Protein AF-0000000085046452 (afdb_homodimer)

Structure (mmCIF, N/CA/C/O backbone):
data_AF-0000000085046452-model_v1
#
loop_
_entity.id
_entity.type
_entity.pdbx_description
1 polymer 'Transcriptional activator tipA'
#
loop_
_atom_site.group_PDB
_atom_site.id
_atom_site.type_symbol
_atom_site.label_atom_id
_atom_site.label_alt_id
_atom_site.label_comp_id
_atom_site.label_asym_id
_atom_site.label_entity_id
_atom_site.label_seq_id
_atom_site.pdbx_PDB_ins_code
_atom_site.Cartn_x
_atom_site.Cartn_y
_atom_site.Cartn_z
_atom_site.occupancy
_atom_site.B_iso_or_equiv
_atom_site.auth_seq_id
_atom_site.auth_comp_id
_atom_site.auth_asym_id
_atom_site.auth_atom_id
_atom_site.pdbx_PDB_model_num
ATOM 1 N N . MET A 1 1 ? -28.859 -6.461 0.541 1 91.12 1 MET A N 1
ATOM 2 C CA . MET A 1 1 ? -28.422 -5.203 1.137 1 91.12 1 MET A CA 1
ATOM 3 C C . MET A 1 1 ? -28.297 -4.109 0.078 1 91.12 1 MET A C 1
ATOM 5 O O . MET A 1 1 ? -27.781 -4.352 -1.015 1 91.12 1 MET A O 1
ATOM 9 N N . LYS A 1 2 ? -28.703 -2.936 0.449 1 91.12 2 LYS A N 1
ATOM 10 C CA . LYS A 1 2 ? -28.656 -1.833 -0.507 1 91.12 2 LYS A CA 1
ATOM 11 C C . LYS A 1 2 ? -27.234 -1.29 -0.646 1 91.12 2 LYS A C 1
ATOM 13 O O . LYS A 1 2 ? -26.438 -1.392 0.282 1 91.12 2 LYS A O 1
ATOM 18 N N . VAL A 1 3 ? -27.016 -0.682 -1.815 1 89.62 3 VAL A N 1
ATOM 19 C CA . VAL A 1 3 ? -25.688 -0.21 -2.156 1 89.62 3 VAL A CA 1
ATOM 20 C C . VAL A 1 3 ? -25.203 0.78 -1.1 1 89.62 3 VAL A C 1
ATOM 22 O O . VAL A 1 3 ? -24.031 0.749 -0.7 1 89.62 3 VAL A O 1
ATOM 25 N N . LYS A 1 4 ? -26.031 1.617 -0.689 1 81.25 4 LYS A N 1
ATOM 26 C CA . LYS A 1 4 ? -25.656 2.625 0.297 1 81.25 4 LYS A CA 1
ATOM 27 C C . LYS A 1 4 ? -25.281 1.98 1.63 1 81.25 4 LYS A C 1
ATOM 29 O O . LYS A 1 4 ? -24.297 2.359 2.254 1 81.25 4 LYS A O 1
ATOM 34 N N . ASP A 1 5 ? -26.062 1.084 2.057 1 85.5 5 ASP A N 1
ATOM 35 C CA . ASP A 1 5 ? -25.812 0.371 3.307 1 85.5 5 ASP A CA 1
ATOM 36 C C . ASP A 1 5 ? -24.516 -0.417 3.236 1 85.5 5 ASP A C 1
ATOM 38 O O . ASP A 1 5 ? -23.734 -0.439 4.199 1 85.5 5 ASP A O 1
ATOM 42 N N . LEU A 1 6 ? -24.344 -1.04 2.109 1 87.88 6 LEU A N 1
ATOM 43 C CA . LEU A 1 6 ? -23.125 -1.813 1.912 1 87.88 6 LEU A CA 1
ATOM 44 C C . LEU A 1 6 ? -21.891 -0.907 1.932 1 87.88 6 LEU A C 1
ATOM 46 O O . LEU A 1 6 ? -20.891 -1.23 2.566 1 87.88 6 LEU A O 1
ATOM 50 N N . ALA A 1 7 ? -22 0.179 1.276 1 81.5 7 ALA A N 1
ATOM 51 C CA . ALA A 1 7 ? -20.906 1.154 1.236 1 81.5 7 ALA A CA 1
ATOM 52 C C . ALA A 1 7 ? -20.531 1.618 2.643 1 81.5 7 ALA A C 1
ATOM 54 O O . ALA A 1 7 ? -19.359 1.666 2.994 1 81.5 7 ALA A O 1
ATOM 55 N N . GLU A 1 8 ? -21.5 1.92 3.402 1 74.88 8 GLU A N 1
ATOM 56 C CA . GLU A 1 8 ? -21.297 2.375 4.773 1 74.88 8 GLU A CA 1
ATOM 57 C C . GLU A 1 8 ? -20.688 1.27 5.641 1 74.88 8 GLU A C 1
ATOM 59 O O . GLU A 1 8 ? -19.797 1.521 6.445 1 74.88 8 GLU A O 1
ATOM 64 N N . LEU A 1 9 ? -21.203 0.144 5.461 1 77.31 9 LEU A N 1
ATOM 65 C CA . LEU A 1 9 ? -20.75 -1.01 6.234 1 77.31 9 LEU A CA 1
ATOM 66 C C . LEU A 1 9 ? -19.266 -1.273 6 1 77.31 9 LEU A C 1
ATOM 68 O O . LEU A 1 9 ? -18.531 -1.549 6.945 1 77.31 9 LEU A O 1
ATOM 72 N N . VAL A 1 10 ? -18.844 -1.181 4.801 1 79.31 10 VAL A N 1
ATOM 73 C CA . VAL A 1 10 ? -17.5 -1.585 4.395 1 79.31 10 VAL A CA 1
ATOM 74 C C . VAL A 1 10 ? -16.547 -0.391 4.48 1 79.31 10 VAL A C 1
ATOM 76 O O . VAL A 1 10 ? -15.336 -0.561 4.668 1 79.31 10 VAL A O 1
ATOM 79 N N . GLY A 1 11 ? -17.125 0.786 4.395 1 73.25 11 GLY A N 1
ATOM 80 C CA . GLY A 1 11 ? -16.312 1.989 4.398 1 73.25 11 GLY A CA 1
ATOM 81 C C . GLY A 1 11 ? -15.75 2.332 3.031 1 73.25 11 GLY A C 1
ATOM 82 O O . GLY A 1 11 ? -14.602 2.768 2.918 1 73.25 11 GLY A O 1
ATOM 83 N N . ILE A 1 12 ? -16.453 1.965 1.978 1 74.94 12 ILE A N 1
ATOM 84 C CA . ILE A 1 12 ? -16.094 2.381 0.627 1 74.94 12 ILE A CA 1
ATOM 85 C C . ILE A 1 12 ? -17.219 3.229 0.03 1 74.94 12 ILE A C 1
ATOM 87 O O . ILE A 1 12 ? -18.328 3.268 0.567 1 74.94 12 ILE A O 1
ATOM 91 N N . SER A 1 13 ? -16.891 3.855 -0.991 1 70.31 13 SER A N 1
ATOM 92 C CA . SER A 1 13 ? -17.891 4.762 -1.559 1 70.31 13 SER A CA 1
ATOM 93 C C . SER A 1 13 ? -18.891 4.008 -2.424 1 70.31 13 SER A C 1
ATOM 95 O O . SER A 1 13 ? -18.578 2.938 -2.953 1 70.31 13 SER A O 1
ATOM 97 N N . VAL A 1 14 ? -20.031 4.629 -2.512 1 77.94 14 VAL A N 1
ATOM 98 C CA . VAL A 1 14 ? -21.047 4.113 -3.42 1 77.94 14 VAL A CA 1
ATOM 99 C C . VAL A 1 14 ? -20.516 4.105 -4.852 1 77.94 14 VAL A C 1
ATOM 101 O O . VAL A 1 14 ? -20.75 3.16 -5.605 1 77.94 14 VAL A O 1
ATOM 104 N N . ARG A 1 15 ? -19.766 5.102 -5.223 1 75.94 15 ARG A N 1
ATOM 105 C CA . ARG A 1 15 ? -19.172 5.211 -6.551 1 75.94 15 ARG A CA 1
ATOM 106 C C . ARG A 1 15 ? -18.25 4.035 -6.832 1 75.94 15 ARG A C 1
ATOM 108 O O . ARG A 1 15 ? -18.219 3.518 -7.953 1 75.94 15 ARG A O 1
ATOM 115 N N . THR A 1 16 ? -17.516 3.615 -5.844 1 81.75 16 THR A N 1
ATOM 116 C CA . THR A 1 16 ? -16.625 2.479 -5.984 1 81.75 16 THR A CA 1
ATOM 117 C C . THR A 1 16 ? -17.391 1.203 -6.289 1 81.75 16 THR A C 1
ATOM 119 O O . THR A 1 16 ? -17.016 0.437 -7.18 1 81.75 16 THR A O 1
ATOM 122 N N . LEU A 1 17 ? -18.469 1.039 -5.559 1 89.25 17 LEU A N 1
ATOM 123 C CA . LEU A 1 17 ? -19.312 -0.134 -5.801 1 89.25 17 LEU A CA 1
ATOM 124 C C . LEU A 1 17 ? -19.906 -0.095 -7.203 1 89.25 17 LEU A C 1
ATOM 126 O O . LEU A 1 17 ? -20 -1.126 -7.871 1 89.25 17 LEU A O 1
ATOM 130 N N . HIS A 1 18 ? -20.25 1.142 -7.617 1 87.31 18 HIS A N 1
ATOM 131 C CA . HIS A 1 18 ? -20.75 1.302 -8.977 1 87.31 18 HIS A CA 1
ATOM 132 C C . HIS A 1 18 ? -19.688 0.956 -10.008 1 87.31 18 HIS A C 1
ATOM 134 O O . HIS A 1 18 ? -19.969 0.284 -11 1 87.31 18 HIS A O 1
ATOM 140 N N . HIS A 1 19 ? -18.609 1.395 -9.75 1 88.62 19 HIS A N 1
ATOM 141 C CA . HIS A 1 19 ? -17.484 1.1 -10.641 1 88.62 19 HIS A CA 1
ATOM 142 C C . HIS A 1 19 ? -17.234 -0.402 -10.727 1 88.62 19 HIS A C 1
ATOM 144 O O . HIS A 1 19 ? -17.047 -0.942 -11.82 1 88.62 19 HIS A O 1
ATOM 150 N N . TYR A 1 20 ? -17.219 -1.08 -9.57 1 94.06 20 TYR A N 1
ATOM 151 C CA . TYR A 1 20 ? -17.031 -2.525 -9.555 1 94.06 20 TYR A CA 1
ATOM 152 C C . TYR A 1 20 ? -18.062 -3.223 -10.422 1 94.06 20 TYR A C 1
ATOM 154 O O . TYR A 1 20 ? -17.75 -4.191 -11.125 1 94.06 20 TYR A O 1
ATOM 162 N N . ASP A 1 21 ? -19.266 -2.754 -10.312 1 94.06 21 ASP A N 1
ATOM 163 C CA . ASP A 1 21 ? -20.359 -3.293 -11.125 1 94.06 21 ASP A CA 1
ATOM 164 C C . ASP A 1 21 ? -20.094 -3.047 -12.609 1 94.06 21 ASP A C 1
ATOM 166 O O . ASP A 1 21 ? -20.219 -3.961 -13.43 1 94.06 21 ASP A O 1
ATOM 170 N N . GLU A 1 22 ? -19.703 -1.85 -13.008 1 92.69 22 GLU A N 1
ATOM 171 C CA . GLU A 1 22 ? -19.484 -1.432 -14.391 1 92.69 22 GLU A CA 1
ATOM 172 C C . GLU A 1 22 ? -18.406 -2.27 -15.055 1 92.69 22 GLU A C 1
ATOM 174 O O . GLU A 1 22 ? -18.531 -2.641 -16.234 1 92.69 22 GLU A O 1
ATOM 179 N N . ILE A 1 23 ? -17.422 -2.625 -14.328 1 93.81 23 ILE A N 1
ATOM 180 C CA . ILE A 1 23 ? -16.297 -3.35 -14.938 1 93.81 23 ILE A CA 1
ATOM 181 C C . ILE A 1 23 ? -16.516 -4.852 -14.781 1 93.81 23 ILE A C 1
ATOM 183 O O . ILE A 1 23 ? -15.664 -5.652 -15.156 1 93.81 23 ILE A O 1
ATOM 187 N N . GLY A 1 24 ? -17.547 -5.215 -14.117 1 94.5 24 GLY A N 1
ATOM 188 C CA . GLY A 1 24 ? -17.922 -6.617 -14 1 94.5 24 GLY A CA 1
ATOM 189 C C . GLY A 1 24 ? -17.203 -7.332 -12.867 1 94.5 24 GLY A C 1
ATOM 190 O O . GLY A 1 24 ? -17.172 -8.562 -12.828 1 94.5 24 GLY A O 1
ATOM 191 N N . LEU A 1 25 ? -16.609 -6.688 -12.008 1 95 25 LEU A N 1
ATOM 192 C CA . LEU A 1 25 ? -15.875 -7.25 -10.883 1 95 25 LEU A CA 1
ATOM 193 C C . LEU A 1 25 ? -16.828 -7.734 -9.797 1 95 25 LEU A C 1
ATOM 195 O O . LEU A 1 25 ? -16.625 -8.805 -9.219 1 95 25 LEU A O 1
ATOM 199 N N . LEU A 1 26 ? -17.828 -6.934 -9.469 1 96.19 26 LEU A N 1
ATOM 200 C CA . LEU A 1 26 ? -18.875 -7.246 -8.508 1 96.19 26 LEU A CA 1
ATOM 201 C C . LEU A 1 26 ? -20.234 -6.758 -9.008 1 96.19 26 LEU A C 1
ATOM 203 O O . LEU A 1 26 ? -20.562 -5.582 -8.852 1 96.19 26 LEU A O 1
ATOM 207 N N . LYS A 1 27 ? -20.953 -7.656 -9.523 1 94.81 27 LYS A N 1
ATOM 208 C CA . LYS A 1 27 ? -22.297 -7.328 -10.016 1 94.81 27 LYS A CA 1
ATOM 209 C C . LYS A 1 27 ? -23.344 -7.496 -8.914 1 94.81 27 LYS A C 1
ATOM 211 O O . LYS A 1 27 ? -23.328 -8.484 -8.18 1 94.81 27 LYS A O 1
ATOM 216 N N . PRO A 1 28 ? -24.172 -6.461 -8.781 1 95 28 PRO A N 1
ATOM 217 C CA . PRO A 1 28 ? -25.25 -6.641 -7.809 1 95 28 PRO A CA 1
ATOM 218 C C . PRO A 1 28 ? -26.141 -7.844 -8.133 1 95 28 PRO A C 1
ATOM 220 O O . PRO A 1 28 ? -26.234 -8.25 -9.289 1 95 28 PRO A O 1
ATOM 223 N N . ASP A 1 29 ? -26.688 -8.414 -7.113 1 94.19 29 ASP A N 1
ATOM 224 C CA . ASP A 1 29 ? -27.562 -9.57 -7.297 1 94.19 29 ASP A CA 1
ATOM 225 C C . ASP A 1 29 ? -28.859 -9.18 -8.016 1 94.19 29 ASP A C 1
ATOM 227 O O . ASP A 1 29 ? -29.344 -9.906 -8.875 1 94.19 29 ASP A O 1
ATOM 231 N N . THR A 1 30 ? -29.484 -8.039 -7.59 1 92.31 30 THR A N 1
ATOM 232 C CA . THR A 1 30 ? -30.688 -7.547 -8.234 1 92.31 30 THR A CA 1
ATOM 233 C C . THR A 1 30 ? -30.672 -6.023 -8.352 1 92.31 30 THR A C 1
ATOM 235 O O . THR A 1 30 ? -29.969 -5.352 -7.586 1 92.31 30 THR A O 1
ATOM 238 N N . ILE A 1 31 ? -31.281 -5.492 -9.32 1 91.62 31 ILE A N 1
ATOM 239 C CA . ILE A 1 31 ? -31.5 -4.062 -9.5 1 91.62 31 ILE A CA 1
ATOM 240 C C . ILE A 1 31 ? -33 -3.771 -9.547 1 91.62 31 ILE A C 1
ATOM 242 O O . ILE A 1 31 ? -33.719 -4.355 -10.359 1 91.62 31 ILE A O 1
ATOM 246 N N . SER A 1 32 ? -33.344 -2.975 -8.688 1 90.75 32 SER A N 1
ATOM 247 C CA . SER A 1 32 ? -34.781 -2.67 -8.641 1 90.75 32 SER A CA 1
ATOM 248 C C . SER A 1 32 ? -35.219 -1.875 -9.859 1 90.75 32 SER A C 1
ATOM 250 O O . SER A 1 32 ? -34.375 -1.38 -10.625 1 90.75 32 SER A O 1
ATOM 252 N N . GLU A 1 33 ? -36.562 -1.824 -9.992 1 90.38 33 GLU A N 1
ATOM 253 C CA . GLU A 1 33 ? -37.125 -1.038 -11.086 1 90.38 33 GLU A CA 1
ATOM 254 C C . GLU A 1 33 ? -36.688 0.421 -11 1 90.38 33 GLU A C 1
ATOM 256 O O . GLU A 1 33 ? -36.5 1.086 -12.023 1 90.38 33 GLU A O 1
ATOM 261 N N . ALA A 1 34 ? -36.438 0.876 -9.789 1 90.12 34 ALA A N 1
ATOM 262 C CA . ALA A 1 34 ? -36.031 2.262 -9.555 1 90.12 34 ALA A CA 1
ATOM 263 C C . ALA A 1 34 ? -34.531 2.443 -9.742 1 90.12 34 ALA A C 1
ATOM 265 O O . ALA A 1 34 ? -34.031 3.559 -9.641 1 90.12 34 ALA A O 1
ATOM 266 N N . GLY A 1 35 ? -33.844 1.375 -9.953 1 88.38 35 GLY A N 1
ATOM 267 C CA . GLY A 1 35 ? -32.406 1.466 -10.258 1 88.38 35 GLY A CA 1
ATOM 268 C C . GLY A 1 35 ? -31.531 1.201 -9.055 1 88.38 35 GLY A C 1
ATOM 269 O O . GLY A 1 35 ? -30.312 1.416 -9.109 1 88.38 35 GLY A O 1
ATOM 270 N N . TYR A 1 36 ? -32.188 0.741 -7.945 1 89.19 36 TYR A N 1
ATOM 271 C CA . TYR A 1 36 ? -31.391 0.482 -6.742 1 89.19 36 TYR A CA 1
ATOM 272 C C . TYR A 1 36 ? -30.719 -0.88 -6.816 1 89.19 36 TYR A C 1
ATOM 274 O O . TYR A 1 36 ? -31.359 -1.881 -7.156 1 89.19 36 TYR A O 1
ATOM 282 N N . ARG A 1 37 ? -29.453 -0.874 -6.547 1 91.5 37 ARG A N 1
ATOM 283 C CA . ARG A 1 37 ? -28.688 -2.111 -6.547 1 91.5 37 ARG A CA 1
ATOM 284 C C . ARG A 1 37 ? -28.781 -2.82 -5.199 1 91.5 37 ARG A C 1
ATOM 286 O O . ARG A 1 37 ? -28.656 -2.189 -4.148 1 91.5 37 ARG A O 1
ATOM 293 N N . TYR A 1 38 ? -29.016 -4.129 -5.293 1 94.06 38 TYR A N 1
ATOM 294 C CA . TYR A 1 38 ? -29.078 -4.957 -4.094 1 94.06 38 TYR A CA 1
ATOM 295 C C . TYR A 1 38 ? -28.016 -6.047 -4.121 1 94.06 38 TYR A C 1
ATOM 297 O O . TYR A 1 38 ? -27.859 -6.738 -5.129 1 94.06 38 TYR A O 1
ATOM 305 N N . TYR A 1 39 ? -27.312 -6.16 -2.99 1 94.81 39 TYR A N 1
ATOM 306 C CA . TYR A 1 39 ? -26.219 -7.117 -2.896 1 94.81 39 TYR A CA 1
ATOM 307 C C . TYR A 1 39 ? -26.562 -8.242 -1.931 1 94.81 39 TYR A C 1
ATOM 309 O O . TYR A 1 39 ? -27.078 -8 -0.837 1 94.81 39 TYR A O 1
ATOM 317 N N . SER A 1 40 ? -26.328 -9.422 -2.355 1 93.5 40 SER A N 1
ATOM 318 C CA . SER A 1 40 ? -26.594 -10.617 -1.569 1 93.5 40 SER A CA 1
ATOM 319 C C . SER A 1 40 ? -25.422 -10.969 -0.667 1 93.5 40 SER A C 1
ATOM 321 O O . SER A 1 40 ? -24.375 -10.32 -0.721 1 93.5 40 SER A O 1
ATOM 323 N N . GLU A 1 41 ? -25.594 -12.008 0.162 1 89.94 41 GLU A N 1
ATOM 324 C CA . GLU A 1 41 ? -24.516 -12.516 1.014 1 89.94 41 GLU A CA 1
ATOM 325 C C . GLU A 1 41 ? -23.344 -13.023 0.18 1 89.94 41 GLU A C 1
ATOM 327 O O . GLU A 1 41 ? -22.188 -12.875 0.577 1 89.94 41 GLU A O 1
ATOM 332 N N . ARG A 1 42 ? -23.672 -13.578 -0.864 1 90.88 42 ARG A N 1
ATOM 333 C CA . ARG A 1 42 ? -22.625 -14.039 -1.773 1 90.88 42 ARG A CA 1
ATOM 334 C C . ARG A 1 42 ? -21.812 -12.867 -2.309 1 90.88 42 ARG A C 1
ATOM 336 O O . ARG A 1 42 ? -20.594 -12.961 -2.436 1 90.88 42 ARG A O 1
ATOM 343 N N . ASN A 1 43 ? -22.484 -11.766 -2.602 1 94 43 ASN A N 1
ATOM 344 C CA . ASN A 1 43 ? -21.797 -10.555 -3.031 1 94 43 ASN A CA 1
ATOM 345 C C . ASN A 1 43 ? -20.859 -10.023 -1.948 1 94 43 ASN A C 1
ATOM 347 O O . ASN A 1 43 ? -19.766 -9.555 -2.246 1 94 43 ASN A O 1
ATOM 351 N N . LEU A 1 44 ? -21.328 -10.141 -0.752 1 91.19 44 LEU A N 1
ATOM 352 C CA . LEU A 1 44 ? -20.516 -9.664 0.363 1 91.19 44 LEU A CA 1
ATOM 353 C C . LEU A 1 44 ? -19.234 -10.484 0.492 1 91.19 44 LEU A C 1
ATOM 355 O O . LEU A 1 44 ? -18.156 -9.93 0.734 1 91.19 44 LEU A O 1
ATOM 359 N N . ASP A 1 45 ? -19.344 -11.75 0.294 1 90.62 45 ASP A N 1
ATOM 360 C CA . ASP A 1 45 ? -18.188 -12.617 0.339 1 90.62 45 ASP A CA 1
ATOM 361 C C . ASP A 1 45 ? -17.188 -12.258 -0.762 1 90.62 45 ASP A C 1
ATOM 363 O O . ASP A 1 45 ? -15.977 -12.203 -0.52 1 90.62 45 ASP A O 1
ATOM 367 N N . THR A 1 46 ? -17.734 -12.055 -1.88 1 93.31 46 THR A N 1
ATOM 368 C CA . THR A 1 46 ? -16.891 -11.695 -3.018 1 93.31 46 THR A CA 1
ATOM 369 C C . THR A 1 46 ? -16.203 -10.352 -2.775 1 93.31 46 THR A C 1
ATOM 371 O O . THR A 1 46 ? -15.008 -10.203 -3.059 1 93.31 46 THR A O 1
ATOM 374 N N . LEU A 1 47 ? -16.984 -9.422 -2.289 1 93.69 47 LEU A N 1
ATOM 375 C CA . LEU A 1 47 ? -16.438 -8.102 -1.991 1 93.69 47 LEU A CA 1
ATOM 376 C C . LEU A 1 47 ? -15.297 -8.203 -0.98 1 93.69 47 LEU A C 1
ATOM 378 O O . LEU A 1 47 ? -14.266 -7.551 -1.131 1 93.69 47 LEU A O 1
ATOM 382 N N . GLN A 1 48 ? -15.461 -8.984 0.041 1 91.44 48 GLN A N 1
ATOM 383 C CA . GLN A 1 48 ? -14.414 -9.211 1.033 1 91.44 48 GLN A CA 1
ATOM 384 C C . GLN A 1 48 ? -13.133 -9.711 0.378 1 91.44 48 GLN A C 1
ATOM 386 O O . GLN A 1 48 ? -12.039 -9.211 0.668 1 91.44 48 GLN A O 1
ATOM 391 N N . GLN A 1 49 ? -13.25 -10.656 -0.516 1 91.5 49 GLN A N 1
ATOM 392 C CA . GLN A 1 49 ? -12.109 -11.188 -1.251 1 91.5 49 GLN A CA 1
ATOM 393 C C . GLN A 1 49 ? -11.414 -10.094 -2.059 1 91.5 49 GLN A C 1
ATOM 395 O O . GLN A 1 49 ? -10.188 -10 -2.061 1 91.5 49 GLN A O 1
ATOM 400 N N . ILE A 1 50 ? -12.234 -9.383 -2.729 1 93 50 ILE A N 1
ATOM 401 C CA . ILE A 1 50 ? -11.727 -8.281 -3.549 1 93 50 ILE A CA 1
ATOM 402 C C . ILE A 1 50 ? -10.898 -7.34 -2.686 1 93 50 ILE A C 1
ATOM 404 O O . ILE A 1 50 ? -9.789 -6.953 -3.064 1 93 50 ILE A O 1
ATOM 408 N N . LEU A 1 51 ? -11.375 -7.035 -1.56 1 90.44 51 LEU A N 1
ATOM 409 C CA . LEU A 1 51 ? -10.719 -6.066 -0.688 1 90.44 51 LEU A CA 1
ATOM 410 C C . LEU A 1 51 ? -9.414 -6.629 -0.134 1 90.44 51 LEU A C 1
ATOM 412 O O . LEU A 1 51 ? -8.438 -5.895 0.033 1 90.44 51 LEU A O 1
ATOM 416 N N . PHE A 1 52 ? -9.367 -7.914 0.175 1 90.38 52 PHE A N 1
ATOM 417 C CA . PHE A 1 52 ? -8.117 -8.539 0.593 1 90.38 52 PHE A CA 1
ATOM 418 C C . PHE A 1 52 ? -7.062 -8.43 -0.505 1 90.38 52 PHE A C 1
ATOM 420 O O . PHE A 1 52 ? -5.91 -8.086 -0.238 1 90.38 52 PHE A O 1
ATOM 427 N N . TYR A 1 53 ? -7.484 -8.789 -1.713 1 88 53 TYR A N 1
ATOM 428 C CA . TYR A 1 53 ? -6.555 -8.688 -2.834 1 88 53 TYR A CA 1
ATOM 429 C C . TYR A 1 53 ? -6.082 -7.25 -3.021 1 88 53 TYR A C 1
ATOM 431 O O . TYR A 1 53 ? -4.902 -7.012 -3.291 1 88 53 TYR A O 1
ATOM 439 N N . LYS A 1 54 ? -6.973 -6.312 -2.881 1 85.69 54 LYS A N 1
ATOM 440 C CA . LYS A 1 54 ? -6.625 -4.902 -3.023 1 85.69 54 LYS A CA 1
ATOM 441 C C . LYS A 1 54 ? -5.566 -4.492 -2.004 1 85.69 54 LYS A C 1
ATOM 443 O O . LYS A 1 54 ? -4.617 -3.783 -2.342 1 85.69 54 LYS A O 1
ATOM 448 N N . GLU A 1 55 ? -5.77 -4.93 -0.789 1 83.94 55 GLU A N 1
ATOM 449 C CA . GLU A 1 55 ? -4.801 -4.633 0.263 1 83.94 55 GLU A CA 1
ATOM 450 C C . GLU A 1 55 ? -3.424 -5.188 -0.08 1 83.94 55 GLU A C 1
ATOM 452 O O . GLU A 1 55 ? -2.402 -4.605 0.286 1 83.94 55 GLU A O 1
ATOM 457 N N . LEU A 1 56 ? -3.461 -6.234 -0.777 1 83.62 56 LEU A N 1
ATOM 458 C CA . LEU A 1 56 ? -2.213 -6.91 -1.121 1 83.62 56 LEU A CA 1
ATOM 459 C C . LEU A 1 56 ? -1.588 -6.293 -2.367 1 83.62 56 LEU A C 1
ATOM 461 O O . LEU A 1 56 ? -0.543 -6.754 -2.834 1 83.62 56 LEU A O 1
ATOM 465 N N . GLY A 1 57 ? -2.297 -5.324 -2.965 1 75.75 57 GLY A N 1
ATOM 466 C CA . GLY A 1 57 ? -1.682 -4.551 -4.031 1 75.75 57 GLY A CA 1
ATOM 467 C C . GLY A 1 57 ? -2.113 -4.992 -5.414 1 75.75 57 GLY A C 1
ATOM 468 O O . GLY A 1 57 ? -1.579 -4.516 -6.418 1 75.75 57 GLY A O 1
ATOM 469 N N . PHE A 1 58 ? -3.111 -5.824 -5.496 1 80.06 58 PHE A N 1
ATOM 470 C CA . PHE A 1 58 ? -3.602 -6.254 -6.801 1 80.06 58 PHE A CA 1
ATOM 471 C C . PHE A 1 58 ? -4.426 -5.156 -7.461 1 80.06 58 PHE A C 1
ATOM 473 O O . PHE A 1 58 ? -5.195 -4.465 -6.789 1 80.06 58 PHE A O 1
ATOM 480 N N . SER A 1 59 ? -4.211 -5.098 -8.742 1 76.19 59 SER A N 1
ATOM 481 C CA . SER A 1 59 ? -5.086 -4.203 -9.492 1 76.19 59 SER A CA 1
ATOM 482 C C . SER A 1 59 ? -6.477 -4.809 -9.664 1 76.19 59 SER A C 1
ATOM 484 O O . SER A 1 59 ? -6.66 -6.016 -9.5 1 76.19 59 SER A O 1
ATOM 486 N N . LEU A 1 60 ? -7.422 -3.984 -9.984 1 84.56 60 LEU A N 1
ATOM 487 C CA . LEU A 1 60 ? -8.781 -4.465 -10.195 1 84.56 60 LEU A CA 1
ATOM 488 C C . LEU A 1 60 ? -8.836 -5.457 -11.352 1 84.56 60 LEU A C 1
ATOM 490 O O . LEU A 1 60 ? -9.578 -6.441 -11.305 1 84.56 60 LEU A O 1
ATOM 494 N N . LYS A 1 61 ? -8.023 -5.125 -12.344 1 80.38 61 LYS A N 1
ATOM 495 C CA . LYS A 1 61 ? -7.953 -6.023 -13.492 1 80.38 61 LYS A CA 1
ATOM 496 C C . LYS A 1 61 ? -7.438 -7.398 -13.078 1 80.38 61 LYS A C 1
ATOM 498 O O . LYS A 1 61 ? -8.023 -8.422 -13.438 1 80.38 61 LYS A O 1
ATOM 503 N N . GLN A 1 62 ? -6.422 -7.492 -12.289 1 77.38 62 GLN A N 1
ATOM 504 C CA . GLN A 1 62 ? -5.852 -8.742 -11.797 1 77.38 62 GLN A CA 1
ATOM 505 C C . GLN A 1 62 ? -6.852 -9.5 -10.93 1 77.38 62 GLN A C 1
ATOM 507 O O . GLN A 1 62 ? -6.969 -10.719 -11.023 1 77.38 62 GLN A O 1
ATOM 512 N N . ILE A 1 63 ? -7.52 -8.773 -10.094 1 87.62 63 ILE A N 1
ATOM 513 C CA . ILE A 1 63 ? -8.492 -9.391 -9.195 1 87.62 63 ILE A CA 1
ATOM 514 C C . ILE A 1 63 ? -9.602 -10.055 -10.016 1 87.62 63 ILE A C 1
ATOM 516 O O . ILE A 1 63 ? -9.984 -11.195 -9.75 1 87.62 63 ILE A O 1
ATOM 520 N N . LYS A 1 64 ? -10.031 -9.352 -11 1 87.88 64 LYS A N 1
ATOM 521 C CA . LYS A 1 64 ? -11.07 -9.891 -11.867 1 87.88 64 LYS A CA 1
ATOM 522 C C . LYS A 1 64 ? -10.617 -11.18 -12.547 1 87.88 64 LYS A C 1
ATOM 524 O O . LYS A 1 64 ? -11.359 -12.164 -12.586 1 87.88 64 LYS A O 1
ATOM 529 N N . GLU A 1 65 ? -9.438 -11.156 -13.047 1 80.12 65 GLU A N 1
ATOM 530 C CA . GLU A 1 65 ? -8.875 -12.328 -13.719 1 80.12 65 GLU A CA 1
ATOM 531 C C . GLU A 1 65 ? -8.789 -13.516 -12.766 1 80.12 65 GLU A C 1
ATOM 533 O O . GLU A 1 65 ? -9.117 -14.641 -13.148 1 80.12 65 GLU A O 1
ATOM 538 N N . VAL A 1 66 ? -8.367 -13.305 -11.539 1 80.88 66 VAL A N 1
ATOM 539 C CA . VAL A 1 66 ? -8.242 -14.367 -10.555 1 80.88 66 VAL A CA 1
ATOM 540 C C . VAL A 1 66 ? -9.617 -14.938 -10.227 1 80.88 66 VAL A C 1
ATOM 542 O O . VAL A 1 66 ? -9.797 -16.156 -10.195 1 80.88 66 VAL A O 1
ATOM 545 N N . LEU A 1 67 ? -10.547 -14.07 -10 1 87.19 67 LEU A N 1
ATOM 546 C CA . LEU A 1 67 ? -11.883 -14.492 -9.586 1 87.19 67 LEU A CA 1
ATOM 547 C C . LEU A 1 67 ? -12.586 -15.25 -10.711 1 87.19 67 LEU A C 1
ATOM 549 O O . LEU A 1 67 ? -13.438 -16.109 -10.453 1 87.19 67 LEU A O 1
ATOM 553 N N . GLU A 1 68 ? -12.195 -14.93 -11.93 1 84.88 68 GLU A N 1
ATOM 554 C CA . GLU A 1 68 ? -12.852 -15.547 -13.078 1 84.88 68 GLU A CA 1
ATOM 555 C C . GLU A 1 68 ? -12.109 -16.797 -13.539 1 84.88 68 GLU A C 1
ATOM 557 O O . GLU A 1 68 ? -12.57 -17.516 -14.43 1 84.88 68 GLU A O 1
ATOM 562 N N . GLU A 1 69 ? -11.016 -16.969 -12.969 1 75.44 69 GLU A N 1
ATOM 563 C CA . GLU A 1 69 ? -10.242 -18.156 -13.344 1 75.44 69 GLU A CA 1
ATOM 564 C C . GLU A 1 69 ? -11.047 -19.422 -13.125 1 75.44 69 GLU A C 1
ATOM 566 O O . GLU A 1 69 ? -11.664 -19.594 -12.07 1 75.44 69 GLU A O 1
ATOM 571 N N . PRO A 1 70 ? -10.961 -20.297 -14.203 1 75.31 70 PRO A N 1
ATOM 572 C CA . PRO A 1 70 ? -11.594 -21.594 -14 1 75.31 70 PRO A CA 1
ATOM 573 C C . PRO A 1 70 ? -10.984 -22.375 -12.836 1 75.31 70 PRO A C 1
ATOM 575 O O . PRO A 1 70 ? -9.758 -22.453 -12.711 1 75.31 70 PRO A O 1
ATOM 578 N N . GLY A 1 71 ? -11.742 -22.859 -11.891 1 72.06 71 GLY A N 1
ATOM 579 C CA . GLY A 1 71 ? -11.25 -23.625 -10.758 1 72.06 71 GLY A CA 1
ATOM 580 C C . GLY A 1 71 ? -10.906 -22.766 -9.555 1 72.06 71 GLY A C 1
ATOM 581 O O . GLY A 1 71 ? -10.281 -23.25 -8.609 1 72.06 71 GLY A O 1
ATOM 582 N N . PHE A 1 72 ? -11.211 -21.562 -9.727 1 79.5 72 PHE A N 1
ATOM 583 C CA . PHE A 1 72 ? -10.992 -20.672 -8.594 1 79.5 72 PHE A CA 1
ATOM 584 C C . PHE A 1 72 ? -11.602 -21.25 -7.324 1 79.5 72 PHE A C 1
ATOM 586 O O . PHE A 1 72 ? -12.758 -21.672 -7.32 1 79.5 72 PHE A O 1
ATOM 593 N N . ASN A 1 73 ? -10.672 -21.391 -6.363 1 80.38 73 ASN A N 1
ATOM 594 C CA . ASN A 1 73 ? -11.07 -21.875 -5.047 1 80.38 73 ASN A CA 1
ATOM 595 C C . ASN A 1 73 ? -10.953 -20.797 -3.988 1 80.38 73 ASN A C 1
ATOM 597 O O . ASN A 1 73 ? -9.844 -20.391 -3.619 1 80.38 73 ASN A O 1
ATOM 601 N N . GLN A 1 74 ? -12.016 -20.391 -3.443 1 86.31 74 GLN A N 1
ATOM 602 C CA . GLN A 1 74 ? -12.062 -19.25 -2.521 1 86.31 74 GLN A CA 1
ATOM 603 C C . GLN A 1 74 ? -11.312 -19.562 -1.229 1 86.31 74 GLN A C 1
ATOM 605 O O . GLN A 1 74 ? -10.633 -18.703 -0.675 1 86.31 74 GLN A O 1
ATOM 610 N N . GLN A 1 75 ? -11.508 -20.781 -0.807 1 84.56 75 GLN A N 1
ATOM 611 C CA . GLN A 1 75 ? -10.852 -21.156 0.44 1 84.56 75 GLN A CA 1
ATOM 612 C C . GLN A 1 75 ? -9.336 -21.156 0.292 1 84.56 75 GLN A C 1
ATOM 614 O O . GLN A 1 75 ? -8.625 -20.641 1.159 1 84.56 75 GLN A O 1
ATOM 619 N N . LYS A 1 76 ? -8.867 -21.703 -0.759 1 81.25 76 LYS A N 1
ATOM 620 C CA . LYS A 1 76 ? -7.434 -21.688 -1.027 1 81.25 76 LYS A CA 1
ATOM 621 C C . LYS A 1 76 ? -6.914 -20.266 -1.185 1 81.25 76 LYS A C 1
ATOM 623 O O . LYS A 1 76 ? -5.812 -19.953 -0.729 1 81.25 76 LYS A O 1
ATOM 628 N N . ALA A 1 77 ? -7.719 -19.469 -1.816 1 83.31 77 ALA A N 1
ATOM 629 C CA . ALA A 1 77 ? -7.352 -18.062 -2.01 1 83.31 77 ALA A CA 1
ATOM 630 C C . ALA A 1 77 ? -7.223 -17.344 -0.672 1 83.31 77 ALA A C 1
ATOM 632 O O . ALA A 1 77 ? -6.277 -16.578 -0.458 1 83.31 77 ALA A O 1
ATOM 633 N N . LEU A 1 78 ? -8.125 -17.641 0.218 1 89.94 78 LEU A N 1
ATOM 634 C CA . LEU A 1 78 ? -8.109 -17 1.527 1 89.94 78 LEU A CA 1
ATOM 635 C C . LEU A 1 78 ? -6.867 -17.406 2.314 1 89.94 78 LEU A C 1
ATOM 637 O O . LEU A 1 78 ? -6.254 -16.562 2.98 1 89.94 78 LEU A O 1
ATOM 641 N N . VAL A 1 79 ? -6.512 -18.625 2.23 1 84.06 79 VAL A N 1
ATOM 642 C CA . VAL A 1 79 ? -5.332 -19.125 2.934 1 84.06 79 VAL A CA 1
ATOM 643 C C . VAL A 1 79 ? -4.078 -18.453 2.383 1 84.06 79 VAL A C 1
ATOM 645 O O . VAL A 1 79 ? -3.203 -18.031 3.146 1 84.06 79 VAL A O 1
ATOM 648 N N . TRP A 1 80 ? -4.113 -18.328 1.162 1 81.38 80 TRP A N 1
ATOM 649 C CA . TRP A 1 80 ? -2.982 -17.672 0.523 1 81.38 80 TRP A CA 1
ATOM 650 C C . TRP A 1 80 ? -2.939 -16.188 0.896 1 81.38 80 TRP A C 1
ATOM 652 O O . TRP A 1 80 ? -1.877 -15.656 1.226 1 81.38 80 TRP A O 1
ATOM 662 N N . GLN A 1 81 ? -4 -15.539 0.8 1 86.06 81 GLN A N 1
ATOM 663 C CA . GLN A 1 81 ? -4.086 -14.125 1.169 1 86.06 81 GLN A CA 1
ATOM 664 C C . GLN A 1 81 ? -3.643 -13.906 2.613 1 86.06 81 GLN A C 1
ATOM 666 O O . GLN A 1 81 ? -2.949 -12.938 2.914 1 86.06 81 GLN A O 1
ATOM 671 N N . ARG A 1 82 ? -4.047 -14.828 3.461 1 89.56 82 ARG A N 1
ATOM 672 C CA . ARG A 1 82 ? -3.631 -14.758 4.855 1 89.56 82 ARG A CA 1
ATOM 673 C C . ARG A 1 82 ? -2.111 -14.789 4.98 1 89.56 82 ARG A C 1
ATOM 675 O O . ARG A 1 82 ? -1.523 -13.984 5.703 1 89.56 82 ARG A O 1
ATOM 682 N N . LYS A 1 83 ? -1.576 -15.719 4.324 1 83.81 83 LYS A N 1
ATOM 683 C CA . LYS A 1 83 ? -0.122 -15.852 4.348 1 83.81 83 LYS A CA 1
ATOM 684 C C . LYS A 1 83 ? 0.55 -14.562 3.869 1 83.81 83 LYS A C 1
ATOM 686 O O . LYS A 1 83 ? 1.513 -14.094 4.48 1 83.81 83 LYS A O 1
ATOM 691 N N . MET A 1 84 ? 0.025 -14 2.826 1 83.88 84 MET A N 1
ATOM 692 C CA . MET A 1 84 ? 0.592 -12.773 2.271 1 83.88 84 MET A CA 1
ATOM 693 C C . MET A 1 84 ? 0.406 -11.602 3.232 1 83.88 84 MET A C 1
ATOM 695 O O . MET A 1 84 ? 1.289 -10.758 3.361 1 83.88 84 MET A O 1
ATOM 699 N N . LEU A 1 85 ? -0.694 -11.547 3.855 1 88.75 85 LEU A N 1
ATOM 700 C CA . LEU A 1 85 ? -0.943 -10.492 4.836 1 88.75 85 LEU A CA 1
ATOM 701 C C . LEU A 1 85 ? 0.026 -10.602 6.008 1 88.75 85 LEU A C 1
ATOM 703 O O . LEU A 1 85 ? 0.516 -9.586 6.508 1 88.75 85 LEU A O 1
ATOM 707 N N . LEU A 1 86 ? 0.322 -11.82 6.422 1 87.75 86 LEU A N 1
ATOM 708 C CA . LEU A 1 86 ? 1.27 -12.047 7.508 1 87.75 86 LEU A CA 1
ATOM 709 C C . LEU A 1 86 ? 2.668 -11.578 7.117 1 87.75 86 LEU A C 1
ATOM 711 O O . LEU A 1 86 ? 3.365 -10.953 7.918 1 87.75 86 LEU A O 1
ATOM 715 N N . GLU A 1 87 ? 3.025 -11.883 5.93 1 82.12 87 GLU A N 1
ATOM 716 C CA . GLU A 1 87 ? 4.324 -11.43 5.441 1 82.12 87 GLU A CA 1
ATOM 717 C C . GLU A 1 87 ? 4.398 -9.906 5.391 1 82.12 87 GLU A C 1
ATOM 719 O O . GLU A 1 87 ? 5.418 -9.32 5.754 1 82.12 87 GLU A O 1
ATOM 724 N N . LYS A 1 88 ? 3.355 -9.344 4.918 1 85.06 88 LYS A N 1
ATOM 725 C CA . LYS A 1 88 ? 3.285 -7.887 4.883 1 85.06 88 LYS A CA 1
ATOM 726 C C . LYS A 1 88 ? 3.404 -7.297 6.285 1 85.06 88 LYS A C 1
ATOM 728 O O . LYS A 1 88 ? 4.117 -6.312 6.492 1 85.06 88 LYS A O 1
ATOM 733 N N . ARG A 1 89 ? 2.691 -7.848 7.223 1 89.69 89 ARG A N 1
ATOM 734 C CA . ARG A 1 89 ? 2.766 -7.406 8.609 1 89.69 89 ARG A CA 1
ATOM 735 C C . ARG A 1 89 ? 4.191 -7.52 9.141 1 89.69 89 ARG A C 1
ATOM 737 O O . ARG A 1 89 ? 4.68 -6.609 9.812 1 89.69 89 ARG A O 1
ATOM 744 N N . ASP A 1 90 ? 4.828 -8.625 8.852 1 85.62 90 ASP A N 1
ATOM 745 C CA . ASP A 1 90 ? 6.188 -8.852 9.336 1 85.62 90 ASP A CA 1
ATOM 746 C C . ASP A 1 90 ? 7.152 -7.816 8.75 1 85.62 90 ASP A C 1
ATOM 748 O O . ASP A 1 90 ? 8.047 -7.336 9.445 1 85.62 90 ASP A O 1
ATOM 752 N N . LYS A 1 91 ? 6.953 -7.566 7.504 1 83.06 91 LYS A N 1
ATOM 753 C CA . LYS A 1 91 ? 7.754 -6.516 6.879 1 83.06 91 LYS A CA 1
ATOM 754 C C . LYS A 1 91 ? 7.531 -5.172 7.566 1 83.06 91 LYS A C 1
ATOM 756 O O . LYS A 1 91 ? 8.484 -4.438 7.832 1 83.06 91 LYS A O 1
ATOM 761 N N . LEU A 1 92 ? 6.328 -4.852 7.863 1 88.19 92 LEU A N 1
ATOM 762 C CA . LEU A 1 92 ? 6.004 -3.607 8.555 1 88.19 92 LEU A CA 1
ATOM 763 C C . LEU A 1 92 ? 6.641 -3.574 9.938 1 88.19 92 LEU A C 1
ATOM 765 O O . LEU A 1 92 ? 7.145 -2.535 10.367 1 88.19 92 LEU A O 1
ATOM 769 N N . ASN A 1 93 ? 6.617 -4.719 10.617 1 90.69 93 ASN A N 1
ATOM 770 C CA . ASN A 1 93 ? 7.262 -4.809 11.922 1 90.69 93 ASN A CA 1
ATOM 771 C C . ASN A 1 93 ? 8.75 -4.496 11.836 1 90.69 93 ASN A C 1
ATOM 773 O O . ASN A 1 93 ? 9.297 -3.781 12.68 1 90.69 93 ASN A O 1
ATOM 777 N N . GLN A 1 94 ? 9.32 -5.074 10.828 1 88.06 94 GLN A N 1
ATOM 778 C CA . GLN A 1 94 ? 10.742 -4.805 10.633 1 88.06 94 GLN A CA 1
ATOM 779 C C . GLN A 1 94 ? 10.984 -3.324 10.352 1 88.06 94 GLN A C 1
ATOM 781 O O . GLN A 1 94 ? 11.945 -2.744 10.867 1 88.06 94 GLN A O 1
ATOM 786 N N . MET A 1 95 ? 10.18 -2.686 9.594 1 90.88 95 MET A N 1
ATOM 787 C CA . MET A 1 95 ? 10.312 -1.263 9.297 1 90.88 95 MET A CA 1
ATOM 788 C C . MET A 1 95 ? 10.141 -0.42 10.555 1 90.88 95 MET A C 1
ATOM 790 O O . MET A 1 95 ? 10.828 0.587 10.727 1 90.88 95 MET A O 1
ATOM 794 N N . ILE A 1 96 ? 9.18 -0.807 11.359 1 92.62 96 ILE A N 1
ATOM 795 C CA . ILE A 1 96 ? 8.922 -0.084 12.594 1 92.62 96 ILE A CA 1
ATOM 796 C C . ILE A 1 96 ? 10.141 -0.18 13.516 1 92.62 96 ILE A C 1
ATOM 798 O O . ILE A 1 96 ? 10.547 0.813 14.117 1 92.62 96 ILE A O 1
ATOM 802 N N . LEU A 1 97 ? 10.758 -1.348 13.594 1 92.56 97 LEU A N 1
ATOM 803 C CA . LEU A 1 97 ? 11.992 -1.492 14.359 1 92.56 97 LEU A CA 1
ATOM 804 C C . LEU A 1 97 ? 13.086 -0.583 13.797 1 92.56 97 LEU A C 1
ATOM 806 O O . LEU A 1 97 ? 13.805 0.065 14.562 1 92.56 97 LEU A O 1
ATOM 810 N N . THR A 1 98 ? 13.172 -0.576 12.547 1 92.06 98 THR A N 1
ATOM 811 C CA . THR A 1 98 ? 14.195 0.219 11.875 1 92.06 98 THR A CA 1
ATOM 812 C C . THR A 1 98 ? 13.977 1.707 12.133 1 92.06 98 THR A C 1
ATOM 814 O O . THR A 1 98 ? 14.93 2.439 12.414 1 92.06 98 THR A O 1
ATOM 817 N N . ILE A 1 99 ? 12.75 2.143 12.008 1 94 99 ILE A N 1
ATOM 818 C CA . ILE A 1 99 ? 12.477 3.562 12.211 1 94 99 ILE A CA 1
ATOM 819 C C . ILE A 1 99 ? 12.711 3.928 13.672 1 94 99 ILE A C 1
ATOM 821 O O . ILE A 1 99 ? 13.164 5.031 13.984 1 94 99 ILE A O 1
ATOM 825 N N . ASP A 1 100 ? 12.43 3.072 14.625 1 93.69 100 ASP A N 1
ATOM 826 C CA . ASP A 1 100 ? 12.734 3.289 16.031 1 93.69 100 ASP A CA 1
ATOM 827 C C . ASP A 1 100 ? 14.234 3.471 16.25 1 93.69 100 ASP A C 1
ATOM 829 O O . ASP A 1 100 ? 14.664 4.398 16.938 1 93.69 100 ASP A O 1
ATOM 833 N N . LYS A 1 101 ? 14.977 2.564 15.648 1 92.81 101 LYS A N 1
ATOM 834 C CA . LYS A 1 101 ? 16.438 2.672 15.742 1 92.81 101 LYS A CA 1
ATOM 835 C C . LYS A 1 101 ? 16.922 3.973 15.117 1 92.81 101 LYS A C 1
ATOM 837 O O . LYS A 1 101 ? 17.844 4.605 15.633 1 92.81 101 LYS A O 1
ATOM 842 N N . THR A 1 102 ? 16.344 4.324 13.992 1 93.12 102 THR A N 1
ATOM 843 C CA . THR A 1 102 ? 16.719 5.547 13.297 1 93.12 102 THR A CA 1
ATOM 844 C C . THR A 1 102 ? 16.469 6.773 14.172 1 93.12 102 THR A C 1
ATOM 846 O O . THR A 1 102 ? 17.297 7.688 14.219 1 93.12 102 THR A O 1
ATOM 849 N N . ILE A 1 103 ? 15.32 6.812 14.805 1 92.69 103 ILE A N 1
ATOM 850 C CA . ILE A 1 103 ? 14.992 7.918 15.695 1 92.69 103 ILE A CA 1
ATOM 851 C C . ILE A 1 103 ? 16.031 8 16.812 1 92.69 103 ILE A C 1
ATOM 853 O O . ILE A 1 103 ? 16.5 9.086 17.156 1 92.69 103 ILE A O 1
ATOM 857 N N . GLN A 1 104 ? 16.422 6.902 17.375 1 92.5 104 GLN A N 1
ATOM 858 C CA . GLN A 1 104 ? 17.453 6.863 18.406 1 92.5 104 GLN A CA 1
ATOM 859 C C . GLN A 1 104 ? 18.797 7.32 17.859 1 92.5 104 GLN A C 1
ATOM 861 O O . GLN A 1 104 ? 19.547 8.039 18.531 1 92.5 104 GLN A O 1
ATOM 866 N N . TYR A 1 105 ? 19.094 6.855 16.703 1 91.25 105 TYR A N 1
ATOM 867 C CA . TYR A 1 105 ? 20.328 7.238 16.016 1 91.25 105 TYR A CA 1
ATOM 868 C C . TYR A 1 105 ? 20.391 8.75 15.836 1 91.25 105 TYR A C 1
ATOM 870 O O . TYR A 1 105 ? 21.438 9.359 16.094 1 91.25 105 TYR A O 1
ATOM 878 N N . LYS A 1 106 ? 19.312 9.305 15.43 1 90.81 106 LYS A N 1
ATOM 879 C CA . LYS A 1 106 ? 19.281 10.742 15.164 1 90.81 106 LYS A CA 1
ATOM 880 C C . LYS A 1 106 ? 19.391 11.547 16.453 1 90.81 106 LYS A C 1
ATOM 882 O O . LYS A 1 106 ? 19.906 12.664 16.453 1 90.81 106 LYS A O 1
ATOM 887 N N . LYS A 1 107 ? 19 10.953 17.5 1 89.5 107 LYS A N 1
ATOM 888 C CA . LYS A 1 107 ? 19.141 11.586 18.812 1 89.5 107 LYS A CA 1
ATOM 889 C C . LYS A 1 107 ? 20.562 11.406 19.359 1 89.5 107 LYS A C 1
ATOM 891 O O . LYS A 1 107 ? 20.938 12.031 20.344 1 89.5 107 LYS A O 1
ATOM 896 N N . GLY A 1 108 ? 21.344 10.578 18.719 1 88.06 108 GLY A N 1
ATOM 897 C CA . GLY A 1 108 ? 22.719 10.352 19.141 1 88.06 108 GLY A CA 1
ATOM 898 C C . GLY A 1 108 ? 22.859 9.234 20.156 1 88.06 108 GLY A C 1
ATOM 899 O O . GLY A 1 108 ? 23.922 9.055 20.75 1 88.06 108 GLY A O 1
ATOM 900 N N . ASP A 1 109 ? 21.875 8.406 20.312 1 85.94 109 ASP A N 1
ATOM 901 C CA . ASP A 1 109 ? 21.844 7.383 21.359 1 85.94 109 ASP A CA 1
ATOM 902 C C . ASP A 1 109 ? 22.516 6.094 20.875 1 85.94 109 ASP A C 1
ATOM 904 O O . ASP A 1 109 ? 22.984 5.297 21.688 1 85.94 109 ASP A O 1
ATOM 908 N N . ILE A 1 110 ? 22.5 5.902 19.562 1 87.62 110 ILE A N 1
ATOM 909 C CA . ILE A 1 110 ? 23.047 4.66 19.016 1 87.62 110 ILE A CA 1
ATOM 910 C C . ILE A 1 110 ? 23.719 4.938 17.688 1 87.62 110 ILE A C 1
ATOM 912 O O . ILE A 1 110 ? 23.625 6.043 17.141 1 87.62 110 ILE A O 1
ATOM 916 N N . HIS A 1 111 ? 24.453 3.938 17.188 1 87.31 111 HIS A N 1
ATOM 917 C CA . HIS A 1 111 ? 25.016 3.939 15.836 1 87.31 111 HIS A CA 1
ATOM 918 C C . HIS A 1 111 ? 24.281 2.945 14.938 1 87.31 111 HIS A C 1
ATOM 920 O O . HIS A 1 111 ? 23.844 1.892 15.398 1 87.31 111 HIS A O 1
ATOM 926 N N . MET A 1 112 ? 24.156 3.369 13.75 1 87.81 112 MET A N 1
ATOM 927 C CA . MET A 1 112 ? 23.531 2.475 12.781 1 87.81 112 MET A CA 1
ATOM 928 C C . MET A 1 112 ? 24.422 2.295 11.555 1 87.81 112 MET A C 1
ATOM 930 O O . MET A 1 112 ? 24.969 3.268 11.031 1 87.81 112 MET A O 1
ATOM 934 N N . THR A 1 113 ? 24.547 0.971 11.195 1 85.62 113 THR A N 1
ATOM 935 C CA . THR A 1 113 ? 25.234 0.704 9.938 1 85.62 113 THR A CA 1
ATOM 936 C C . THR A 1 113 ? 24.328 0.985 8.75 1 85.62 113 THR A C 1
ATOM 938 O O . THR A 1 113 ? 23.109 1.121 8.914 1 85.62 113 THR A O 1
ATOM 941 N 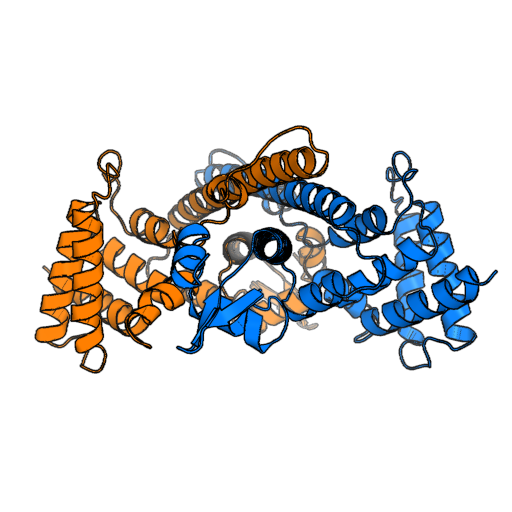N . SER A 1 114 ? 24.922 1.066 7.574 1 84.12 114 SER A N 1
ATOM 942 C CA . SER A 1 114 ? 24.141 1.27 6.359 1 84.12 114 SER A CA 1
ATOM 943 C C . SER A 1 114 ? 23.156 0.129 6.141 1 84.12 114 SER A C 1
ATOM 945 O O . SER A 1 114 ? 22.031 0.355 5.703 1 84.12 114 SER A O 1
ATOM 947 N N . GLU A 1 115 ? 23.5 -1.039 6.469 1 80.31 115 GLU A N 1
ATOM 948 C CA . GLU A 1 115 ? 22.641 -2.203 6.336 1 80.31 115 GLU A CA 1
ATOM 949 C C . GLU A 1 115 ? 21.453 -2.117 7.293 1 80.31 115 GLU A C 1
ATOM 951 O O . GLU A 1 115 ? 20.328 -2.459 6.93 1 80.31 115 GLU A O 1
ATOM 956 N N . GLU A 1 116 ? 21.703 -1.691 8.484 1 83.88 116 GLU A N 1
ATOM 957 C CA . GLU A 1 116 ? 20.656 -1.579 9.5 1 83.88 116 GLU A CA 1
ATOM 958 C C . GLU A 1 116 ? 19.625 -0.532 9.109 1 83.88 116 GLU A C 1
ATOM 960 O O . GLU A 1 116 ? 18.438 -0.68 9.414 1 83.88 116 GLU A O 1
ATOM 965 N N . LYS A 1 117 ? 20.078 0.512 8.438 1 87.44 117 LYS A N 1
ATOM 966 C CA . LYS A 1 117 ? 19.203 1.622 8.07 1 87.44 117 LYS A CA 1
ATOM 967 C C . LYS A 1 117 ? 18.109 1.164 7.105 1 87.44 117 LYS A C 1
ATOM 969 O O . LYS A 1 117 ? 17.078 1.811 6.988 1 87.44 117 LYS A O 1
ATOM 974 N N . PHE A 1 118 ? 18.344 0.021 6.465 1 86 118 PHE A N 1
ATOM 975 C CA . PHE A 1 118 ? 17.422 -0.338 5.391 1 86 118 PHE A CA 1
ATOM 976 C C . PHE A 1 118 ? 16.828 -1.719 5.629 1 86 118 PHE A C 1
ATOM 978 O O . PHE A 1 118 ? 16.203 -2.295 4.734 1 86 118 PHE A O 1
ATOM 985 N N . LYS A 1 119 ? 17.016 -2.213 6.797 1 78.38 119 LYS A N 1
ATOM 986 C CA . LYS A 1 119 ? 16.344 -3.461 7.141 1 78.38 119 LYS A CA 1
ATOM 987 C C . LYS A 1 119 ? 14.82 -3.309 7.055 1 78.38 119 LYS A C 1
ATOM 989 O O . LYS A 1 119 ? 14.258 -2.332 7.559 1 78.38 119 LYS A O 1
ATOM 994 N N . GLY A 1 120 ? 14.211 -4.184 6.395 1 74.12 120 GLY A N 1
ATOM 995 C CA . GLY A 1 120 ? 12.766 -4.129 6.25 1 74.12 120 GLY A CA 1
ATOM 996 C C . GLY A 1 120 ? 12.32 -3.57 4.91 1 74.12 120 GLY A C 1
ATOM 997 O O . GLY A 1 120 ? 11.141 -3.656 4.555 1 74.12 120 GLY A O 1
ATOM 998 N N . PHE A 1 121 ? 13.219 -2.875 4.211 1 68 121 PHE A N 1
ATOM 999 C CA . PHE A 1 121 ? 12.867 -2.303 2.916 1 68 121 PHE A CA 1
ATOM 1000 C C . PHE A 1 121 ? 13.156 -3.295 1.794 1 68 121 PHE A C 1
ATOM 1002 O O . PHE A 1 121 ? 12.898 -3.006 0.623 1 68 121 PHE A O 1
ATOM 1009 N N . ASP A 1 122 ? 13.68 -4.465 2.135 1 56 122 ASP A N 1
ATOM 1010 C CA . ASP A 1 122 ? 14.094 -5.375 1.073 1 56 122 ASP A CA 1
ATOM 1011 C C . ASP A 1 122 ? 13 -5.52 0.015 1 56 122 ASP A C 1
ATOM 1013 O O . ASP A 1 122 ? 12.031 -6.254 0.211 1 56 122 ASP A O 1
ATOM 1017 N N . PHE A 1 123 ? 13.086 -4.578 -0.876 1 46.59 123 PHE A N 1
ATOM 1018 C CA . PHE A 1 123 ? 12.156 -4.609 -1.997 1 46.59 123 PHE A CA 1
ATOM 1019 C C . PHE A 1 123 ? 12.523 -5.715 -2.979 1 46.59 123 PHE A C 1
ATOM 1021 O O . PHE A 1 123 ? 11.914 -5.836 -4.043 1 46.59 123 PHE A O 1
ATOM 1028 N N . SER A 1 124 ? 13.727 -6.332 -2.549 1 42.84 124 SER A N 1
ATOM 1029 C CA . SER A 1 124 ? 14.211 -7.328 -3.496 1 42.84 124 SER A CA 1
ATOM 1030 C C . SER A 1 124 ? 13.234 -8.492 -3.625 1 42.84 124 SER A C 1
ATOM 1032 O O . SER A 1 124 ? 13.117 -9.102 -4.691 1 42.84 124 SER A O 1
ATOM 1034 N N . HIS A 1 125 ? 12.914 -9 -2.35 1 40.72 125 HIS A N 1
ATOM 1035 C CA . HIS A 1 125 ? 12.195 -10.266 -2.418 1 40.72 125 HIS A CA 1
ATOM 1036 C C . HIS A 1 125 ? 10.734 -10.055 -2.814 1 40.72 125 HIS A C 1
ATOM 1038 O O . HIS A 1 125 ? 10.031 -9.258 -2.195 1 40.72 125 HIS A O 1
ATOM 1044 N N . ASN A 1 126 ? 10.594 -10.195 -3.949 1 39.53 126 ASN A N 1
ATOM 1045 C CA . ASN A 1 126 ? 9.211 -10.219 -4.418 1 39.53 126 ASN A CA 1
ATOM 1046 C C . ASN A 1 126 ? 8.367 -11.195 -3.607 1 39.53 126 ASN A C 1
ATOM 1048 O O . ASN A 1 126 ? 8.562 -12.414 -3.691 1 39.53 126 ASN A O 1
ATOM 1052 N N . PRO A 1 127 ? 7.926 -10.805 -2.473 1 41.41 127 PRO A N 1
ATOM 1053 C CA . PRO A 1 127 ? 7.086 -11.742 -1.722 1 41.41 127 PRO A CA 1
ATOM 1054 C C . PRO A 1 127 ? 6.219 -12.609 -2.625 1 41.41 127 PRO A C 1
ATOM 1056 O O . PRO A 1 127 ? 5.824 -13.711 -2.232 1 41.41 127 PRO A O 1
ATOM 1059 N N . TYR A 1 128 ? 5.965 -12.078 -3.635 1 40.66 128 TYR A N 1
ATOM 1060 C CA . TYR A 1 128 ? 5.082 -12.789 -4.547 1 40.66 128 TYR A CA 1
ATOM 1061 C C . TYR A 1 128 ? 5.762 -14.039 -5.098 1 40.66 128 TYR A C 1
ATOM 1063 O O . TYR A 1 128 ? 5.094 -15.008 -5.473 1 40.66 128 TYR A O 1
ATOM 1071 N N . GLU A 1 129 ? 7.105 -13.922 -5.227 1 43.62 129 GLU A N 1
ATOM 1072 C CA . GLU A 1 129 ? 7.715 -15.188 -5.625 1 43.62 129 GLU A CA 1
ATOM 1073 C C . GLU A 1 129 ? 7.379 -16.297 -4.633 1 43.62 129 GLU A C 1
ATOM 1075 O O . GLU A 1 129 ? 7.102 -17.422 -5.031 1 43.62 129 GLU A O 1
ATOM 1080 N N . LYS A 1 130 ? 7.504 -16.031 -3.428 1 42.97 130 LYS A N 1
ATOM 1081 C CA . LYS A 1 130 ? 7.059 -17.031 -2.457 1 42.97 130 LYS A CA 1
ATOM 1082 C C . LYS A 1 130 ? 5.578 -17.344 -2.639 1 42.97 130 LYS A C 1
ATOM 1084 O O . LYS A 1 130 ? 5.172 -18.5 -2.531 1 42.97 130 LYS A O 1
ATOM 1089 N N . GLU A 1 131 ? 4.832 -16.328 -2.846 1 40.75 131 GLU A N 1
ATOM 1090 C CA . GLU A 1 131 ? 3.4 -16.5 -3.084 1 40.75 131 GLU A CA 1
ATOM 1091 C C . GLU A 1 131 ? 3.141 -17.469 -4.238 1 40.75 131 GLU A C 1
ATOM 1093 O O . GLU A 1 131 ? 2.273 -18.344 -4.141 1 40.75 131 GLU A O 1
ATOM 1098 N N . ALA A 1 132 ? 3.842 -17.141 -5.312 1 43.16 132 ALA A N 1
ATOM 1099 C CA . ALA A 1 132 ? 3.662 -18.016 -6.469 1 43.16 132 ALA A CA 1
ATOM 1100 C C . ALA A 1 132 ? 4.023 -19.453 -6.129 1 43.16 132 ALA A C 1
ATOM 1102 O O . ALA A 1 132 ? 3.34 -20.391 -6.555 1 43.16 132 ALA A O 1
ATOM 1103 N N . ARG A 1 133 ? 5.059 -19.547 -5.402 1 42.69 133 ARG A N 1
ATOM 1104 C CA . ARG A 1 133 ? 5.473 -20.875 -4.996 1 42.69 133 ARG A CA 1
ATOM 1105 C C . ARG A 1 133 ? 4.418 -21.531 -4.109 1 42.69 133 ARG A C 1
ATOM 1107 O O . ARG A 1 133 ? 4.121 -22.719 -4.258 1 42.69 133 ARG A O 1
ATOM 1114 N N . GLU A 1 134 ? 3.996 -20.766 -3.15 1 44.16 134 GLU A N 1
ATOM 1115 C CA . GLU A 1 134 ? 3.027 -21.312 -2.207 1 44.16 134 GLU A CA 1
ATOM 1116 C C . GLU A 1 134 ? 1.69 -21.594 -2.889 1 44.16 134 GLU A C 1
ATOM 1118 O O . GLU A 1 134 ? 1.024 -22.578 -2.58 1 44.16 134 GLU A O 1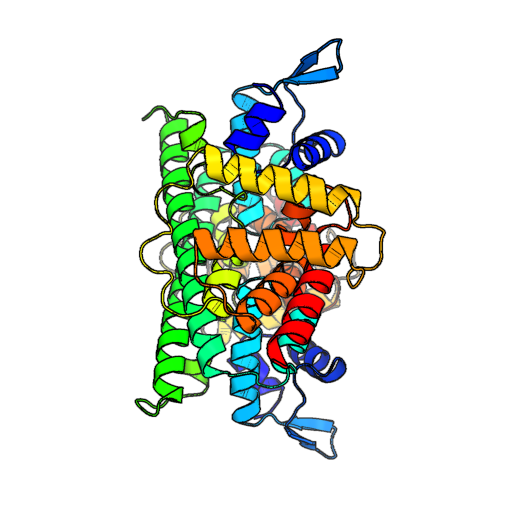
ATOM 1123 N N . ARG A 1 135 ? 1.216 -20.672 -3.568 1 42.09 135 ARG A N 1
ATOM 1124 C CA . ARG A 1 135 ? -0.094 -20.766 -4.207 1 42.09 135 ARG A CA 1
ATOM 1125 C C . ARG A 1 135 ? -0.093 -21.812 -5.309 1 42.09 135 ARG A C 1
ATOM 1127 O O . ARG A 1 135 ? -1.084 -22.531 -5.496 1 42.09 135 ARG A O 1
ATOM 1134 N N . TYR A 1 136 ? 0.909 -21.797 -5.938 1 41 136 TYR A N 1
ATOM 1135 C CA . TYR A 1 136 ? 0.946 -22.672 -7.102 1 41 136 TYR A CA 1
ATOM 1136 C C . TYR A 1 136 ? 1.896 -23.844 -6.867 1 41 136 TYR A C 1
ATOM 1138 O O . TYR A 1 136 ? 1.972 -24.766 -7.688 1 41 136 TYR A O 1
ATOM 1146 N N . GLY A 1 137 ? 2.768 -23.656 -5.73 1 40.28 137 GLY A N 1
ATOM 1147 C CA . GLY A 1 137 ? 3.637 -24.766 -5.402 1 40.28 137 GLY A CA 1
ATOM 1148 C C . GLY A 1 137 ? 2.945 -25.844 -4.586 1 40.28 137 GLY A C 1
ATOM 1149 O O . GLY A 1 137 ? 1.95 -25.578 -3.912 1 40.28 137 GLY A O 1
ATOM 1150 N N . ASP A 1 138 ? 3.027 -26.953 -4.883 1 37.31 138 ASP A N 1
ATOM 1151 C CA . ASP A 1 138 ? 2.576 -28.078 -4.074 1 37.31 138 ASP A CA 1
ATOM 1152 C C . ASP A 1 138 ? 3.186 -28.031 -2.676 1 37.31 138 ASP A C 1
ATOM 1154 O O . ASP A 1 138 ? 4.25 -27.438 -2.479 1 37.31 138 ASP A O 1
ATOM 1158 N N . LYS A 1 139 ? 2.51 -28.516 -1.486 1 36.78 139 LYS A N 1
ATOM 1159 C CA . LYS A 1 139 ? 2.73 -28.578 -0.044 1 36.78 139 LYS A CA 1
ATOM 1160 C C . LYS A 1 139 ? 4.215 -28.734 0.28 1 36.78 139 LYS A C 1
ATOM 1162 O O . LYS A 1 139 ? 4.625 -28.562 1.429 1 36.78 139 LYS A O 1
ATOM 1167 N N . LYS A 1 140 ? 5.078 -29.484 -0.41 1 34.38 140 LYS A N 1
ATOM 1168 C CA . LYS A 1 140 ? 6.266 -30.031 0.241 1 34.38 140 LYS A CA 1
ATOM 1169 C C . LYS A 1 140 ? 7.363 -28.969 0.355 1 34.38 140 LYS A C 1
ATOM 1171 O O . LYS A 1 140 ? 8.539 -29.297 0.536 1 34.38 140 LYS A O 1
ATOM 1176 N N . VAL A 1 141 ? 6.953 -27.75 0.192 1 36.38 141 VAL A N 1
ATOM 1177 C CA . VAL A 1 141 ? 8.117 -26.875 0.055 1 36.38 141 VAL A CA 1
ATOM 1178 C C . VAL A 1 141 ? 8.617 -26.469 1.438 1 36.38 141 VAL A C 1
ATOM 1180 O O . VAL A 1 141 ? 9.125 -25.359 1.617 1 36.38 141 VAL A O 1
ATOM 1183 N N . ASP A 1 142 ? 8.18 -27.094 2.51 1 34.22 142 ASP A N 1
ATOM 1184 C CA . ASP A 1 142 ? 8.695 -26.641 3.793 1 34.22 142 ASP A CA 1
ATOM 1185 C C . ASP A 1 142 ? 10.195 -26.344 3.707 1 34.22 142 ASP A C 1
ATOM 1187 O O . ASP A 1 142 ? 10.68 -25.375 4.273 1 34.22 142 ASP A O 1
ATOM 1191 N N . GLU A 1 143 ? 11.047 -27.5 3.693 1 32.78 143 GLU A N 1
ATOM 1192 C CA . GLU A 1 143 ? 12.398 -27.641 4.223 1 32.78 143 GLU A CA 1
ATOM 1193 C C . GLU A 1 143 ? 13.414 -26.891 3.361 1 32.78 143 GLU A C 1
ATOM 1195 O O . GLU A 1 143 ? 14.539 -26.641 3.795 1 32.78 143 GLU A O 1
ATOM 1200 N N . THR A 1 144 ? 13.297 -26.875 2.068 1 30.75 144 THR A N 1
ATOM 1201 C CA . THR A 1 144 ? 14.469 -26.594 1.255 1 30.75 144 THR A CA 1
ATOM 1202 C C . THR A 1 144 ? 14.625 -25.094 1.033 1 30.75 144 THR A C 1
ATOM 1204 O O . THR A 1 144 ? 15.414 -24.656 0.193 1 30.75 144 THR A O 1
ATOM 1207 N N . ALA A 1 145 ? 13.805 -24.359 1.411 1 32.41 145 ALA A N 1
ATOM 1208 C CA . ALA A 1 145 ? 14.031 -22.922 1.226 1 32.41 145 ALA A CA 1
ATOM 1209 C C . ALA A 1 145 ? 15.312 -22.484 1.92 1 32.41 145 ALA A C 1
ATOM 1211 O O . ALA A 1 145 ? 15.578 -21.281 2.037 1 32.41 145 ALA A O 1
ATOM 1212 N N . LYS A 1 146 ? 15.945 -23.266 2.688 1 37.34 146 LYS A N 1
ATOM 1213 C CA . LYS A 1 146 ? 17.141 -22.781 3.359 1 37.34 146 LYS A CA 1
ATOM 1214 C C . LYS A 1 146 ? 18.016 -21.953 2.412 1 37.34 146 LYS A C 1
ATOM 1216 O O . LYS A 1 146 ? 18.375 -20.812 2.73 1 37.34 146 LYS A O 1
ATOM 1221 N N . GLY A 1 147 ? 19.422 -22.359 1.977 1 35.62 147 GLY A N 1
ATOM 1222 C CA . GLY A 1 147 ? 20.656 -21.703 1.564 1 35.62 147 GLY A CA 1
ATOM 1223 C C . GLY A 1 147 ? 20.656 -21.281 0.105 1 35.62 147 GLY A C 1
ATOM 1224 O O . GLY A 1 147 ? 20.859 -22.125 -0.781 1 35.62 147 GLY A O 1
ATOM 1225 N N . MET A 1 148 ? 19.656 -20.547 -0.323 1 42.22 148 MET A N 1
ATOM 1226 C CA . MET A 1 148 ? 20.016 -19.953 -1.606 1 42.22 148 MET A CA 1
ATOM 1227 C C . MET A 1 148 ? 21.516 -19.656 -1.679 1 42.22 148 MET A C 1
ATOM 1229 O O . MET A 1 148 ? 21.984 -18.703 -1.08 1 42.22 148 MET A O 1
ATOM 1233 N N . THR A 1 149 ? 22.281 -20.766 -1.815 1 49.22 149 THR A N 1
ATOM 1234 C CA . THR A 1 149 ? 23.719 -20.625 -1.997 1 49.22 149 THR A CA 1
ATOM 1235 C C . THR A 1 149 ? 24.031 -19.641 -3.109 1 49.22 149 THR A C 1
ATOM 1237 O O . THR A 1 149 ? 23.172 -19.344 -3.945 1 49.22 149 THR A O 1
ATOM 1240 N N . GLN A 1 150 ? 25.047 -18.891 -2.889 1 54.12 150 GLN A N 1
ATOM 1241 C CA . GLN A 1 150 ? 25.562 -18 -3.926 1 54.12 150 GLN A CA 1
ATOM 1242 C C . GLN A 1 150 ? 25.469 -18.656 -5.301 1 54.12 150 GLN A C 1
ATOM 1244 O O . GLN A 1 150 ? 25.156 -18 -6.293 1 54.12 150 GLN A O 1
ATOM 1249 N N . GLU A 1 151 ? 25.562 -19.969 -5.309 1 59.81 151 GLU A N 1
ATOM 1250 C CA . GLU A 1 151 ? 25.531 -20.719 -6.566 1 59.81 151 GLU A CA 1
ATOM 1251 C C . GLU A 1 151 ? 24.125 -20.75 -7.16 1 59.81 151 GLU A C 1
ATOM 1253 O O . GLU A 1 151 ? 23.953 -20.609 -8.375 1 59.81 151 GLU A O 1
ATOM 1258 N N . ARG A 1 152 ? 23.156 -20.828 -6.379 1 63.09 152 ARG A N 1
ATOM 1259 C CA . ARG A 1 152 ? 21.781 -20.922 -6.852 1 63.09 152 ARG A CA 1
ATOM 1260 C C . ARG A 1 152 ? 21.297 -19.578 -7.363 1 63.09 152 ARG A C 1
ATOM 1262 O O . ARG A 1 152 ? 20.562 -19.5 -8.359 1 63.09 152 ARG A O 1
ATOM 1269 N N . GLN A 1 153 ? 21.797 -18.688 -6.742 1 63.38 153 GLN A N 1
ATOM 1270 C CA . GLN A 1 153 ? 21.453 -17.328 -7.191 1 63.38 153 GLN A CA 1
ATOM 1271 C C . GLN A 1 153 ? 22.047 -17.062 -8.57 1 63.38 153 GLN A C 1
ATOM 1273 O O . GLN A 1 153 ? 21.375 -16.469 -9.43 1 63.38 153 GLN A O 1
ATOM 1278 N N . GLU A 1 154 ? 23.297 -17.484 -8.727 1 68.69 154 GLU A N 1
ATOM 1279 C CA . GLU A 1 154 ? 23.938 -17.297 -10.016 1 68.69 154 GLU A CA 1
ATOM 1280 C C . GLU A 1 154 ? 23.25 -18.109 -11.109 1 68.69 154 GLU A C 1
ATOM 1282 O O . GLU A 1 154 ? 23.094 -17.641 -12.234 1 68.69 154 GLU A O 1
ATOM 1287 N N . GLU A 1 155 ? 22.812 -19.328 -10.695 1 74.88 155 GLU A N 1
ATOM 1288 C CA . GLU A 1 155 ? 22.078 -20.156 -11.641 1 74.88 155 GLU A CA 1
ATOM 1289 C C . GLU A 1 155 ? 20.766 -19.5 -12.07 1 74.88 155 GLU A C 1
ATOM 1291 O O . GLU A 1 155 ? 20.422 -19.516 -13.25 1 74.88 155 GLU A O 1
ATOM 1296 N N . MET A 1 156 ? 20.156 -18.922 -11.172 1 75.81 156 MET A N 1
ATOM 1297 C CA . MET A 1 156 ? 18.891 -18.25 -11.461 1 75.81 156 MET A CA 1
ATOM 1298 C C . MET A 1 156 ? 19.109 -17.047 -12.359 1 75.81 156 MET A C 1
ATOM 1300 O O . MET A 1 156 ? 18.391 -16.859 -13.344 1 75.81 156 MET A O 1
ATOM 1304 N N . ASN A 1 157 ? 20.141 -16.328 -12.086 1 75.94 157 ASN A N 1
ATOM 1305 C CA . ASN A 1 157 ? 20.453 -15.148 -12.883 1 75.94 157 ASN A CA 1
ATOM 1306 C C . ASN A 1 157 ? 20.812 -15.523 -14.32 1 75.94 157 ASN A C 1
ATOM 1308 O O . ASN A 1 157 ? 20.406 -14.852 -15.266 1 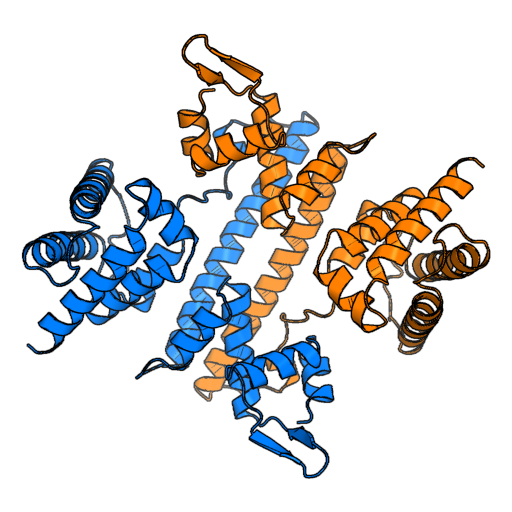75.94 157 ASN A O 1
ATOM 1312 N N . ASN A 1 158 ? 21.578 -16.578 -14.383 1 80.12 158 ASN A N 1
ATOM 1313 C CA . ASN A 1 158 ? 21.969 -17.031 -15.703 1 80.12 158 ASN A CA 1
ATOM 1314 C C . ASN A 1 158 ? 20.766 -17.453 -16.531 1 80.12 158 ASN A C 1
ATOM 1316 O O . ASN A 1 158 ? 20.688 -17.172 -17.734 1 80.12 158 ASN A O 1
ATOM 1320 N N . LEU A 1 159 ? 19.828 -18.078 -15.859 1 87.25 159 LEU A N 1
ATOM 1321 C CA . LEU A 1 159 ? 18.656 -18.531 -16.578 1 87.25 159 LEU A CA 1
ATOM 1322 C C . LEU A 1 159 ? 17.75 -17.359 -16.969 1 87.25 159 LEU A C 1
ATOM 1324 O O . LEU A 1 159 ? 17.172 -17.359 -18.062 1 87.25 159 LEU A O 1
ATOM 1328 N N . TYR A 1 160 ? 17.719 -16.391 -16.141 1 86.31 160 TYR A N 1
ATOM 1329 C CA . TYR A 1 160 ? 17.016 -15.164 -16.5 1 86.31 160 TYR A CA 1
ATOM 1330 C C . TYR A 1 160 ? 17.625 -14.523 -17.734 1 86.31 160 TYR A C 1
ATOM 1332 O O . TYR A 1 160 ? 16.906 -14.078 -18.641 1 86.31 160 TYR A O 1
ATOM 1340 N N . ARG A 1 161 ? 18.969 -14.539 -17.844 1 84.5 161 ARG A N 1
ATOM 1341 C CA . ARG A 1 161 ? 19.656 -13.961 -18.984 1 84.5 161 ARG A CA 1
ATOM 1342 C C . ARG A 1 161 ? 19.375 -14.773 -20.25 1 84.5 161 ARG A C 1
ATOM 1344 O O . ARG A 1 161 ? 19.188 -14.203 -21.328 1 84.5 161 ARG A O 1
ATOM 1351 N N . GLU A 1 162 ? 19.438 -16.078 -20.109 1 89.75 162 GLU A N 1
ATOM 1352 C CA . GLU A 1 162 ? 19.125 -16.953 -21.234 1 89.75 162 GLU A CA 1
ATOM 1353 C C . GLU A 1 162 ? 17.719 -16.688 -21.75 1 89.75 162 GLU A C 1
ATOM 1355 O O . GLU A 1 162 ? 17.5 -16.578 -22.953 1 89.75 162 GLU A O 1
ATOM 1360 N N . LEU A 1 163 ? 16.75 -16.547 -20.906 1 94.12 163 LEU A N 1
ATOM 1361 C CA . LEU A 1 163 ? 15.352 -16.328 -21.266 1 94.12 163 LEU A CA 1
ATOM 1362 C C . LEU A 1 163 ? 15.148 -14.945 -21.859 1 94.12 163 LEU A C 1
ATOM 1364 O O . LEU A 1 163 ? 14.391 -14.773 -22.812 1 94.12 163 LEU A O 1
ATOM 1368 N N . ALA A 1 164 ? 15.875 -14.023 -21.328 1 90.94 164 ALA A N 1
ATOM 1369 C CA . ALA A 1 164 ? 15.797 -12.648 -21.812 1 90.94 164 ALA A CA 1
ATOM 1370 C C . ALA A 1 164 ? 16.266 -12.555 -23.266 1 90.94 164 ALA A C 1
ATOM 1372 O O . ALA A 1 164 ? 15.711 -11.797 -24.062 1 90.94 164 ALA A O 1
ATOM 1373 N N . ALA A 1 165 ? 17.25 -13.336 -23.594 1 90.31 165 ALA A N 1
ATOM 1374 C CA . ALA A 1 165 ? 17.844 -13.312 -24.938 1 90.31 165 ALA A CA 1
ATOM 1375 C C . ALA A 1 165 ? 16.828 -13.781 -25.984 1 90.31 165 ALA A C 1
ATOM 1377 O O . ALA A 1 165 ? 16.906 -13.391 -27.141 1 90.31 165 ALA A O 1
ATOM 1378 N N . ILE A 1 166 ? 15.836 -14.586 -25.594 1 93.5 166 ILE A N 1
ATOM 1379 C CA . ILE A 1 166 ? 14.914 -15.148 -26.562 1 93.5 166 ILE A CA 1
ATOM 1380 C C . ILE A 1 166 ? 13.508 -14.609 -26.312 1 93.5 166 ILE A C 1
ATOM 1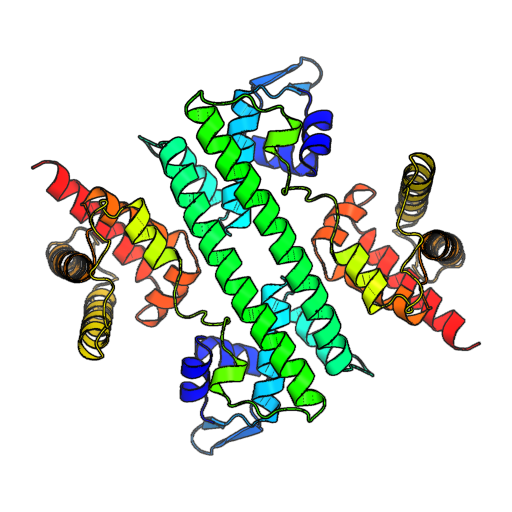382 O O . ILE A 1 166 ? 12.523 -15.133 -26.859 1 93.5 166 ILE A O 1
ATOM 1386 N N . ARG A 1 167 ? 13.43 -13.586 -25.516 1 92.5 167 ARG A N 1
ATOM 1387 C CA . ARG A 1 167 ? 12.148 -13.117 -25 1 92.5 167 ARG A CA 1
ATOM 1388 C C . ARG A 1 167 ? 11.297 -12.539 -26.125 1 92.5 167 ARG A C 1
ATOM 1390 O O . ARG A 1 167 ? 10.094 -12.336 -25.969 1 92.5 167 ARG A O 1
ATOM 1397 N N . HIS A 1 168 ? 11.812 -12.328 -27.328 1 91.38 168 HIS A N 1
ATOM 1398 C CA . HIS A 1 168 ? 11.062 -11.766 -28.453 1 91.38 168 HIS A CA 1
ATOM 1399 C C . HIS A 1 168 ? 10.602 -12.859 -29.406 1 91.38 168 HIS A C 1
ATOM 1401 O O . HIS A 1 168 ? 9.945 -12.578 -30.406 1 91.38 168 HIS A O 1
ATOM 1407 N N . THR A 1 169 ? 10.875 -14.078 -29.062 1 92.12 169 THR A N 1
ATOM 1408 C CA . THR A 1 169 ? 10.391 -15.211 -29.844 1 92.12 169 THR A CA 1
ATOM 1409 C C . THR A 1 169 ? 9.039 -15.695 -29.312 1 92.12 169 THR A C 1
ATOM 1411 O O . THR A 1 169 ? 8.523 -15.164 -28.328 1 92.12 169 THR A O 1
ATOM 1414 N N . ASP A 1 170 ? 8.508 -16.625 -30.016 1 93.69 170 ASP A N 1
ATOM 1415 C CA . ASP A 1 170 ? 7.262 -17.25 -29.594 1 93.69 170 ASP A CA 1
ATOM 1416 C C . ASP A 1 170 ? 7.441 -18 -28.266 1 93.69 170 ASP A C 1
ATOM 1418 O O . ASP A 1 170 ? 8.273 -18.906 -28.172 1 93.69 170 ASP A O 1
ATOM 1422 N N . PRO A 1 171 ? 6.715 -17.641 -27.266 1 95.12 171 PRO A N 1
ATOM 1423 C CA . PRO A 1 171 ? 6.832 -18.281 -25.953 1 95.12 171 PRO A CA 1
ATOM 1424 C C . PRO A 1 171 ? 6.559 -19.781 -26.016 1 95.12 171 PRO A C 1
ATOM 1426 O O . PRO A 1 171 ? 6.988 -20.531 -25.141 1 95.12 171 PRO A O 1
ATOM 1429 N N . ALA A 1 172 ? 5.883 -20.203 -27.078 1 94.12 172 ALA A N 1
ATOM 1430 C CA . ALA A 1 172 ? 5.543 -21.609 -27.219 1 94.12 172 ALA A CA 1
ATOM 1431 C C . ALA A 1 172 ? 6.547 -22.328 -28.109 1 94.12 172 ALA A C 1
ATOM 1433 O O . ALA A 1 172 ? 6.441 -23.531 -28.328 1 94.12 172 ALA A O 1
ATOM 1434 N N . SER A 1 173 ? 7.535 -21.562 -28.594 1 94.62 173 SER A N 1
ATOM 1435 C CA . SER A 1 173 ? 8.539 -22.156 -29.469 1 94.62 173 SER A CA 1
ATOM 1436 C C . SER A 1 173 ? 9.359 -23.219 -28.75 1 94.62 173 SER A C 1
ATOM 1438 O O . SER A 1 173 ? 9.406 -23.234 -27.516 1 94.62 173 SER A O 1
ATOM 1440 N N . LYS A 1 174 ? 9.977 -24.125 -29.562 1 94.06 174 LYS A N 1
ATOM 1441 C CA . LYS A 1 174 ? 10.805 -25.188 -29 1 94.06 174 LYS A CA 1
ATOM 1442 C C . LYS A 1 174 ? 11.93 -24.609 -28.141 1 94.06 174 LYS A C 1
ATOM 1444 O O . LYS A 1 174 ? 12.203 -25.109 -27.047 1 94.06 174 LYS A O 1
ATOM 1449 N N . GLU A 1 175 ? 12.5 -23.562 -28.641 1 94.56 175 GLU A N 1
ATOM 1450 C CA . GLU A 1 175 ? 13.609 -22.922 -27.938 1 94.56 175 GLU A CA 1
ATOM 1451 C C . GLU A 1 175 ? 13.141 -22.328 -26.594 1 94.56 175 GLU A C 1
ATOM 1453 O O . GLU A 1 175 ? 13.797 -22.531 -25.578 1 94.56 175 GLU A O 1
ATOM 1458 N N . ALA A 1 176 ? 12.039 -21.641 -26.625 1 95.5 176 ALA A N 1
ATOM 1459 C CA . ALA A 1 176 ? 11.484 -21.047 -25.406 1 95.5 176 ALA A CA 1
ATOM 1460 C C . ALA A 1 176 ? 11.094 -22.109 -24.391 1 95.5 176 ALA A C 1
ATOM 1462 O O . ALA A 1 176 ? 11.383 -21.984 -23.203 1 95.5 176 ALA A O 1
ATOM 1463 N N . GLN A 1 177 ? 10.516 -23.219 -24.859 1 95.06 177 GLN A N 1
ATOM 1464 C CA . GLN A 1 177 ? 10.016 -24.266 -23.984 1 95.06 177 GLN A CA 1
ATOM 1465 C C . GLN A 1 177 ? 11.156 -25.062 -23.375 1 95.06 177 GLN A C 1
ATOM 1467 O O . GLN A 1 177 ? 11.062 -25.531 -22.234 1 95.06 177 GLN A O 1
ATOM 1472 N N . GLU A 1 178 ? 12.25 -25.172 -24.109 1 94.56 178 GLU A N 1
ATOM 1473 C CA . GLU A 1 178 ? 13.438 -25.812 -23.547 1 94.56 178 GLU A CA 1
ATOM 1474 C C . GLU A 1 178 ? 14.023 -24.969 -22.406 1 94.56 178 GLU A C 1
ATOM 1476 O O . GLU A 1 178 ? 14.438 -25.531 -21.375 1 94.56 178 GLU A O 1
ATOM 1481 N N . ALA A 1 179 ? 14.039 -23.672 -22.609 1 94.19 179 ALA A N 1
ATOM 1482 C CA . ALA A 1 179 ? 14.555 -22.781 -21.578 1 94.19 179 ALA A CA 1
ATOM 1483 C C . ALA A 1 179 ? 13.625 -22.75 -20.375 1 94.19 179 ALA A C 1
ATOM 1485 O O . ALA A 1 179 ? 14.086 -22.766 -19.219 1 94.19 179 ALA A O 1
ATOM 1486 N N . ILE A 1 180 ? 12.375 -22.719 -20.578 1 94.88 180 ILE A N 1
ATOM 1487 C CA . ILE A 1 180 ? 11.391 -22.656 -19.5 1 94.88 180 ILE A CA 1
ATOM 1488 C C . ILE A 1 180 ? 11.406 -23.969 -18.719 1 94.88 180 ILE A C 1
ATOM 1490 O O . ILE A 1 180 ? 11.211 -23.984 -17.5 1 94.88 180 ILE A O 1
ATOM 1494 N N . LYS A 1 181 ? 11.625 -25.062 -19.438 1 93.75 181 LYS A N 1
ATOM 1495 C CA . LYS A 1 181 ? 11.789 -26.344 -18.75 1 93.75 181 LYS A CA 1
ATOM 1496 C C . LYS A 1 181 ? 12.922 -26.281 -17.734 1 93.75 181 LYS A C 1
ATOM 1498 O O . LYS A 1 181 ? 12.773 -26.766 -16.609 1 93.75 181 LYS A O 1
ATOM 1503 N N . LYS A 1 182 ? 14.047 -25.688 -18.109 1 92.69 182 LYS A N 1
ATOM 1504 C CA . LYS A 1 182 ? 15.148 -25.5 -17.172 1 92.69 182 LYS A CA 1
ATOM 1505 C C . LYS A 1 182 ? 14.719 -24.672 -15.969 1 92.69 182 LYS A C 1
ATOM 1507 O O . LYS A 1 182 ? 15.117 -24.969 -14.836 1 92.69 182 LYS A O 1
ATOM 1512 N N . TRP A 1 183 ? 13.93 -23.641 -16.219 1 90 183 TRP A N 1
ATOM 1513 C CA . TRP A 1 183 ? 13.406 -22.797 -15.148 1 90 183 TRP A CA 1
ATOM 1514 C C . TRP A 1 183 ? 12.531 -23.609 -14.195 1 90 183 TRP A C 1
ATOM 1516 O O . TRP A 1 183 ? 12.664 -23.484 -12.977 1 90 183 TRP A O 1
ATOM 1526 N N . PHE A 1 184 ? 11.727 -24.484 -14.766 1 88.12 184 PHE A N 1
ATOM 1527 C CA . PHE A 1 184 ? 10.852 -25.359 -13.992 1 88.12 184 PHE A CA 1
ATOM 1528 C C . PHE A 1 184 ? 11.664 -26.297 -13.109 1 88.12 184 PHE A C 1
ATOM 1530 O O . PHE A 1 184 ? 11.375 -26.453 -11.922 1 88.12 184 PHE A O 1
ATOM 1537 N N . ILE A 1 185 ? 12.641 -26.875 -13.727 1 85.69 185 ILE A N 1
ATOM 1538 C CA . ILE A 1 185 ? 13.508 -27.812 -13.016 1 85.69 185 ILE A CA 1
ATOM 1539 C C . ILE A 1 185 ? 14.219 -27.094 -11.875 1 85.69 185 ILE A C 1
ATOM 1541 O O . ILE A 1 185 ? 14.266 -27.594 -10.75 1 85.69 185 ILE A O 1
ATOM 1545 N N . LEU A 1 186 ? 14.734 -25.922 -12.203 1 80.38 186 LEU A N 1
ATOM 1546 C CA . LEU A 1 186 ? 15.461 -25.141 -11.195 1 80.38 186 LEU A CA 1
ATOM 1547 C C . LEU A 1 186 ? 14.555 -24.781 -10.031 1 80.38 186 LEU A C 1
ATOM 1549 O O . LEU A 1 186 ? 14.945 -24.891 -8.867 1 80.38 186 LEU A O 1
ATOM 1553 N N . LEU A 1 187 ? 13.406 -24.297 -10.328 1 77.56 187 LEU A N 1
ATOM 1554 C CA . LEU A 1 187 ? 12.445 -23.938 -9.297 1 77.56 187 LEU A CA 1
ATOM 1555 C C . LEU A 1 187 ? 12.117 -25.125 -8.406 1 77.56 187 LEU A C 1
ATOM 1557 O O . LEU A 1 187 ? 11.93 -24.984 -7.199 1 77.56 187 LEU A O 1
ATOM 1561 N N . ASN A 1 188 ? 12.062 -26.344 -9.016 1 75.44 188 ASN A N 1
ATOM 1562 C CA . ASN A 1 188 ? 11.688 -27.531 -8.266 1 75.44 188 ASN A CA 1
ATOM 1563 C C . ASN A 1 188 ? 12.867 -28.094 -7.484 1 75.44 188 ASN A C 1
ATOM 1565 O O . ASN A 1 188 ? 12.703 -29.016 -6.672 1 75.44 188 ASN A O 1
ATOM 1569 N N . LYS A 1 189 ? 14.008 -27.594 -7.773 1 68.56 189 LYS A N 1
ATOM 1570 C CA . LYS A 1 189 ? 15.148 -27.906 -6.922 1 68.56 189 LYS A CA 1
ATOM 1571 C C . LYS A 1 189 ? 15.055 -27.172 -5.586 1 68.56 189 LYS A C 1
ATOM 1573 O O . LYS A 1 189 ? 15.609 -27.625 -4.582 1 68.56 189 LYS A O 1
ATOM 1578 N N . ILE A 1 190 ? 14.469 -26.047 -5.645 1 59.41 190 ILE A N 1
ATOM 1579 C CA . ILE A 1 190 ? 14.461 -25.219 -4.445 1 59.41 190 ILE A CA 1
ATOM 1580 C C . ILE A 1 190 ? 13.062 -25.219 -3.82 1 59.41 190 ILE A C 1
ATOM 1582 O O . ILE A 1 190 ? 12.883 -24.75 -2.697 1 59.41 190 ILE A O 1
ATOM 1586 N N . GLY A 1 191 ? 12.195 -25.734 -4.598 1 59.84 191 GLY A N 1
ATOM 1587 C CA . GLY A 1 191 ? 10.82 -25.859 -4.141 1 59.84 191 GLY A CA 1
ATOM 1588 C C . GLY A 1 191 ? 10.055 -26.984 -4.816 1 59.84 191 GLY A C 1
ATOM 1589 O O . GLY A 1 191 ? 10.656 -27.906 -5.363 1 59.84 191 GLY A O 1
ATOM 1590 N N . SER A 1 192 ? 8.836 -27.078 -4.547 1 61.66 192 SER A N 1
ATOM 1591 C CA . SER A 1 192 ? 7.953 -28.031 -5.203 1 61.66 192 SER A CA 1
ATOM 1592 C C . SER A 1 192 ? 6.844 -27.328 -5.973 1 61.66 192 SER A C 1
ATOM 1594 O O . SER A 1 192 ? 5.93 -26.766 -5.367 1 61.66 192 SER A O 1
ATOM 1596 N N . TYR A 1 193 ? 7.031 -27.297 -7.242 1 70.44 193 TYR A N 1
ATOM 1597 C CA . TYR A 1 193 ? 6.051 -26.656 -8.117 1 70.44 193 TYR A CA 1
ATOM 1598 C C . TYR A 1 193 ? 5.383 -27.688 -9.023 1 70.44 193 TYR A C 1
ATOM 1600 O O . TYR A 1 193 ? 6.055 -28.328 -9.836 1 70.44 193 TYR A O 1
ATOM 1608 N N . SER A 1 194 ? 4.078 -27.891 -8.727 1 70.75 194 SER A N 1
ATOM 1609 C CA . SER A 1 194 ? 3.314 -28.578 -9.758 1 70.75 194 SER A CA 1
ATOM 1610 C C . SER A 1 194 ? 3.236 -27.75 -11.039 1 70.75 194 SER A C 1
ATOM 1612 O O . SER A 1 194 ? 3.629 -26.594 -11.047 1 70.75 194 SER A O 1
ATOM 1614 N N . LEU A 1 195 ? 2.732 -28.406 -12.062 1 76.5 195 LEU A N 1
ATOM 1615 C CA . LEU A 1 195 ? 2.572 -27.688 -13.32 1 76.5 195 LEU A CA 1
ATOM 1616 C C . LEU A 1 195 ? 1.586 -26.531 -13.164 1 76.5 195 LEU A C 1
ATOM 1618 O O . LEU A 1 195 ? 1.814 -25.453 -13.688 1 76.5 195 LEU A O 1
ATOM 1622 N N . ASP A 1 196 ? 0.63 -26.828 -12.359 1 68.88 196 ASP A N 1
ATOM 1623 C CA . ASP A 1 196 ? -0.355 -25.781 -12.094 1 68.88 196 ASP A CA 1
ATOM 1624 C C . ASP A 1 196 ? 0.253 -24.641 -11.273 1 68.88 196 ASP A C 1
ATOM 1626 O O . ASP A 1 196 ? 0.006 -23.469 -11.555 1 68.88 196 ASP A O 1
ATOM 1630 N N . ALA A 1 197 ? 1.011 -25.016 -10.352 1 66.75 197 ALA A N 1
ATOM 1631 C CA . ALA A 1 197 ? 1.677 -24.016 -9.516 1 66.75 197 ALA A CA 1
ATOM 1632 C C . ALA A 1 197 ? 2.664 -23.188 -10.336 1 66.75 197 ALA A C 1
ATOM 1634 O O . ALA A 1 197 ? 2.795 -21.984 -10.133 1 66.75 197 ALA A O 1
ATOM 1635 N N . PHE A 1 198 ? 3.35 -23.906 -11.18 1 79.69 198 PHE A N 1
ATOM 1636 C CA . PHE A 1 198 ? 4.309 -23.266 -12.07 1 79.69 198 PHE A CA 1
ATOM 1637 C C . PHE A 1 198 ? 3.615 -22.234 -12.953 1 79.69 198 PHE A C 1
ATOM 1639 O O . PHE A 1 198 ? 4.078 -21.094 -13.078 1 79.69 198 PHE A O 1
ATOM 1646 N N . LYS A 1 199 ? 2.477 -22.656 -13.531 1 78.44 199 LYS A N 1
ATOM 1647 C CA . LYS A 1 199 ? 1.663 -21.75 -14.336 1 78.44 199 LYS A CA 1
ATOM 1648 C C . LYS A 1 199 ? 1.186 -20.562 -13.508 1 78.44 199 LYS A C 1
ATOM 1650 O O . LYS A 1 199 ? 1.248 -19.422 -13.961 1 78.44 199 LYS A O 1
ATOM 1655 N N . GLY A 1 200 ? 0.732 -20.797 -12.375 1 71.12 200 GLY A N 1
ATOM 1656 C CA . GLY A 1 200 ? 0.29 -19.734 -11.477 1 71.12 200 GLY A CA 1
ATOM 1657 C C . GLY A 1 200 ? 1.389 -18.75 -11.125 1 71.12 200 GLY A C 1
ATOM 1658 O O . GLY A 1 200 ? 1.157 -17.547 -11.102 1 71.12 200 GLY A O 1
ATOM 1659 N N . LEU A 1 201 ? 2.588 -19.328 -10.891 1 74 201 LEU A N 1
ATOM 1660 C CA . LEU A 1 201 ? 3.734 -18.469 -10.617 1 74 201 LEU A CA 1
ATOM 1661 C C . LEU A 1 201 ? 4.012 -17.547 -11.797 1 74 201 LEU A C 1
ATOM 1663 O O . LEU A 1 201 ? 4.277 -16.344 -11.609 1 74 201 LEU A O 1
ATOM 1667 N N . GLY A 1 202 ? 4.027 -18.125 -12.984 1 83.69 202 GLY A N 1
ATOM 1668 C CA . GLY A 1 202 ? 4.191 -17.312 -14.18 1 83.69 202 GLY A CA 1
ATOM 1669 C C . GLY A 1 202 ? 3.203 -16.172 -14.266 1 83.69 202 GLY A C 1
ATOM 1670 O O . GLY A 1 202 ? 3.57 -15.047 -14.633 1 83.69 202 GLY A O 1
ATOM 1671 N N . GLN A 1 203 ? 2.014 -16.469 -13.875 1 74.06 203 GLN A N 1
ATOM 1672 C CA . GLN A 1 203 ? 0.996 -15.422 -13.883 1 74.06 203 GLN A CA 1
ATOM 1673 C C . GLN A 1 203 ? 1.324 -14.32 -12.875 1 74.06 203 GLN A C 1
ATOM 1675 O O . GLN A 1 203 ? 1.121 -13.133 -13.156 1 74.06 203 GLN A O 1
ATOM 1680 N N . MET A 1 204 ? 1.858 -14.695 -11.82 1 70.69 204 MET A N 1
ATOM 1681 C CA . MET A 1 204 ? 2.23 -13.734 -10.789 1 70.69 204 MET A CA 1
ATOM 1682 C C . MET A 1 204 ? 3.309 -12.781 -11.297 1 70.69 204 MET A C 1
ATOM 1684 O O . MET A 1 204 ? 3.377 -11.625 -10.867 1 70.69 204 MET A O 1
ATOM 1688 N N . TYR A 1 205 ? 4.211 -13.328 -12.242 1 79.12 205 TYR A N 1
ATOM 1689 C CA . TYR A 1 205 ? 5.289 -12.516 -12.805 1 79.12 205 TYR A CA 1
ATOM 1690 C C . TYR A 1 205 ? 4.738 -11.25 -13.445 1 79.12 205 TYR A C 1
ATOM 1692 O O . TYR A 1 205 ? 5.414 -10.219 -13.477 1 79.12 205 TYR A O 1
ATOM 1700 N N . ILE A 1 206 ? 3.459 -11.297 -13.93 1 74.75 206 ILE A N 1
ATOM 1701 C CA . ILE A 1 206 ? 2.939 -10.156 -14.672 1 74.75 206 ILE A CA 1
ATOM 1702 C C . ILE A 1 206 ? 1.82 -9.492 -13.883 1 74.75 206 ILE A C 1
ATOM 1704 O O . ILE A 1 206 ? 1.423 -8.359 -14.18 1 74.75 206 ILE A O 1
ATOM 1708 N N . LEU A 1 207 ? 1.337 -10.211 -12.938 1 61.75 207 LEU A N 1
ATOM 1709 C CA . LEU A 1 207 ? 0.245 -9.672 -12.133 1 61.75 207 LEU A CA 1
ATOM 1710 C C . LEU A 1 207 ? 0.782 -8.805 -11 1 61.75 207 LEU A C 1
ATOM 1712 O O . LEU A 1 207 ? 0.12 -7.852 -10.578 1 61.75 207 LEU A O 1
ATOM 1716 N N . ASP A 1 208 ? 1.934 -9.164 -10.664 1 59.19 208 ASP A N 1
ATOM 1717 C CA . ASP A 1 208 ? 2.592 -8.398 -9.609 1 59.19 208 ASP A CA 1
ATOM 1718 C C . ASP A 1 208 ? 3.723 -7.539 -10.18 1 59.19 208 ASP A C 1
ATOM 1720 O O . ASP A 1 208 ? 4.707 -8.07 -10.703 1 59.19 208 ASP A O 1
ATOM 1724 N N . ASP A 1 209 ? 3.594 -6.316 -10.094 1 61.94 209 ASP A N 1
ATOM 1725 C CA . ASP A 1 209 ? 4.52 -5.359 -10.688 1 61.94 209 ASP A CA 1
ATOM 1726 C C . ASP A 1 209 ? 5.934 -5.547 -10.148 1 61.94 209 ASP A C 1
ATOM 1728 O O . ASP A 1 209 ? 6.914 -5.258 -10.836 1 61.94 209 ASP A O 1
ATOM 1732 N N . ARG A 1 210 ? 6.035 -6.027 -8.969 1 60.28 210 ARG A N 1
ATOM 1733 C CA . ARG A 1 210 ? 7.359 -6.242 -8.391 1 60.28 210 ARG A CA 1
ATOM 1734 C C . ARG A 1 210 ? 8.117 -7.32 -9.156 1 60.28 210 ARG A C 1
ATOM 1736 O O . ARG A 1 210 ? 9.312 -7.176 -9.422 1 60.28 210 ARG A O 1
ATOM 1743 N N . PHE A 1 211 ? 7.348 -8.328 -9.484 1 70.62 211 PHE A N 1
ATOM 1744 C CA . PHE A 1 211 ? 7.945 -9.375 -10.305 1 70.62 211 PHE A CA 1
ATOM 1745 C C . PHE A 1 211 ? 8.328 -8.844 -11.68 1 70.62 211 PHE A C 1
ATOM 1747 O O . PHE A 1 211 ? 9.445 -9.062 -12.148 1 70.62 211 PHE A O 1
ATOM 1754 N N . THR A 1 212 ? 7.316 -8.18 -12.133 1 73.31 212 THR A N 1
ATOM 1755 C CA . THR A 1 212 ? 7.539 -7.668 -13.477 1 73.31 212 THR A CA 1
ATOM 1756 C C . THR A 1 212 ? 8.773 -6.77 -13.516 1 73.31 212 THR A C 1
ATOM 1758 O O . THR A 1 212 ? 9.656 -6.953 -14.352 1 73.31 212 THR A O 1
ATOM 1761 N N . LYS A 1 213 ? 8.883 -5.926 -12.57 1 68.44 213 LYS A N 1
ATOM 1762 C CA . LYS A 1 213 ? 9.984 -4.973 -12.523 1 68.44 213 LYS A CA 1
ATOM 1763 C C . LYS A 1 213 ? 11.312 -5.688 -12.305 1 68.44 213 LYS A C 1
ATOM 1765 O O . LYS A 1 213 ? 12.312 -5.371 -12.953 1 68.44 213 LYS A O 1
ATOM 1770 N N . ASN A 1 214 ? 11.297 -6.602 -11.383 1 69.5 214 ASN A N 1
ATOM 1771 C CA . ASN A 1 214 ? 12.523 -7.324 -11.07 1 69.5 214 ASN A CA 1
ATOM 1772 C C . ASN A 1 214 ? 12.984 -8.188 -12.234 1 69.5 214 ASN A C 1
ATOM 1774 O O . ASN A 1 214 ? 14.172 -8.211 -12.57 1 69.5 214 ASN A O 1
ATOM 1778 N N . ILE A 1 215 ? 12.078 -8.836 -12.844 1 78.88 215 ILE A N 1
ATOM 1779 C CA . ILE A 1 215 ? 12.398 -9.766 -13.914 1 78.88 215 ILE A CA 1
ATOM 1780 C C . ILE A 1 215 ? 12.766 -9 -15.18 1 78.88 215 ILE A C 1
ATOM 1782 O O . ILE A 1 215 ? 13.727 -9.352 -15.875 1 78.88 215 ILE A O 1
ATOM 1786 N N . ASP A 1 216 ? 12.117 -7.863 -15.344 1 80.69 216 ASP A N 1
ATOM 1787 C CA . ASP A 1 216 ? 12.328 -7.109 -16.578 1 80.69 216 ASP A CA 1
ATOM 1788 C C . ASP A 1 216 ? 13.656 -6.352 -16.531 1 80.69 216 ASP A C 1
ATOM 1790 O O . ASP A 1 216 ? 14.102 -5.82 -17.547 1 80.69 216 ASP A O 1
ATOM 1794 N N . GLN A 1 217 ? 14.258 -6.375 -15.383 1 72.31 217 GLN A N 1
ATOM 1795 C CA . GLN A 1 217 ? 15.609 -5.824 -15.32 1 72.31 217 GLN A CA 1
ATOM 1796 C C . GLN A 1 217 ? 16.562 -6.602 -16.219 1 72.31 217 GLN A C 1
ATOM 1798 O O . GLN A 1 217 ? 17.547 -6.047 -16.719 1 72.31 217 GLN A O 1
ATOM 1803 N N . PHE A 1 218 ? 16.312 -7.82 -16.438 1 78.62 218 PHE A N 1
ATOM 1804 C CA . PHE A 1 218 ? 17.125 -8.648 -17.312 1 78.62 218 PHE A CA 1
ATOM 1805 C C . PHE A 1 218 ? 16.781 -8.367 -18.781 1 78.62 218 PHE A C 1
ATOM 1807 O O . PHE A 1 218 ? 17.562 -8.688 -19.672 1 78.62 218 PHE A O 1
ATOM 1814 N N . GLY A 1 219 ? 15.555 -7.812 -19.031 1 78.31 219 GLY A N 1
ATOM 1815 C CA . GLY A 1 219 ? 15.031 -7.43 -20.328 1 78.31 219 GLY A CA 1
ATOM 1816 C C . GLY A 1 219 ? 13.555 -7.098 -20.297 1 78.31 219 GLY A C 1
ATOM 1817 O O . GLY A 1 219 ? 12.742 -7.891 -19.812 1 78.31 219 GLY A O 1
ATOM 1818 N N . GLU A 1 220 ? 13.359 -5.879 -20.797 1 83.06 220 GLU A N 1
ATOM 1819 C CA . GLU A 1 220 ? 11.969 -5.449 -20.812 1 83.06 220 GLU A CA 1
ATOM 1820 C C . GLU A 1 220 ? 11.086 -6.477 -21.516 1 83.06 220 GLU A C 1
ATOM 1822 O O . GLU A 1 220 ? 11.406 -6.938 -22.609 1 83.06 220 GLU A O 1
ATOM 1827 N N . GLY A 1 221 ? 10.023 -6.898 -20.906 1 87.81 221 GLY A N 1
ATOM 1828 C CA . GLY A 1 221 ? 9.102 -7.855 -21.5 1 87.81 221 GLY A CA 1
ATOM 1829 C C . GLY A 1 221 ? 9.383 -9.289 -21.078 1 87.81 221 GLY A C 1
ATOM 1830 O O . GLY A 1 221 ? 8.641 -10.203 -21.438 1 87.81 221 GLY A O 1
ATOM 1831 N N . LEU A 1 222 ? 10.414 -9.492 -20.312 1 91.5 222 LEU A N 1
ATOM 1832 C CA . LEU A 1 222 ? 10.797 -10.844 -19.906 1 91.5 222 LEU A CA 1
ATOM 1833 C C . LEU A 1 222 ? 9.727 -11.477 -19.031 1 91.5 222 LEU A C 1
ATOM 1835 O O . LEU A 1 222 ? 9.375 -12.648 -19.203 1 91.5 222 LEU A O 1
ATOM 1839 N N . ALA A 1 223 ? 9.234 -10.719 -18.141 1 87.31 223 ALA A N 1
ATOM 1840 C CA . ALA A 1 223 ? 8.203 -11.242 -17.25 1 87.31 223 ALA A CA 1
ATOM 1841 C C . ALA A 1 223 ? 7.008 -11.766 -18.047 1 87.31 223 ALA A C 1
ATOM 1843 O O . ALA A 1 223 ? 6.516 -12.859 -17.781 1 87.31 223 ALA A O 1
ATOM 1844 N N . GLN A 1 224 ? 6.57 -10.961 -19 1 89.25 224 GLN A N 1
ATOM 1845 C CA . GLN A 1 224 ? 5.453 -11.359 -19.844 1 89.25 224 GLN A CA 1
ATOM 1846 C C . GLN A 1 224 ? 5.789 -12.617 -20.641 1 89.25 224 GLN A C 1
ATOM 1848 O O . GLN A 1 224 ? 4.969 -13.531 -20.734 1 89.25 224 GLN A O 1
ATOM 1853 N N . PHE A 1 225 ? 6.965 -12.641 -21.188 1 93 225 PHE A N 1
ATOM 1854 C CA . PHE A 1 225 ? 7.445 -13.781 -21.953 1 93 225 PHE A CA 1
ATOM 1855 C C . PHE A 1 225 ? 7.461 -15.039 -21.094 1 93 225 PHE A C 1
ATOM 1857 O O . PHE A 1 225 ? 6.961 -16.094 -21.516 1 93 225 PHE A O 1
ATOM 1864 N N . MET A 1 226 ? 7.977 -14.883 -19.891 1 93.06 226 MET A N 1
ATOM 1865 C CA . MET A 1 226 ? 8.062 -16.031 -19 1 93.06 226 MET A CA 1
ATOM 1866 C C . MET A 1 226 ? 6.68 -16.5 -18.578 1 93.06 226 MET A C 1
ATOM 1868 O O . MET A 1 226 ? 6.414 -17.703 -18.547 1 93.06 226 MET A O 1
ATOM 1872 N N . SER A 1 227 ? 5.887 -15.57 -18.312 1 90.56 227 SER A N 1
ATOM 1873 C CA . SER A 1 227 ? 4.523 -15.922 -17.938 1 90.56 227 SER A CA 1
ATOM 1874 C C . SER A 1 227 ? 3.85 -16.766 -19 1 90.56 227 SER A C 1
ATOM 1876 O O . SER A 1 227 ? 3.311 -17.844 -18.703 1 90.56 227 SER A O 1
ATOM 1878 N N . GLU A 1 228 ? 3.9 -16.328 -20.172 1 91.62 228 GLU A N 1
ATOM 1879 C CA . GLU A 1 228 ? 3.273 -17.031 -21.281 1 91.62 228 GLU A CA 1
ATOM 1880 C C . GLU A 1 228 ? 3.943 -18.391 -21.531 1 91.62 228 GLU A C 1
ATOM 1882 O O . GLU A 1 228 ? 3.266 -19.391 -21.766 1 91.62 228 GLU A O 1
ATOM 1887 N N . ALA A 1 229 ? 5.25 -18.391 -21.5 1 95.25 229 ALA A N 1
ATOM 1888 C CA . ALA A 1 229 ? 6 -19.625 -21.75 1 95.25 229 ALA A CA 1
ATOM 1889 C C . ALA A 1 229 ? 5.719 -20.656 -20.672 1 95.25 229 ALA A C 1
ATOM 1891 O O . ALA A 1 229 ? 5.578 -21.844 -20.953 1 95.25 229 ALA A O 1
ATOM 1892 N N . MET A 1 230 ? 5.688 -20.203 -19.438 1 91.62 230 MET A N 1
ATOM 1893 C CA . MET A 1 230 ? 5.375 -21.094 -18.328 1 91.62 230 MET A CA 1
ATOM 1894 C C . MET A 1 230 ? 3.971 -21.672 -18.469 1 91.62 230 MET A C 1
ATOM 1896 O O . MET A 1 230 ? 3.746 -22.844 -18.188 1 91.62 230 MET A O 1
ATOM 1900 N N . GLY A 1 231 ? 3.074 -20.844 -18.875 1 89.25 231 GLY A N 1
ATOM 1901 C CA . GLY A 1 231 ? 1.727 -21.312 -19.141 1 89.25 231 GLY A CA 1
ATOM 1902 C C . GLY A 1 231 ? 1.675 -22.406 -20.203 1 89.25 231 GLY A C 1
ATOM 1903 O O . GLY A 1 231 ? 1.038 -23.438 -20.016 1 89.25 231 GLY A O 1
ATOM 1904 N N . SER A 1 232 ? 2.293 -22.156 -21.328 1 92.25 232 SER A N 1
ATOM 1905 C CA . SER A 1 232 ? 2.355 -23.141 -22.422 1 92.25 232 SER A CA 1
ATOM 1906 C C . SER A 1 232 ? 2.975 -24.453 -21.953 1 92.25 232 SER A C 1
ATOM 1908 O O . SER A 1 232 ? 2.496 -25.531 -22.297 1 92.25 232 SER A O 1
ATOM 1910 N N . TYR A 1 233 ? 4.031 -24.297 -21.141 1 93.31 233 TYR A N 1
ATOM 1911 C CA . TYR A 1 233 ? 4.715 -25.484 -20.625 1 93.31 233 TYR A CA 1
ATOM 1912 C C . TYR A 1 233 ? 3.773 -26.312 -19.766 1 93.31 233 TYR A C 1
ATOM 1914 O O . TYR A 1 233 ? 3.688 -27.531 -19.938 1 93.31 233 TYR A O 1
ATOM 1922 N N . ALA A 1 234 ? 3.117 -25.688 -18.922 1 86.75 234 ALA A N 1
ATOM 1923 C CA . ALA A 1 234 ? 2.199 -26.375 -18.016 1 86.75 234 ALA A CA 1
ATOM 1924 C C . ALA A 1 234 ? 1.067 -27.047 -18.797 1 86.75 234 ALA A C 1
ATOM 1926 O O . ALA A 1 234 ? 0.706 -28.188 -18.516 1 86.75 234 ALA A O 1
ATOM 1927 N N . ASP A 1 235 ? 0.53 -26.359 -19.734 1 85.12 235 ASP A N 1
ATOM 1928 C CA . ASP A 1 235 ? -0.583 -26.891 -20.516 1 85.12 235 ASP A CA 1
ATOM 1929 C C . ASP A 1 235 ? -0.155 -28.094 -21.344 1 85.12 235 ASP A C 1
ATOM 1931 O O . ASP A 1 235 ? -0.917 -29.047 -21.5 1 85.12 235 ASP A O 1
ATOM 1935 N N . ASP A 1 236 ? 0.989 -28.016 -21.875 1 86 236 ASP A N 1
ATOM 1936 C CA . ASP A 1 236 ? 1.492 -29.078 -22.734 1 86 236 ASP A CA 1
ATOM 1937 C C . ASP A 1 236 ? 1.865 -30.312 -21.938 1 86 236 ASP A C 1
ATOM 1939 O O . ASP A 1 236 ? 1.816 -31.438 -22.438 1 86 236 ASP A O 1
ATOM 1943 N N . HIS A 1 237 ? 2.158 -30.078 -20.672 1 80.19 237 HIS A N 1
ATOM 1944 C CA . HIS A 1 237 ? 2.639 -31.203 -19.875 1 80.19 237 HIS A CA 1
ATOM 1945 C C . HIS A 1 237 ? 1.564 -31.688 -18.922 1 80.19 237 HIS A C 1
ATOM 1947 O O . HIS A 1 237 ? 1.784 -32.656 -18.172 1 80.19 237 HIS A O 1
ATOM 1953 N N . GLN A 1 238 ? 0.504 -30.844 -18.609 1 63.31 238 GLN A N 1
ATOM 1954 C CA . GLN A 1 238 ? -0.637 -31.375 -17.875 1 63.31 238 GLN A CA 1
ATOM 1955 C C . GLN A 1 238 ? -1.3 -32.531 -18.641 1 63.31 238 GLN A C 1
ATOM 1957 O O . GLN A 1 238 ? -1.855 -33.438 -18.031 1 63.31 238 GLN A O 1
ATOM 1962 N N . LYS A 1 239 ? -1.494 -32.562 -20.031 1 51.97 239 LYS A N 1
ATOM 1963 C CA . LYS A 1 239 ? -2.174 -33.594 -20.828 1 51.97 239 LYS A CA 1
ATOM 1964 C C . LYS A 1 239 ? -1.464 -34.938 -20.719 1 51.97 239 LYS A C 1
ATOM 1966 O O . LYS A 1 239 ? -2.01 -35.969 -21.125 1 51.97 239 LYS A O 1
ATOM 1971 N N . ILE A 1 240 ? -0.349 -34.906 -20.156 1 39.56 240 ILE A N 1
ATOM 1972 C CA . ILE A 1 240 ? 0.139 -36.281 -20.141 1 39.56 240 ILE A CA 1
ATOM 1973 C C . ILE A 1 240 ? -0.23 -36.938 -18.812 1 39.56 240 ILE A C 1
ATOM 1975 O O . ILE A 1 240 ? -0.064 -36.344 -17.75 1 39.56 240 ILE A O 1
ATOM 1979 N N . MET B 1 1 ? 29.188 5.988 -1.494 1 91.12 1 MET B N 1
ATOM 1980 C CA . MET B 1 1 ? 28.766 4.672 -1.956 1 91.12 1 MET B CA 1
ATOM 1981 C C . MET B 1 1 ? 28.312 4.723 -3.412 1 91.12 1 MET B C 1
ATOM 1983 O O . MET B 1 1 ? 27.594 5.645 -3.811 1 91.12 1 MET B O 1
ATOM 1987 N N . LYS B 1 2 ? 28.672 3.725 -4.133 1 91.12 2 LYS B N 1
ATOM 1988 C CA . LYS B 1 2 ? 28.312 3.703 -5.547 1 91.12 2 LYS B CA 1
ATOM 1989 C C . LYS B 1 2 ? 26.844 3.301 -5.734 1 91.12 2 LYS B C 1
ATOM 1991 O O . LYS B 1 2 ? 26.281 2.596 -4.898 1 91.12 2 LYS B O 1
ATOM 1996 N N . VAL B 1 3 ? 26.328 3.727 -6.883 1 89.56 3 VAL B N 1
ATOM 1997 C CA . VAL B 1 3 ? 24.906 3.535 -7.16 1 89.56 3 VAL B CA 1
ATOM 1998 C C . VAL B 1 3 ? 24.562 2.045 -7.125 1 89.56 3 VAL B C 1
ATOM 2000 O O . VAL B 1 3 ? 23.531 1.65 -6.598 1 89.56 3 VAL B O 1
ATOM 2003 N N . LYS B 1 4 ? 25.391 1.282 -7.664 1 81.25 4 LYS B N 1
ATOM 2004 C CA . LYS B 1 4 ? 25.141 -0.156 -7.711 1 81.25 4 LYS B CA 1
ATOM 2005 C C . LYS B 1 4 ? 25.125 -0.758 -6.309 1 81.25 4 LYS B C 1
ATOM 2007 O O . LYS B 1 4 ? 24.266 -1.57 -5.98 1 81.25 4 LYS B O 1
ATOM 2012 N N . ASP B 1 5 ? 26.062 -0.402 -5.531 1 85.5 5 ASP B N 1
ATOM 2013 C CA . ASP B 1 5 ? 26.156 -0.883 -4.16 1 85.5 5 ASP B CA 1
ATOM 2014 C C . ASP B 1 5 ? 24.953 -0.44 -3.336 1 85.5 5 ASP B C 1
ATOM 2016 O O . ASP B 1 5 ? 24.406 -1.217 -2.543 1 85.5 5 ASP B O 1
ATOM 2020 N N . LEU B 1 6 ? 24.609 0.787 -3.553 1 87.88 6 LEU B N 1
ATOM 2021 C CA . LEU B 1 6 ? 23.453 1.324 -2.84 1 87.88 6 LEU B CA 1
ATOM 2022 C C . LEU B 1 6 ? 22.188 0.587 -3.234 1 87.88 6 LEU B C 1
ATOM 2024 O O . LEU B 1 6 ? 21.375 0.229 -2.375 1 87.88 6 LEU B O 1
ATOM 2028 N N . ALA B 1 7 ? 22.031 0.372 -4.473 1 81.38 7 ALA B N 1
ATOM 2029 C CA . ALA B 1 7 ? 20.875 -0.352 -4.988 1 81.38 7 ALA B CA 1
ATOM 2030 C C . ALA B 1 7 ? 20.781 -1.74 -4.363 1 81.38 7 ALA B C 1
ATOM 2032 O O . ALA B 1 7 ? 19.703 -2.152 -3.92 1 81.38 7 ALA B O 1
ATOM 2033 N N . GLU B 1 8 ? 21.828 -2.414 -4.32 1 74.88 8 GLU B N 1
ATOM 2034 C CA . GLU B 1 8 ? 21.891 -3.756 -3.748 1 74.88 8 GLU B CA 1
ATOM 2035 C C . GLU B 1 8 ? 21.609 -3.729 -2.25 1 74.88 8 GLU B C 1
ATOM 2037 O O . GLU B 1 8 ? 20.891 -4.582 -1.731 1 74.88 8 GLU B O 1
ATOM 2042 N N . LEU B 1 9 ? 22.188 -2.801 -1.63 1 77.5 9 LEU B N 1
ATOM 2043 C CA . LEU B 1 9 ? 22.031 -2.656 -0.187 1 77.5 9 LEU B CA 1
ATOM 2044 C C . LEU B 1 9 ? 20.562 -2.457 0.185 1 77.5 9 LEU B C 1
ATOM 2046 O O . LEU B 1 9 ? 20.078 -3.055 1.146 1 77.5 9 LEU B O 1
ATOM 2050 N N . VAL B 1 10 ? 19.859 -1.669 -0.551 1 79.44 10 VAL B N 1
ATOM 2051 C CA . VAL B 1 10 ? 18.516 -1.229 -0.214 1 79.44 10 VAL B CA 1
ATOM 2052 C C . VAL B 1 10 ? 17.484 -2.174 -0.842 1 79.44 10 VAL B C 1
ATOM 2054 O O . VAL B 1 10 ? 16.375 -2.309 -0.34 1 79.44 10 VAL B O 1
ATOM 2057 N N . GLY B 1 11 ? 17.922 -2.832 -1.908 1 73 11 GLY B N 1
ATOM 2058 C CA . GLY B 1 11 ? 17 -3.711 -2.623 1 73 11 GLY B CA 1
ATOM 2059 C C . GLY B 1 11 ? 16.125 -2.975 -3.621 1 73 11 GLY B C 1
ATOM 2060 O O . GLY B 1 11 ? 14.945 -3.295 -3.771 1 73 11 GLY B O 1
ATOM 2061 N N . ILE B 1 12 ? 16.625 -1.872 -4.156 1 74.88 12 ILE B N 1
ATOM 2062 C CA . ILE B 1 12 ? 15.938 -1.178 -5.242 1 74.88 12 ILE B CA 1
ATOM 2063 C C . ILE B 1 12 ? 16.812 -1.181 -6.492 1 74.88 12 ILE B C 1
ATOM 2065 O O . ILE B 1 12 ? 18 -1.485 -6.422 1 74.88 12 ILE B O 1
ATOM 2069 N N . SER B 1 13 ? 16.234 -0.874 -7.535 1 70.12 13 SER B N 1
ATOM 2070 C CA . SER B 1 13 ? 16.984 -0.953 -8.781 1 70.12 13 SER B CA 1
ATOM 2071 C C . SER B 1 13 ? 17.844 0.288 -8.992 1 70.12 13 SER B C 1
ATOM 2073 O O . SER B 1 13 ? 17.531 1.357 -8.461 1 70.12 13 SER B O 1
ATOM 2075 N N . VAL B 1 14 ? 18.859 0.053 -9.758 1 77.81 14 VAL B N 1
ATOM 2076 C CA . VAL B 1 14 ? 19.703 1.171 -10.172 1 77.81 14 VAL B CA 1
ATOM 2077 C C . VAL B 1 14 ? 18.875 2.184 -10.953 1 77.81 14 VAL B C 1
ATOM 2079 O O . VAL B 1 14 ? 19.031 3.395 -10.781 1 77.81 14 VAL B O 1
ATOM 2082 N N . ARG B 1 15 ? 17.969 1.729 -11.766 1 75.56 15 ARG B N 1
ATOM 2083 C CA . ARG B 1 15 ? 17.094 2.582 -12.555 1 75.56 15 ARG B CA 1
ATOM 2084 C C . ARG B 1 15 ? 16.25 3.482 -11.656 1 75.56 15 ARG B C 1
ATOM 2086 O O . ARG B 1 15 ? 16.031 4.652 -11.977 1 75.56 15 ARG B O 1
ATOM 2093 N N . THR B 1 16 ? 15.797 2.957 -10.555 1 81.56 16 THR B N 1
ATOM 2094 C CA . THR B 1 16 ? 15 3.725 -9.609 1 81.56 16 THR B CA 1
ATOM 2095 C C . THR B 1 16 ? 15.82 4.871 -9.016 1 81.56 16 THR B C 1
ATOM 2097 O O . THR B 1 16 ? 15.336 6 -8.922 1 81.56 16 THR B O 1
ATOM 2100 N N . LEU B 1 17 ? 17.047 4.547 -8.672 1 89.19 17 LEU B N 1
ATOM 2101 C CA . LEU B 1 17 ? 17.922 5.582 -8.133 1 89.19 17 LEU B CA 1
ATOM 2102 C C . LEU B 1 17 ? 18.203 6.656 -9.18 1 89.19 17 LEU B C 1
ATOM 2104 O O . LEU B 1 17 ? 18.25 7.844 -8.852 1 89.19 17 LEU B O 1
ATOM 2108 N N . HIS B 1 18 ? 18.312 6.188 -10.43 1 87.12 18 HIS B N 1
ATOM 2109 C CA . HIS B 1 18 ? 18.484 7.141 -11.516 1 87.12 18 HIS B CA 1
ATOM 2110 C C . HIS B 1 18 ? 17.266 8.031 -11.68 1 87.12 18 HIS B C 1
ATOM 2112 O O . HIS B 1 18 ? 17.391 9.242 -11.867 1 87.12 18 HIS B O 1
ATOM 2118 N N . HIS B 1 19 ? 16.219 7.445 -11.617 1 88.44 19 HIS B N 1
ATOM 2119 C CA . HIS B 1 19 ? 14.977 8.195 -11.719 1 88.44 19 HIS B CA 1
ATOM 2120 C C . HIS B 1 19 ? 14.859 9.227 -10.602 1 88.44 19 HIS B C 1
ATOM 2122 O O . HIS B 1 19 ? 14.492 10.375 -10.844 1 88.44 19 HIS B O 1
ATOM 2128 N N . TYR B 1 20 ? 15.172 8.812 -9.359 1 94.06 20 TYR B N 1
ATOM 2129 C CA . TYR B 1 20 ? 15.133 9.734 -8.234 1 94.06 20 TYR B CA 1
ATOM 2130 C C . TYR B 1 20 ? 16.031 10.945 -8.492 1 94.06 20 TYR B C 1
ATOM 2132 O O . TYR B 1 20 ? 15.664 12.078 -8.141 1 94.06 20 TYR B O 1
ATOM 2140 N N . ASP B 1 21 ? 17.172 10.672 -9.039 1 94.06 21 ASP B N 1
ATOM 2141 C CA . ASP B 1 21 ? 18.094 11.742 -9.383 1 94.06 21 ASP B CA 1
ATOM 2142 C C . ASP B 1 21 ? 17.5 12.656 -10.453 1 94.06 21 ASP B C 1
ATOM 2144 O O . ASP B 1 21 ? 17.547 13.883 -10.32 1 94.06 21 ASP B O 1
ATOM 2148 N N . GLU B 1 22 ? 16.922 12.125 -11.492 1 92.69 22 GLU B N 1
ATOM 2149 C CA . GLU B 1 22 ? 16.375 12.859 -12.633 1 92.69 22 GLU B CA 1
ATOM 2150 C C . GLU B 1 22 ? 15.25 13.797 -12.195 1 92.69 22 GLU B C 1
ATOM 2152 O O . GLU B 1 22 ? 15.156 14.93 -12.688 1 92.69 22 GLU B O 1
ATOM 2157 N N . ILE B 1 23 ? 14.484 13.391 -11.258 1 93.75 23 ILE B N 1
ATOM 2158 C CA . ILE B 1 23 ? 13.344 14.211 -10.867 1 93.75 23 ILE B CA 1
ATOM 2159 C C . ILE B 1 23 ? 13.734 15.109 -9.695 1 93.75 23 ILE B C 1
ATOM 2161 O O . ILE B 1 23 ? 12.898 15.836 -9.156 1 93.75 23 ILE B O 1
ATOM 2165 N N . GLY B 1 24 ? 14.906 14.969 -9.227 1 94.56 24 GLY B N 1
ATOM 2166 C CA . GLY B 1 24 ? 15.43 15.844 -8.188 1 94.56 24 GLY B CA 1
ATOM 2167 C C . GLY B 1 24 ? 15.047 15.398 -6.789 1 94.56 24 GLY B C 1
ATOM 2168 O O . GLY B 1 24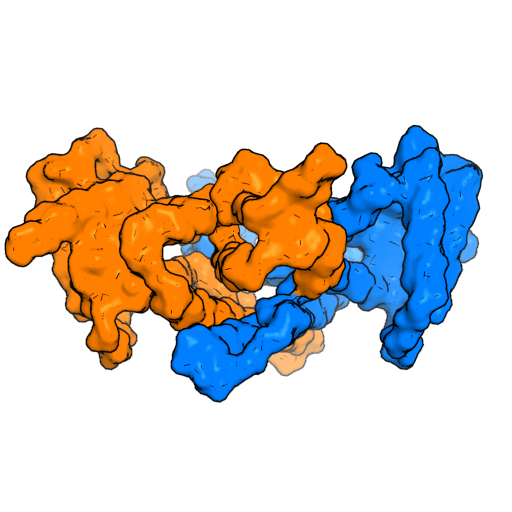 ? 15.141 16.188 -5.84 1 94.56 24 GLY B O 1
ATOM 2169 N N . LEU B 1 25 ? 14.602 14.266 -6.602 1 94.94 25 LEU B N 1
ATOM 2170 C CA . LEU B 1 25 ? 14.18 13.734 -5.312 1 94.94 25 LEU B CA 1
ATOM 2171 C C . LEU B 1 25 ? 15.391 13.336 -4.469 1 94.94 25 LEU B C 1
ATOM 2173 O O . LEU B 1 25 ? 15.422 13.594 -3.262 1 94.94 25 LEU B O 1
ATOM 2177 N N . LEU B 1 26 ? 16.344 12.656 -5.082 1 96.19 26 LEU B N 1
ATOM 2178 C CA . LEU B 1 26 ? 17.609 12.258 -4.465 1 96.19 26 LEU B CA 1
ATOM 2179 C C . LEU B 1 26 ? 18.766 12.438 -5.438 1 96.19 26 LEU B C 1
ATOM 2181 O O . LEU B 1 26 ? 19.016 11.578 -6.285 1 96.19 26 LEU B O 1
ATOM 2185 N N . LYS B 1 27 ? 19.453 13.5 -5.246 1 94.81 27 LYS B N 1
ATOM 2186 C CA . LYS B 1 27 ? 20.609 13.781 -6.09 1 94.81 27 LYS B CA 1
ATOM 2187 C C . LYS B 1 27 ? 21.875 13.18 -5.496 1 94.81 27 LYS B C 1
ATOM 2189 O O . LYS B 1 27 ? 22.109 13.289 -4.293 1 94.81 27 LYS B O 1
ATOM 2194 N N . PRO B 1 28 ? 22.609 12.469 -6.359 1 95 28 PRO B N 1
ATOM 2195 C CA . PRO B 1 28 ? 23.891 11.969 -5.848 1 95 28 PRO B CA 1
ATOM 2196 C C . PRO B 1 28 ? 24.797 13.094 -5.348 1 95 28 PRO B C 1
ATOM 2198 O O . PRO B 1 28 ? 24.688 14.234 -5.793 1 95 28 PRO B O 1
ATOM 2201 N N . ASP B 1 29 ? 25.609 12.766 -4.395 1 94.19 29 ASP B N 1
ATOM 2202 C CA . ASP B 1 29 ? 26.531 13.75 -3.838 1 94.19 29 ASP B CA 1
ATOM 2203 C C . ASP B 1 29 ? 27.594 14.148 -4.863 1 94.19 29 ASP B C 1
ATOM 2205 O O . ASP B 1 29 ? 27.953 15.328 -4.969 1 94.19 29 ASP B O 1
ATOM 2209 N N . THR B 1 30 ? 28.172 13.148 -5.582 1 92.38 30 THR B N 1
ATOM 2210 C CA . THR B 1 30 ? 29.172 13.422 -6.617 1 92.38 30 THR B CA 1
ATOM 2211 C C . THR B 1 30 ? 28.969 12.5 -7.816 1 92.38 30 THR B C 1
ATOM 2213 O O . THR B 1 30 ? 28.391 11.414 -7.68 1 92.38 30 THR B O 1
ATOM 2216 N N . ILE B 1 31 ? 29.281 12.93 -8.953 1 91.75 31 ILE B N 1
ATOM 2217 C CA . ILE B 1 31 ? 29.312 12.141 -10.18 1 91.75 31 ILE B CA 1
ATOM 2218 C C . ILE B 1 31 ? 30.734 12.133 -10.75 1 91.75 31 ILE B C 1
ATOM 2220 O O . ILE B 1 31 ? 31.312 13.188 -10.992 1 91.75 31 ILE B O 1
ATOM 2224 N N . SER B 1 32 ? 31.188 11.016 -10.875 1 90.75 32 SER B N 1
ATOM 2225 C CA . SER B 1 32 ? 32.562 10.914 -11.375 1 90.75 32 SER B CA 1
ATOM 2226 C C . SER B 1 32 ? 32.656 11.336 -12.836 1 90.75 32 SER B C 1
ATOM 2228 O O . SER B 1 32 ? 31.625 11.492 -13.5 1 90.75 32 SER B O 1
ATOM 2230 N N . GLU B 1 33 ? 33.906 11.531 -13.25 1 90.38 33 GLU B N 1
ATOM 2231 C CA . GLU B 1 33 ? 34.125 11.883 -14.641 1 90.38 33 GLU B CA 1
ATOM 2232 C C . GLU B 1 33 ? 33.594 10.805 -15.578 1 90.38 33 GLU B C 1
ATOM 2234 O O . GLU B 1 33 ? 33.125 11.109 -16.688 1 90.38 33 GLU B O 1
ATOM 2239 N N . ALA B 1 34 ? 33.562 9.578 -15.109 1 90.12 34 ALA B N 1
ATOM 2240 C CA . ALA B 1 34 ? 33.094 8.445 -15.906 1 90.12 34 ALA B CA 1
ATOM 2241 C C . ALA B 1 34 ? 31.578 8.32 -15.836 1 90.12 34 ALA B C 1
ATOM 2243 O O . ALA B 1 34 ? 30.984 7.449 -16.484 1 90.12 34 ALA B O 1
ATOM 2244 N N . GLY B 1 35 ? 30.953 9.125 -15.031 1 88.25 35 GLY B N 1
ATOM 2245 C CA . GLY B 1 35 ? 29.5 9.148 -14.977 1 88.25 35 GLY B CA 1
ATOM 2246 C C . GLY B 1 35 ? 28.922 8.336 -13.836 1 88.25 35 GLY B C 1
ATOM 2247 O O . GLY B 1 35 ? 27.719 8.117 -13.766 1 88.25 35 GLY B O 1
ATOM 2248 N N . TYR B 1 36 ? 29.859 7.891 -12.93 1 89.12 36 TYR B N 1
ATOM 2249 C CA . TYR B 1 36 ? 29.375 7.086 -11.805 1 89.12 36 TYR B CA 1
ATOM 2250 C C . TYR B 1 36 ? 28.844 7.973 -10.688 1 89.12 36 TYR B C 1
ATOM 2252 O O . TYR B 1 36 ? 29.484 8.953 -10.297 1 89.12 36 TYR B O 1
ATOM 2260 N N . ARG B 1 37 ? 27.672 7.641 -10.242 1 91.44 37 ARG B N 1
ATOM 2261 C CA . ARG B 1 37 ? 27.047 8.383 -9.156 1 91.44 37 ARG B CA 1
ATOM 2262 C C . ARG B 1 37 ? 27.516 7.855 -7.797 1 91.44 37 ARG B C 1
ATOM 2264 O O . ARG B 1 37 ? 27.562 6.645 -7.578 1 91.44 37 ARG B O 1
ATOM 2271 N N . TYR B 1 38 ? 27.844 8.812 -6.934 1 94.06 38 TYR B N 1
ATOM 2272 C CA . TYR B 1 38 ? 28.266 8.469 -5.578 1 94.06 38 TYR B CA 1
ATOM 2273 C C . TYR B 1 38 ? 27.328 9.109 -4.551 1 94.06 38 TYR B C 1
ATOM 2275 O O . TYR B 1 38 ? 27.016 10.297 -4.637 1 94.06 38 TYR B O 1
ATOM 2283 N N . TYR B 1 39 ? 26.906 8.273 -3.605 1 94.81 39 TYR B N 1
ATOM 2284 C CA . TYR B 1 39 ? 25.953 8.727 -2.598 1 94.81 39 TYR B CA 1
ATOM 2285 C C . TYR B 1 39 ? 26.594 8.789 -1.22 1 94.81 39 TYR B C 1
ATOM 2287 O O . TYR B 1 39 ? 27.312 7.863 -0.822 1 94.81 39 TYR B O 1
ATOM 2295 N N . SER B 1 40 ? 26.391 9.867 -0.559 1 93.44 40 SER B N 1
ATOM 2296 C CA . SER B 1 40 ? 26.953 10.094 0.771 1 93.44 40 SER B CA 1
ATOM 2297 C C . SER B 1 40 ? 26.031 9.539 1.857 1 93.44 40 SER B C 1
ATOM 2299 O O . SER B 1 40 ? 24.938 9.047 1.564 1 93.44 40 SER B O 1
ATOM 2301 N N . GLU B 1 41 ? 26.469 9.617 3.107 1 89.88 41 GLU B N 1
ATOM 2302 C CA . GLU B 1 41 ? 25.656 9.211 4.254 1 89.88 41 GLU B CA 1
ATOM 2303 C C . GLU B 1 41 ? 24.391 10.055 4.359 1 89.88 41 GLU B C 1
ATOM 2305 O O . GLU B 1 41 ? 23.344 9.547 4.758 1 89.88 41 GLU B O 1
ATOM 2310 N N . ARG B 1 42 ? 24.547 11.234 4.039 1 90.88 42 ARG B N 1
ATOM 2311 C CA . ARG B 1 42 ? 23.375 12.109 4.031 1 90.88 42 ARG B CA 1
ATOM 2312 C C . ARG B 1 42 ? 22.344 11.656 3 1 90.88 42 ARG B C 1
ATOM 2314 O O . ARG B 1 42 ? 21.141 11.688 3.254 1 90.88 42 ARG B O 1
ATOM 2321 N N . ASN B 1 43 ? 22.828 11.211 1.86 1 94 43 ASN B N 1
ATOM 2322 C CA . ASN B 1 43 ? 21.953 10.664 0.834 1 94 43 ASN B CA 1
ATOM 2323 C C . ASN B 1 43 ? 21.234 9.414 1.328 1 94 43 ASN B C 1
ATOM 2325 O O . ASN B 1 43 ? 20.047 9.211 1.031 1 94 43 ASN B O 1
ATOM 2329 N N . LEU B 1 44 ? 21.953 8.641 2.062 1 91.31 44 LEU B N 1
ATOM 2330 C CA . LEU B 1 44 ? 21.359 7.418 2.59 1 91.31 44 LEU B CA 1
ATOM 2331 C C . LEU B 1 44 ? 20.219 7.734 3.559 1 91.31 44 LEU B C 1
ATOM 2333 O O . LEU B 1 44 ? 19.172 7.082 3.533 1 91.31 44 LEU B O 1
ATOM 2337 N N . ASP B 1 45 ? 20.422 8.719 4.355 1 90.69 45 ASP B N 1
ATOM 2338 C CA . ASP B 1 45 ? 19.375 9.148 5.289 1 90.69 45 ASP B CA 1
ATOM 2339 C C . ASP B 1 45 ? 18.141 9.633 4.539 1 90.69 45 ASP B C 1
ATOM 2341 O O . ASP B 1 45 ? 17.016 9.289 4.91 1 90.69 45 ASP B O 1
ATOM 2345 N N . THR B 1 46 ? 18.406 10.375 3.561 1 93.38 46 THR B N 1
ATOM 2346 C CA . THR B 1 46 ? 17.312 10.906 2.756 1 93.38 46 THR B CA 1
ATOM 2347 C C . THR B 1 46 ? 16.562 9.773 2.061 1 93.38 46 THR B C 1
ATOM 2349 O O . THR B 1 46 ? 15.328 9.766 2.025 1 93.38 46 THR B O 1
ATOM 2352 N N . LEU B 1 47 ? 17.344 8.875 1.504 1 93.69 47 LEU B N 1
ATOM 2353 C CA . LEU B 1 47 ? 16.734 7.734 0.832 1 93.69 47 LEU B CA 1
ATOM 2354 C C . LEU B 1 47 ? 15.867 6.934 1.795 1 93.69 47 LEU B C 1
ATOM 2356 O O . LEU B 1 47 ? 14.766 6.508 1.435 1 93.69 47 LEU B O 1
ATOM 2360 N N . GLN B 1 48 ? 16.328 6.699 2.98 1 91.44 48 GLN B N 1
ATOM 2361 C CA . GLN B 1 48 ? 15.547 6 3.998 1 91.44 48 GLN B CA 1
ATOM 2362 C C . GLN B 1 48 ? 14.211 6.691 4.238 1 91.44 48 GLN B C 1
ATOM 2364 O O . GLN B 1 48 ? 13.164 6.035 4.285 1 91.44 48 GLN B O 1
ATOM 2369 N N . GLN B 1 49 ? 14.227 7.996 4.355 1 91.5 49 GLN B N 1
ATOM 2370 C CA . GLN B 1 49 ? 13.008 8.781 4.535 1 91.5 49 GLN B CA 1
ATOM 2371 C C . GLN B 1 49 ? 12.055 8.586 3.359 1 91.5 49 GLN B C 1
ATOM 2373 O O . GLN B 1 49 ? 10.852 8.406 3.555 1 91.5 49 GLN B O 1
ATOM 2378 N N . ILE B 1 50 ? 12.633 8.703 2.221 1 92.94 50 ILE B N 1
ATOM 2379 C CA . ILE B 1 50 ? 11.859 8.539 1 1 92.94 50 ILE B CA 1
ATOM 2380 C C . ILE B 1 50 ? 11.141 7.191 1.018 1 92.94 50 ILE B C 1
ATOM 2382 O O . ILE B 1 50 ? 9.945 7.113 0.73 1 92.94 50 ILE B O 1
ATOM 2386 N N . LEU B 1 51 ? 11.812 6.203 1.402 1 90.44 51 LEU B N 1
ATOM 2387 C CA . LEU B 1 51 ? 11.273 4.852 1.37 1 90.44 51 LEU B CA 1
ATOM 2388 C C . LEU B 1 51 ? 10.18 4.68 2.424 1 90.44 51 LEU B C 1
ATOM 2390 O O . LEU B 1 51 ? 9.195 3.973 2.193 1 90.44 51 LEU B O 1
ATOM 2394 N N . PHE B 1 52 ? 10.328 5.285 3.6 1 90.38 52 PHE B N 1
ATOM 2395 C CA . PHE B 1 52 ? 9.266 5.262 4.598 1 90.38 52 PHE B CA 1
ATOM 2396 C C . PHE B 1 52 ? 8 5.906 4.055 1 90.38 52 PHE B C 1
ATOM 2398 O O . PHE B 1 52 ? 6.902 5.367 4.215 1 90.38 52 PHE B O 1
ATOM 2405 N N . TYR B 1 53 ? 8.188 7.086 3.447 1 87.88 53 TYR B N 1
ATOM 2406 C CA . TYR B 1 53 ? 7.031 7.758 2.863 1 87.88 53 TYR B CA 1
ATOM 2407 C C . TYR B 1 53 ? 6.387 6.902 1.78 1 87.88 53 TYR B C 1
ATOM 2409 O O . TYR B 1 53 ? 5.16 6.828 1.686 1 87.88 53 TYR B O 1
ATOM 2417 N N . LYS B 1 54 ? 7.188 6.266 0.973 1 85.5 54 LYS B N 1
ATOM 2418 C CA . LYS B 1 54 ? 6.68 5.406 -0.091 1 85.5 54 LYS B CA 1
ATOM 2419 C C . LYS B 1 54 ? 5.828 4.273 0.477 1 85.5 54 LYS B C 1
ATOM 2421 O O . LYS B 1 54 ? 4.762 3.961 -0.056 1 85.5 54 LYS B O 1
ATOM 2426 N N . GLU B 1 55 ? 6.344 3.676 1.529 1 83.94 55 GLU B N 1
ATOM 2427 C CA . GLU B 1 55 ? 5.602 2.602 2.18 1 83.94 55 GLU B CA 1
ATOM 2428 C C . GLU B 1 55 ? 4.242 3.09 2.674 1 83.94 55 GLU B C 1
ATOM 2430 O O . GLU B 1 55 ? 3.271 2.33 2.691 1 83.94 55 GLU B O 1
ATOM 2435 N N . LEU B 1 56 ? 4.23 4.309 3.012 1 83.56 56 LEU B N 1
ATOM 2436 C CA . LEU B 1 56 ? 3.01 4.887 3.564 1 83.56 56 LEU B CA 1
ATOM 2437 C C . LEU B 1 56 ? 2.074 5.352 2.453 1 83.56 56 LEU B C 1
ATOM 2439 O O . LEU B 1 56 ? 1.008 5.906 2.723 1 83.56 56 LEU B O 1
ATOM 2443 N N . GLY B 1 57 ? 2.523 5.215 1.188 1 75.81 57 GLY B N 1
ATOM 2444 C CA . GLY B 1 57 ? 1.622 5.438 0.07 1 75.81 57 GLY B CA 1
ATOM 2445 C C . GLY B 1 57 ? 1.784 6.805 -0.567 1 75.81 57 GLY B C 1
ATOM 2446 O O . GLY B 1 57 ? 1.001 7.188 -1.438 1 75.81 57 GLY B O 1
ATOM 2447 N N . PHE B 1 58 ? 2.826 7.52 -0.209 1 79.94 58 PHE B N 1
ATOM 2448 C CA . PHE B 1 58 ? 3.062 8.82 -0.818 1 79.94 58 PHE B CA 1
ATOM 2449 C C . PHE B 1 58 ? 3.609 8.664 -2.232 1 79.94 58 PHE B C 1
ATOM 2451 O O . PHE B 1 58 ? 4.434 7.785 -2.492 1 79.94 58 PHE B O 1
ATOM 2458 N N . SER B 1 59 ? 3.127 9.57 -3.043 1 76.56 59 SER B N 1
ATOM 2459 C CA . SER B 1 59 ? 3.727 9.625 -4.371 1 76.56 59 SER B CA 1
ATOM 2460 C C . SER B 1 59 ? 5.098 10.289 -4.332 1 76.56 59 SER B C 1
ATOM 2462 O O . SER B 1 59 ? 5.434 10.977 -3.367 1 76.56 59 SER B O 1
ATOM 2464 N N . LEU B 1 60 ? 5.855 10.078 -5.352 1 84.56 60 LEU B N 1
ATOM 2465 C CA . LEU B 1 60 ? 7.18 10.688 -5.426 1 84.56 60 LEU B CA 1
ATOM 2466 C C . LEU B 1 60 ? 7.078 12.203 -5.426 1 84.56 60 LEU B C 1
ATOM 2468 O O . LEU B 1 60 ? 7.91 12.891 -4.82 1 84.56 60 LEU B O 1
ATOM 2472 N N . LYS B 1 61 ? 6.039 12.641 -6.113 1 80.44 61 LYS B N 1
ATOM 2473 C CA . LYS B 1 61 ? 5.816 14.086 -6.152 1 80.44 61 LYS B CA 1
ATOM 2474 C C . LYS B 1 61 ? 5.535 14.633 -4.758 1 80.44 61 LYS B C 1
ATOM 2476 O O . LYS B 1 61 ? 6.133 15.633 -4.348 1 80.44 61 LYS B O 1
ATOM 2481 N N . GLN B 1 62 ? 4.734 14.023 -3.973 1 77.25 62 GLN B N 1
ATOM 2482 C CA . GLN B 1 62 ? 4.41 14.414 -2.605 1 77.25 62 GLN B CA 1
ATOM 2483 C C . GLN B 1 62 ? 5.645 14.367 -1.71 1 77.25 62 GLN B C 1
ATOM 2485 O O . GLN B 1 62 ? 5.852 15.258 -0.883 1 77.25 62 GLN B O 1
ATOM 2490 N N . ILE B 1 63 ? 6.395 13.328 -1.87 1 87.69 63 ILE B N 1
ATOM 2491 C CA . ILE B 1 63 ? 7.598 13.164 -1.06 1 87.69 63 ILE B CA 1
ATOM 2492 C C . ILE B 1 63 ? 8.562 14.312 -1.32 1 87.69 63 ILE B C 1
ATOM 2494 O O . ILE B 1 63 ? 9.102 14.906 -0.382 1 87.69 63 ILE B O 1
ATOM 2498 N N . LYS B 1 64 ? 8.703 14.633 -2.553 1 87.88 64 LYS B N 1
ATOM 2499 C CA . LYS B 1 64 ? 9.586 15.734 -2.924 1 87.88 64 LYS B CA 1
ATOM 2500 C C . LYS B 1 64 ? 9.125 17.047 -2.289 1 87.88 64 LYS B C 1
ATOM 2502 O O . LYS B 1 64 ? 9.93 17.797 -1.741 1 87.88 64 LYS B O 1
ATOM 2507 N N . GLU B 1 65 ? 7.859 17.281 -2.365 1 80.06 65 GLU B N 1
ATOM 2508 C CA . GLU B 1 65 ? 7.281 18.5 -1.798 1 80.06 65 GLU B CA 1
ATOM 2509 C C . GLU B 1 65 ? 7.523 18.578 -0.293 1 80.06 65 GLU B C 1
ATOM 2511 O O . GLU B 1 65 ? 7.863 19.625 0.235 1 80.06 65 GLU B O 1
ATOM 2516 N N . VAL B 1 66 ? 7.352 17.484 0.415 1 80.81 66 VAL B N 1
ATOM 2517 C CA . VAL B 1 66 ? 7.547 17.438 1.86 1 80.81 66 VAL B CA 1
ATOM 2518 C C . VAL B 1 66 ? 9.008 17.703 2.195 1 80.81 66 VAL B C 1
ATOM 2520 O O . VAL B 1 66 ? 9.312 18.5 3.082 1 80.81 66 VAL B O 1
ATOM 2523 N N . LEU B 1 67 ? 9.867 17.062 1.485 1 86.88 67 LEU B N 1
ATOM 2524 C CA . LEU B 1 67 ? 11.297 17.156 1.769 1 86.88 67 LEU B CA 1
ATOM 2525 C C . LEU B 1 67 ? 11.812 18.562 1.472 1 86.88 67 LEU B C 1
ATOM 2527 O O . LEU B 1 67 ? 12.781 19.016 2.088 1 86.88 67 LEU B O 1
ATOM 2531 N N . GLU B 1 68 ? 11.141 19.234 0.556 1 84.56 68 GLU B N 1
ATOM 2532 C CA . GLU B 1 68 ? 11.586 20.547 0.142 1 84.56 68 GLU B CA 1
ATOM 2533 C C . GLU B 1 68 ? 10.898 21.641 0.949 1 84.56 68 GLU B C 1
ATOM 2535 O O . GLU B 1 68 ? 11.227 22.828 0.813 1 84.56 68 GLU B O 1
ATOM 2540 N N . GLU B 1 69 ? 9.969 21.234 1.664 1 75.12 69 GLU B N 1
ATOM 2541 C CA . GLU B 1 69 ? 9.258 22.219 2.471 1 75.12 69 GLU B CA 1
ATOM 2542 C C . GLU B 1 69 ? 10.219 22.969 3.389 1 75.12 69 GLU B C 1
ATOM 2544 O O . GLU B 1 69 ? 11.062 22.359 4.051 1 75.12 69 GLU B O 1
ATOM 2549 N N . PRO B 1 70 ? 9.984 24.344 3.375 1 75.12 70 PRO B N 1
ATOM 2550 C CA . PRO B 1 70 ? 10.781 25.109 4.336 1 75.12 70 PRO B CA 1
ATOM 2551 C C . PRO B 1 70 ? 10.508 24.703 5.785 1 75.12 70 PRO B C 1
ATOM 2553 O O . PRO B 1 70 ? 9.35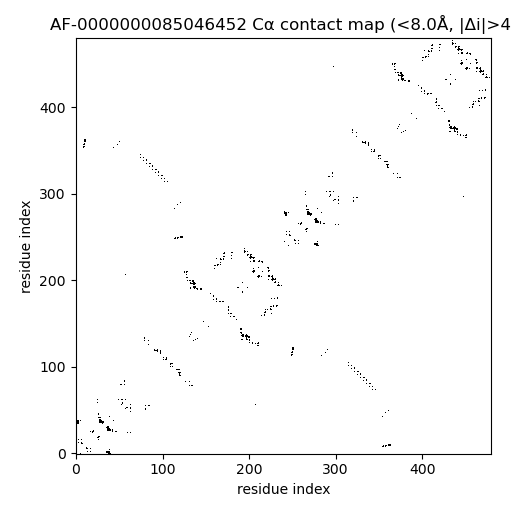2 24.547 6.18 1 75.12 70 PRO B O 1
ATOM 2556 N N . GLY B 1 71 ? 11.484 24.391 6.57 1 71.88 71 GLY B N 1
ATOM 2557 C CA . GLY B 1 71 ? 11.328 24.016 7.965 1 71.88 71 GLY B CA 1
ATOM 2558 C C . GLY B 1 71 ? 11.164 22.516 8.156 1 71.88 71 GLY B C 1
ATOM 2559 O O . GLY B 1 71 ? 10.82 22.062 9.25 1 71.88 71 GLY B O 1
ATOM 2560 N N . PHE B 1 72 ? 11.305 21.859 7.082 1 79.06 72 PHE B N 1
ATOM 2561 C CA . PHE B 1 72 ? 11.25 20.406 7.188 1 79.06 72 PHE B CA 1
ATOM 2562 C C . PHE B 1 72 ? 12.172 19.922 8.297 1 79.06 72 PHE B C 1
ATOM 2564 O O . PHE B 1 72 ? 13.344 20.297 8.359 1 79.06 72 PHE B O 1
ATOM 2571 N N . ASN B 1 73 ? 11.492 19.203 9.211 1 80.31 73 ASN B N 1
ATOM 2572 C CA . ASN B 1 73 ? 12.203 18.578 10.32 1 80.31 73 ASN B CA 1
ATOM 2573 C C . ASN B 1 73 ? 12.211 17.062 10.203 1 80.31 73 ASN B C 1
ATOM 2575 O O . ASN B 1 73 ? 11.18 16.422 10.375 1 80.31 73 ASN B O 1
ATOM 2579 N N . GLN B 1 74 ? 13.328 16.5 10.016 1 86.25 74 GLN B N 1
ATOM 2580 C CA . GLN B 1 74 ? 13.469 15.07 9.742 1 86.25 74 GLN B CA 1
ATOM 2581 C C . GLN B 1 74 ? 13.047 14.234 10.953 1 86.25 74 GLN B C 1
ATOM 2583 O O . GLN B 1 74 ? 12.422 13.188 10.805 1 86.25 74 GLN B O 1
ATOM 2588 N N . GLN B 1 75 ? 13.445 14.734 12.078 1 84.62 75 GLN B N 1
ATOM 2589 C CA . GLN B 1 75 ? 13.117 13.992 13.297 1 84.62 75 GLN B CA 1
ATOM 2590 C C . GLN B 1 75 ? 11.609 13.945 13.523 1 84.62 75 GLN B C 1
ATOM 2592 O O . GLN B 1 75 ? 11.055 12.891 13.836 1 84.62 75 GLN B O 1
ATOM 2597 N N . LYS B 1 76 ? 10.977 15.055 13.375 1 81.12 76 LYS B N 1
ATOM 2598 C CA . LYS B 1 76 ? 9.523 15.102 13.508 1 81.12 76 LYS B CA 1
ATOM 2599 C C . LYS B 1 76 ? 8.844 14.227 12.453 1 81.12 76 LYS B C 1
ATOM 2601 O O . LYS B 1 76 ? 7.844 13.57 12.742 1 81.12 76 LYS B O 1
ATOM 2606 N N . ALA B 1 77 ? 9.414 14.25 11.289 1 83.06 77 ALA B N 1
ATOM 2607 C CA . ALA B 1 77 ? 8.875 13.43 10.203 1 83.06 77 ALA B CA 1
ATOM 2608 C C . ALA B 1 77 ? 8.977 11.945 10.539 1 83.06 77 ALA B C 1
ATOM 2610 O O . ALA B 1 77 ? 8.031 11.188 10.312 1 83.06 77 ALA B O 1
ATOM 2611 N N . LEU B 1 78 ? 10.094 11.578 11.125 1 89.81 78 LEU B N 1
ATOM 2612 C CA . LEU B 1 78 ? 10.297 10.172 11.477 1 89.81 78 LEU B CA 1
ATOM 2613 C C . LEU B 1 78 ? 9.297 9.727 12.539 1 89.81 78 LEU B C 1
ATOM 2615 O O . LEU B 1 78 ? 8.766 8.617 12.469 1 89.81 78 LEU B O 1
ATOM 2619 N N . VAL B 1 79 ? 9.055 10.555 13.477 1 84 79 VAL B N 1
ATOM 2620 C CA . VAL B 1 79 ? 8.109 10.25 14.547 1 84 79 VAL B CA 1
ATOM 2621 C C . VAL B 1 79 ? 6.703 10.086 13.969 1 84 79 VAL B C 1
ATOM 2623 O O . VAL B 1 79 ? 5.977 9.164 14.328 1 84 79 VAL B O 1
ATOM 2626 N N . TRP B 1 80 ? 6.465 10.93 13.102 1 81.44 80 TRP B N 1
ATOM 2627 C CA . TRP B 1 80 ? 5.164 10.852 12.445 1 81.44 80 TRP B CA 1
ATOM 2628 C C . TRP B 1 80 ? 5.055 9.594 11.586 1 81.44 80 TRP B C 1
ATOM 2630 O O . TRP B 1 80 ? 4.043 8.891 11.633 1 81.44 80 TRP B O 1
ATOM 2640 N N . GLN B 1 81 ? 5.996 9.328 10.82 1 86 81 GLN B N 1
ATOM 2641 C CA . GLN B 1 81 ? 6.02 8.133 9.984 1 86 81 GLN B CA 1
ATOM 2642 C C . GLN B 1 81 ? 5.879 6.867 10.828 1 86 81 GLN B C 1
ATOM 2644 O O . GLN B 1 81 ? 5.176 5.934 10.445 1 86 81 GLN B O 1
ATOM 2649 N N . ARG B 1 82 ? 6.551 6.898 11.953 1 89.56 82 ARG B N 1
ATOM 2650 C CA . ARG B 1 82 ? 6.441 5.77 12.875 1 89.56 82 ARG B CA 1
ATOM 2651 C C . ARG B 1 82 ? 4.992 5.551 13.305 1 89.56 82 ARG B C 1
ATOM 2653 O O . ARG B 1 82 ? 4.5 4.422 13.297 1 89.56 82 ARG B O 1
ATOM 2660 N N . LYS B 1 83 ? 4.418 6.598 13.703 1 83.69 83 LYS B N 1
ATOM 2661 C CA . LYS B 1 83 ? 3.023 6.52 14.125 1 83.69 83 LYS B CA 1
ATOM 2662 C C . LYS B 1 83 ? 2.141 5.961 13.016 1 83.69 83 LYS B C 1
ATOM 2664 O O . LYS B 1 83 ? 1.294 5.102 13.258 1 83.69 83 LYS B O 1
ATOM 2669 N N . MET B 1 84 ? 2.367 6.414 11.82 1 83.75 84 MET B N 1
ATOM 2670 C CA . MET B 1 84 ? 1.576 5.961 10.68 1 83.75 84 MET B CA 1
ATOM 2671 C C . MET B 1 84 ? 1.85 4.488 10.375 1 83.75 84 MET B C 1
ATOM 2673 O O . MET B 1 84 ? 0.936 3.744 10.016 1 83.75 84 MET B O 1
ATOM 2677 N N . LEU B 1 85 ? 3.055 4.094 10.484 1 88.75 85 LEU B N 1
ATOM 2678 C CA . LEU B 1 85 ? 3.404 2.695 10.266 1 88.75 85 LEU B CA 1
ATOM 2679 C C . LEU B 1 85 ? 2.727 1.798 11.297 1 88.75 85 LEU B C 1
ATOM 2681 O O . LEU B 1 85 ? 2.26 0.706 10.961 1 88.75 85 LEU B O 1
ATOM 2685 N N . LEU B 1 86 ? 2.654 2.273 12.523 1 87.75 86 LEU B N 1
ATOM 2686 C CA . LEU B 1 86 ? 1.99 1.52 13.586 1 87.75 86 LEU B CA 1
ATOM 2687 C C . LEU B 1 86 ? 0.502 1.365 13.289 1 87.75 86 LEU B C 1
ATOM 2689 O O . LEU B 1 86 ? -0.064 0.286 13.484 1 87.75 86 LEU B O 1
ATOM 2693 N N . GLU B 1 87 ? -0.076 2.416 12.852 1 82 87 GLU B N 1
ATOM 2694 C CA . GLU B 1 87 ? -1.489 2.354 12.492 1 82 87 GLU B CA 1
ATOM 2695 C C . GLU B 1 87 ? -1.723 1.377 11.336 1 82 87 GLU B C 1
ATOM 2697 O O . GLU B 1 87 ? -2.693 0.618 11.352 1 82 87 GLU B O 1
ATOM 2702 N N . LYS B 1 88 ? -0.87 1.458 10.391 1 84.94 88 LYS B N 1
ATOM 2703 C CA . LYS B 1 88 ? -0.953 0.529 9.273 1 84.94 88 LYS B CA 1
ATOM 2704 C C . LYS B 1 88 ? -0.823 -0.917 9.742 1 84.94 88 LYS B C 1
ATOM 2706 O O . LYS B 1 88 ? -1.57 -1.79 9.297 1 84.94 88 LYS B O 1
ATOM 2711 N N . ARG B 1 89 ? 0.133 -1.178 10.594 1 89.75 89 ARG B N 1
ATOM 2712 C CA . ARG B 1 89 ? 0.318 -2.512 11.148 1 89.75 89 ARG B CA 1
ATOM 2713 C C . ARG B 1 89 ? -0.937 -2.977 11.883 1 89.75 89 ARG B C 1
ATOM 2715 O O . ARG B 1 89 ? -1.358 -4.125 11.734 1 89.75 89 ARG B O 1
ATOM 2722 N N . ASP B 1 90 ? -1.512 -2.098 12.664 1 85.69 90 ASP B N 1
ATOM 2723 C CA . ASP B 1 90 ? -2.707 -2.443 13.43 1 85.69 90 ASP B CA 1
ATOM 2724 C C . ASP B 1 90 ? -3.871 -2.783 12.508 1 85.69 90 ASP B C 1
ATOM 2726 O O . ASP B 1 90 ? -4.641 -3.707 12.781 1 85.69 90 ASP B O 1
ATOM 2730 N N . LYS B 1 91 ? -3.986 -2.002 11.492 1 83.12 91 LYS B N 1
ATOM 2731 C CA . LYS B 1 91 ? -5.004 -2.312 10.492 1 83.12 91 LYS B CA 1
ATOM 2732 C C . LYS B 1 91 ? -4.77 -3.688 9.875 1 83.12 91 LYS B C 1
ATOM 2734 O O . LYS B 1 91 ? -5.711 -4.465 9.703 1 83.12 91 LYS B O 1
ATOM 2739 N N . LEU B 1 92 ? -3.57 -3.998 9.562 1 88.12 92 LEU B N 1
ATOM 2740 C CA . LEU B 1 92 ? -3.227 -5.301 9 1 88.12 92 LEU B CA 1
ATOM 2741 C C . LEU B 1 92 ? -3.547 -6.418 9.992 1 88.12 92 LEU B C 1
ATOM 2743 O O . LEU B 1 92 ? -4.047 -7.477 9.594 1 88.12 92 LEU B O 1
ATOM 2747 N N . ASN B 1 93 ? -3.252 -6.164 11.258 1 90.75 93 ASN B N 1
ATOM 2748 C CA . ASN B 1 93 ? -3.588 -7.141 12.289 1 90.75 93 ASN B CA 1
ATOM 2749 C C . ASN B 1 93 ? -5.086 -7.43 12.32 1 90.75 93 ASN B C 1
ATOM 2751 O O . ASN B 1 93 ? -5.496 -8.586 12.438 1 90.75 93 ASN B O 1
ATOM 2755 N N . GLN B 1 94 ? -5.805 -6.359 12.25 1 88.19 94 GLN B N 1
ATOM 2756 C CA . GLN B 1 94 ? -7.254 -6.535 12.234 1 88.19 94 GLN B CA 1
ATOM 2757 C C . GLN B 1 94 ? -7.699 -7.328 11.008 1 88.19 94 GLN B C 1
ATOM 2759 O O . GLN B 1 94 ? -8.578 -8.188 11.109 1 88.19 94 GLN B O 1
ATOM 2764 N N . MET B 1 95 ? -7.141 -7.105 9.875 1 91 95 MET B N 1
ATOM 2765 C CA . MET B 1 95 ? -7.48 -7.832 8.656 1 91 95 MET B CA 1
ATOM 2766 C C . MET B 1 95 ? -7.125 -9.312 8.789 1 91 95 MET B C 1
ATOM 2768 O O . MET B 1 95 ? -7.855 -10.172 8.305 1 91 95 MET B O 1
ATOM 2772 N N . ILE B 1 96 ? -5.965 -9.555 9.359 1 92.75 96 ILE B N 1
ATOM 2773 C CA . ILE B 1 96 ? -5.52 -10.93 9.555 1 92.75 96 ILE B CA 1
ATOM 2774 C C . ILE B 1 96 ? -6.496 -11.664 10.469 1 92.75 96 ILE B C 1
ATOM 2776 O O . ILE B 1 96 ? -6.863 -12.812 10.195 1 92.75 96 ILE B O 1
ATOM 2780 N N . LEU B 1 97 ? -6.961 -11.023 11.531 1 92.69 97 LEU B N 1
ATOM 2781 C CA . LEU B 1 97 ? -7.984 -11.617 12.391 1 92.69 97 LEU B CA 1
ATOM 2782 C C . LEU B 1 97 ? -9.258 -11.906 11.602 1 92.69 97 LEU B C 1
ATOM 2784 O O . LEU B 1 97 ? -9.859 -12.969 11.758 1 92.69 97 LEU B O 1
ATOM 2788 N N . THR B 1 98 ? -9.617 -10.984 10.82 1 92.19 98 THR B N 1
ATOM 2789 C CA . THR B 1 98 ? -10.836 -11.117 10.031 1 92.19 98 THR B CA 1
ATOM 2790 C C . THR B 1 98 ? -10.719 -12.266 9.039 1 92.19 98 THR B C 1
ATOM 2792 O O . THR B 1 98 ? -11.656 -13.055 8.875 1 92.19 98 THR B O 1
ATOM 2795 N N . ILE B 1 99 ? -9.602 -12.336 8.359 1 94.12 99 ILE B N 1
ATOM 2796 C CA . ILE B 1 99 ? -9.438 -13.398 7.375 1 94.12 99 ILE B CA 1
ATOM 2797 C C . ILE B 1 99 ? -9.383 -14.75 8.078 1 94.12 99 ILE B C 1
ATOM 2799 O O . ILE B 1 99 ? -9.867 -15.75 7.547 1 94.12 99 ILE B O 1
ATOM 2803 N N . ASP B 1 100 ? -8.82 -14.875 9.258 1 93.81 100 ASP B N 1
ATOM 2804 C CA . ASP B 1 100 ? -8.836 -16.094 10.047 1 93.81 100 ASP B CA 1
ATOM 2805 C C . ASP B 1 100 ? -10.266 -16.531 10.375 1 93.81 100 ASP B C 1
ATOM 2807 O O . ASP B 1 100 ? -10.625 -17.688 10.211 1 93.81 100 ASP B O 1
ATOM 2811 N N . LYS B 1 101 ? -11.023 -15.555 10.844 1 93.06 101 LYS B N 1
ATOM 2812 C CA . LYS B 1 101 ? -12.43 -15.836 11.133 1 93.06 101 LYS B CA 1
ATOM 2813 C C . LYS B 1 101 ? -13.172 -16.281 9.875 1 93.06 101 LYS B C 1
ATOM 2815 O O . LYS B 1 101 ? -14.016 -17.172 9.93 1 93.06 101 LYS B O 1
ATOM 2820 N N . THR B 1 102 ? -12.875 -15.609 8.781 1 93.19 102 THR B N 1
ATOM 2821 C CA . THR B 1 102 ? -13.523 -15.938 7.512 1 93.19 102 THR B CA 1
ATOM 2822 C C . THR B 1 102 ? -13.211 -17.375 7.098 1 93.19 102 THR B C 1
ATOM 2824 O O . THR B 1 102 ? -14.086 -18.094 6.633 1 93.19 102 THR B O 1
ATOM 2827 N N . ILE B 1 103 ? -11.953 -17.766 7.215 1 92.81 103 ILE B N 1
ATOM 2828 C CA . ILE B 1 103 ? -11.555 -19.125 6.883 1 92.81 103 ILE B CA 1
ATOM 2829 C C . ILE B 1 103 ? -12.328 -20.109 7.754 1 92.81 103 ILE B C 1
ATOM 2831 O O . ILE B 1 103 ? -12.82 -21.125 7.258 1 92.81 103 ILE B O 1
ATOM 2835 N N . GLN B 1 104 ? -12.477 -19.844 9.016 1 92.5 104 GLN B N 1
ATOM 2836 C CA . GLN B 1 104 ? -13.25 -20.688 9.922 1 92.5 104 GLN B CA 1
ATOM 2837 C C . GLN B 1 104 ? -14.727 -20.719 9.523 1 92.5 104 GLN B C 1
ATOM 2839 O O . GLN B 1 104 ? -15.367 -21.766 9.578 1 92.5 104 GLN B O 1
ATOM 2844 N N . TYR B 1 105 ? -15.211 -19.578 9.211 1 91.44 105 TYR B N 1
ATOM 2845 C CA . TYR B 1 105 ? -16.594 -19.453 8.773 1 91.44 105 TYR B CA 1
ATOM 2846 C C . TYR B 1 105 ? -16.859 -20.312 7.547 1 91.44 105 TYR B C 1
ATOM 2848 O O . TYR B 1 105 ? -17.875 -21.016 7.48 1 91.44 105 TYR B O 1
ATOM 2856 N N . LYS B 1 106 ? -15.945 -20.266 6.633 1 90.88 106 LYS B N 1
ATOM 2857 C CA . LYS B 1 106 ? -16.125 -21.016 5.391 1 90.88 106 LYS B CA 1
ATOM 2858 C C . LYS B 1 106 ? -16.031 -22.516 5.641 1 90.88 106 LYS B C 1
ATOM 2860 O O . LYS B 1 106 ? -16.641 -23.312 4.91 1 90.88 106 LYS B O 1
ATOM 2865 N N . LYS B 1 107 ? -15.352 -22.859 6.656 1 89.5 107 LYS B N 1
ATOM 2866 C CA . LYS B 1 107 ? -15.281 -24.266 7.051 1 89.5 107 LYS B CA 1
ATOM 2867 C C . LYS B 1 107 ? -16.516 -24.688 7.828 1 89.5 107 LYS B C 1
ATOM 2869 O O . LYS B 1 107 ? -16.734 -25.875 8.078 1 89.5 107 LYS B O 1
ATOM 2874 N N . GLY B 1 108 ? -17.344 -23.75 8.227 1 88.12 108 GLY B N 1
ATOM 2875 C CA . GLY B 1 108 ? -18.562 -24.047 8.953 1 88.12 108 GLY B CA 1
ATOM 2876 C C . GLY B 1 108 ? -18.375 -24.078 10.453 1 88.12 108 GLY B C 1
ATOM 2877 O O . GLY B 1 108 ? -19.266 -24.5 11.195 1 88.12 108 GLY B O 1
ATOM 2878 N N . ASP B 1 109 ? -17.297 -23.562 10.953 1 86.06 109 ASP B N 1
ATOM 2879 C CA . ASP B 1 109 ? -16.953 -23.656 12.367 1 86.06 109 ASP B CA 1
ATOM 2880 C C . ASP B 1 109 ? -17.578 -22.516 13.164 1 86.06 109 ASP B C 1
ATOM 2882 O O . ASP B 1 109 ? -17.797 -22.641 14.367 1 86.06 109 ASP B O 1
ATOM 2886 N N . ILE B 1 110 ? -17.828 -21.422 12.484 1 87.75 110 ILE B N 1
ATOM 2887 C CA . ILE B 1 110 ? -18.344 -20.234 13.172 1 87.75 110 ILE B CA 1
ATOM 2888 C C . ILE B 1 110 ? -19.328 -19.484 12.266 1 87.75 110 ILE B C 1
ATOM 2890 O O . ILE B 1 110 ? -19.438 -19.812 11.078 1 87.75 110 ILE B O 1
ATOM 2894 N N . HIS B 1 111 ? -20.031 -18.531 12.836 1 87.5 111 HIS B N 1
ATOM 2895 C CA . HIS B 1 111 ? -20.875 -17.594 12.102 1 87.5 111 HIS B CA 1
ATOM 2896 C C . HIS B 1 111 ? -20.266 -16.188 12.117 1 87.5 111 HIS B C 1
ATOM 2898 O O . HIS B 1 111 ? -19.625 -15.797 13.102 1 87.5 111 HIS B O 1
ATOM 2904 N N . MET B 1 112 ? -20.438 -15.578 11.031 1 88 112 MET B N 1
ATOM 2905 C CA . MET B 1 112 ? -19.953 -14.203 10.953 1 88 112 MET B CA 1
ATOM 2906 C C . MET B 1 112 ? -21.062 -13.258 10.508 1 88 112 MET B C 1
ATOM 2908 O O . MET B 1 112 ? -21.797 -13.562 9.57 1 88 112 MET B O 1
ATOM 2912 N N . THR B 1 113 ? -21.125 -12.125 11.281 1 85.88 113 THR B N 1
ATOM 2913 C CA . THR B 1 113 ? -22.047 -11.086 10.836 1 85.88 113 THR B CA 1
ATOM 2914 C C . THR B 1 113 ? -21.438 -10.289 9.68 1 85.88 113 THR B C 1
ATOM 2916 O O . THR B 1 113 ? -20.234 -10.375 9.422 1 85.88 113 THR B O 1
ATOM 2919 N N . SER B 1 114 ? -22.281 -9.523 9 1 84.25 114 SER B N 1
ATOM 2920 C CA . SER B 1 114 ? -21.797 -8.68 7.914 1 84.25 114 SER B CA 1
ATOM 2921 C C . SER B 1 114 ? -20.781 -7.668 8.414 1 84.25 114 SER B C 1
ATOM 2923 O O . SER B 1 114 ? -19.797 -7.379 7.723 1 84.25 114 SER B O 1
ATOM 2925 N N . GLU B 1 115 ? -20.922 -7.176 9.562 1 80.38 115 GLU B N 1
ATOM 2926 C CA . GLU B 1 115 ? -19.984 -6.223 10.156 1 80.38 115 GLU B CA 1
ATOM 2927 C C . GLU B 1 115 ? -18.641 -6.875 10.445 1 80.38 115 GLU B C 1
ATOM 2929 O O . GLU B 1 115 ? -17.594 -6.27 10.219 1 80.38 115 GLU B O 1
ATOM 2934 N N . GLU B 1 116 ? -18.672 -8.062 10.938 1 84 116 GLU B N 1
ATOM 2935 C CA . GLU B 1 116 ? -17.453 -8.797 11.273 1 84 116 GLU B CA 1
ATOM 2936 C C . GLU B 1 116 ? -16.625 -9.094 10.016 1 84 116 GLU B C 1
ATOM 2938 O O . GLU B 1 116 ? -15.398 -9.109 10.07 1 84 116 GLU B O 1
ATOM 2943 N N . LYS B 1 117 ? -17.328 -9.32 8.922 1 87.5 117 LYS B N 1
ATOM 2944 C CA . LYS B 1 117 ? -16.672 -9.695 7.672 1 87.5 117 LYS B CA 1
ATOM 2945 C C . LYS B 1 117 ? -15.773 -8.57 7.168 1 87.5 117 LYS B C 1
ATOM 2947 O O . LYS B 1 117 ? -14.852 -8.805 6.383 1 87.5 117 LYS B O 1
ATOM 2952 N N . PHE B 1 118 ? -16.016 -7.355 7.656 1 86 118 PHE B N 1
ATOM 2953 C CA . PHE B 1 118 ? -15.312 -6.23 7.039 1 86 118 PHE B CA 1
ATOM 2954 C C . PHE B 1 118 ? -14.539 -5.438 8.086 1 86 118 PHE B C 1
ATOM 2956 O O . PHE B 1 118 ? -14.07 -4.328 7.809 1 86 118 PHE B O 1
ATOM 2963 N N . LYS B 1 119 ? -14.406 -5.996 9.234 1 78.5 119 LYS B N 1
ATOM 2964 C CA . LYS B 1 119 ? -13.555 -5.359 10.234 1 78.5 119 LYS B CA 1
ATOM 2965 C C . LYS B 1 119 ? -12.117 -5.25 9.734 1 78.5 119 LYS B C 1
ATOM 2967 O O . LYS B 1 119 ? -11.562 -6.219 9.211 1 78.5 119 LYS B O 1
ATOM 2972 N N . GLY B 1 120 ? -11.57 -4.137 9.828 1 74.31 120 GLY B N 1
ATOM 2973 C CA . GLY B 1 120 ? -10.203 -3.92 9.375 1 74.31 120 GLY B CA 1
ATOM 2974 C C . GLY B 1 120 ? -10.117 -3.256 8.016 1 74.31 120 GLY B C 1
ATOM 2975 O O . GLY B 1 120 ? -9.039 -2.826 7.598 1 74.31 120 GLY B O 1
ATOM 2976 N N . PHE B 1 121 ? -11.211 -3.273 7.262 1 68.19 121 PHE B N 1
ATOM 2977 C CA . PHE B 1 121 ? -11.219 -2.662 5.938 1 68.19 121 PHE B CA 1
ATOM 2978 C C . PHE B 1 121 ? -11.625 -1.196 6.02 1 68.19 121 PHE B C 1
ATOM 2980 O O . PHE B 1 121 ? -11.648 -0.493 5.008 1 68.19 121 PHE B O 1
ATOM 2987 N N . ASP B 1 122 ? -11.969 -0.744 7.238 1 55.94 122 ASP B N 1
ATOM 2988 C CA . ASP B 1 122 ? -12.508 0.608 7.336 1 55.94 122 ASP B CA 1
ATOM 2989 C C . ASP B 1 122 ? -11.664 1.594 6.527 1 55.94 122 ASP B C 1
ATOM 2991 O O . ASP B 1 122 ? -10.609 2.033 6.98 1 55.94 122 ASP B O 1
ATOM 2995 N N . PHE B 1 123 ? -12.047 1.609 5.273 1 46.47 123 PHE B N 1
ATOM 2996 C CA . PHE B 1 123 ? -11.383 2.553 4.383 1 46.47 123 PHE B CA 1
ATOM 2997 C C . PHE B 1 123 ? -11.852 3.979 4.66 1 46.47 123 PHE B C 1
ATOM 2999 O O . PHE B 1 123 ? -11.492 4.906 3.932 1 46.47 123 PHE B O 1
ATOM 3006 N N . SER B 1 124 ? -12.867 3.932 5.668 1 42.72 124 SER B N 1
ATOM 3007 C CA . SER B 1 124 ? -13.445 5.246 5.926 1 42.72 124 SER B CA 1
ATOM 3008 C C . SER B 1 124 ? -12.406 6.203 6.508 1 42.72 124 SER B C 1
ATOM 3010 O O . SER B 1 124 ? -12.477 7.41 6.277 1 42.72 124 SER B O 1
ATOM 3012 N N . HIS B 1 125 ? -11.75 5.605 7.602 1 40.59 125 HIS B N 1
ATOM 3013 C CA . HIS B 1 125 ? -10.938 6.551 8.359 1 40.59 125 HIS B CA 1
ATOM 3014 C C . HIS B 1 125 ? -9.641 6.867 7.629 1 40.59 125 HIS B C 1
ATOM 3016 O O . HIS B 1 125 ? -8.891 5.961 7.258 1 40.59 125 HIS B O 1
ATOM 3022 N N . ASN B 1 126 ? -9.742 7.828 7.012 1 39.31 126 ASN B N 1
ATOM 3023 C CA . ASN B 1 126 ? -8.516 8.352 6.434 1 39.31 126 ASN B CA 1
ATOM 3024 C C . ASN B 1 126 ? -7.41 8.477 7.48 1 39.31 126 ASN B C 1
ATOM 3026 O O . ASN B 1 126 ? -7.504 9.289 8.398 1 39.31 126 ASN B O 1
ATOM 3030 N N . PRO B 1 127 ? -6.762 7.414 7.797 1 41.31 127 PRO B N 1
ATOM 3031 C CA . PRO B 1 127 ? -5.68 7.551 8.773 1 41.31 127 PRO B CA 1
ATOM 3032 C C . PRO B 1 127 ? -4.965 8.898 8.68 1 41.31 127 PRO B C 1
ATOM 3034 O O . PRO B 1 127 ? -4.398 9.367 9.672 1 41.31 127 PRO B O 1
ATOM 3037 N N . TYR B 1 128 ? -5.02 9.344 7.586 1 40.69 128 TYR B N 1
ATOM 3038 C CA . TYR B 1 128 ? -4.297 10.586 7.367 1 40.69 128 TYR B CA 1
ATOM 3039 C C . TYR B 1 128 ? -4.957 11.742 8.117 1 40.69 128 TYR B C 1
ATOM 3041 O O . TYR B 1 128 ? -4.297 12.727 8.461 1 40.69 128 TYR B O 1
ATOM 3049 N N . GLU B 1 129 ? -6.293 11.625 8.25 1 43.44 129 GLU B N 1
ATOM 3050 C CA . GLU B 1 129 ? -6.848 12.68 9.094 1 43.44 129 GLU B CA 1
ATOM 3051 C C . GLU B 1 129 ? -6.191 12.68 10.469 1 43.44 129 GLU B C 1
ATOM 3053 O O . GLU B 1 129 ? -5.898 13.75 11.023 1 43.44 129 GLU B O 1
ATOM 3058 N N . LYS B 1 130 ? -6.078 11.586 11.039 1 42.91 130 LYS B N 1
ATOM 3059 C CA . LYS B 1 130 ? -5.328 11.539 12.297 1 42.91 130 LYS B CA 1
ATOM 3060 C C . LYS B 1 130 ? -3.898 12.031 12.102 1 42.91 130 LYS B C 1
ATOM 3062 O O . LYS B 1 130 ? -3.352 12.719 12.961 1 42.91 130 LYS B O 1
ATOM 3067 N N . GLU B 1 131 ? -3.314 11.633 11.039 1 40.31 131 GLU B N 1
ATOM 3068 C CA . GLU B 1 131 ? -1.967 12.07 10.695 1 40.31 131 GLU B CA 1
ATOM 3069 C C . GLU B 1 131 ? -1.868 13.594 10.672 1 40.31 131 GLU B C 1
ATOM 3071 O O . GLU B 1 131 ? -0.914 14.164 11.203 1 40.31 131 GLU B O 1
ATOM 3076 N N . ALA B 1 132 ? -2.822 14.133 9.922 1 42.94 132 ALA B N 1
ATOM 3077 C CA . ALA B 1 132 ? -2.816 15.594 9.844 1 42.94 132 ALA B CA 1
ATOM 3078 C C . ALA B 1 132 ? -2.938 16.219 11.234 1 42.94 132 ALA B C 1
ATOM 3080 O O . ALA B 1 132 ? -2.271 17.219 11.539 1 42.94 132 ALA B O 1
ATOM 3081 N N . ARG B 1 133 ? -3.766 15.609 11.969 1 41.97 133 ARG B N 1
ATOM 3082 C CA . ARG B 1 133 ? -3.93 16.125 13.328 1 41.97 133 ARG B CA 1
ATOM 3083 C C . ARG B 1 133 ? -2.641 15.977 14.125 1 41.97 133 ARG B C 1
ATOM 3085 O O . ARG B 1 133 ? -2.258 16.875 14.875 1 41.97 133 ARG B O 1
ATOM 3092 N N . GLU B 1 134 ? -2.094 14.781 14.047 1 43.66 134 GLU B N 1
ATOM 3093 C CA . GLU B 1 134 ? -0.887 14.516 14.828 1 43.66 134 GLU B CA 1
ATOM 3094 C C . GLU B 1 134 ? 0.289 15.344 14.32 1 43.66 134 GLU B C 1
ATOM 3096 O O . GLU B 1 134 ? 1.108 15.82 15.117 1 43.66 134 GLU B O 1
ATOM 3101 N N . ARG B 1 135 ? 0.5 15.344 13.102 1 41.34 135 ARG B N 1
ATOM 3102 C CA . ARG B 1 135 ? 1.637 16.031 12.5 1 41.34 135 ARG B CA 1
ATOM 3103 C C . ARG B 1 135 ? 1.502 17.547 12.641 1 41.34 135 ARG B C 1
ATOM 3105 O O . ARG B 1 135 ? 2.496 18.234 12.836 1 41.34 135 ARG B O 1
ATOM 3112 N N . TYR B 1 136 ? 0.392 17.906 12.453 1 40.31 136 TYR B N 1
ATOM 3113 C CA . TYR B 1 136 ? 0.18 19.344 12.438 1 40.31 136 TYR B CA 1
ATOM 3114 C C . TYR B 1 136 ? -0.563 19.812 13.688 1 40.31 136 TYR B C 1
ATOM 3116 O O . TYR B 1 136 ? -0.71 21 13.93 1 40.31 136 TYR B O 1
ATOM 3124 N N . GLY B 1 137 ? -1.168 18.719 14.438 1 39.62 137 GLY B N 1
ATOM 3125 C CA . GLY B 1 137 ? -1.831 19.078 15.68 1 39.62 137 GLY B CA 1
ATOM 3126 C C . GLY B 1 137 ? -0.874 19.219 16.844 1 39.62 137 GLY B C 1
ATOM 3127 O O . GLY B 1 137 ? 0.213 18.641 16.844 1 39.62 137 GLY B O 1
ATOM 3128 N N . ASP B 1 138 ? -0.882 20.156 17.5 1 36.75 138 ASP B N 1
ATOM 3129 C CA . ASP B 1 138 ? -0.159 20.312 18.75 1 36.75 138 ASP B CA 1
ATOM 3130 C C . ASP B 1 138 ? -0.471 19.172 19.719 1 36.75 138 ASP B C 1
ATOM 3132 O O . ASP B 1 138 ? -1.534 18.547 19.625 1 36.75 138 ASP B O 1
ATOM 3136 N N . LYS B 1 139 ? 0.5 18.625 20.641 1 36.31 139 LYS B N 1
ATOM 3137 C CA . LYS B 1 139 ? 0.583 17.531 21.609 1 36.31 139 LYS B CA 1
ATOM 3138 C C . LYS B 1 139 ? -0.772 17.281 22.266 1 36.31 139 LYS B C 1
ATOM 3140 O O . LYS B 1 139 ? -0.937 16.297 23 1 36.31 139 LYS B O 1
ATOM 3145 N N . LYS B 1 140 ? -1.629 18.219 22.625 1 33.62 140 LYS B N 1
ATOM 3146 C CA . LYS B 1 140 ? -2.576 17.953 23.703 1 33.62 140 LYS B CA 1
ATOM 3147 C C . LYS B 1 140 ? -3.715 17.062 23.219 1 33.62 140 LYS B C 1
ATOM 3149 O O . LYS B 1 140 ? -4.793 17.047 23.828 1 33.62 140 LYS B O 1
ATOM 3154 N N . VAL B 1 141 ? -3.477 16.469 22.109 1 36.5 141 VAL B N 1
ATOM 3155 C CA . VAL B 1 141 ? -4.711 15.844 21.641 1 36.5 141 VAL B CA 1
ATOM 3156 C C . VAL B 1 141 ? -4.918 14.516 22.359 1 36.5 141 VAL B C 1
ATOM 3158 O O . VAL B 1 141 ? -4.699 13.445 21.781 1 36.5 141 VAL B O 1
ATOM 3161 N N . ASP B 1 142 ? -4.211 14.234 23.469 1 33.59 142 ASP B N 1
ATOM 3162 C CA . ASP B 1 142 ? -4.488 12.945 24.109 1 33.59 142 ASP B CA 1
ATOM 3163 C C . ASP B 1 142 ? -5.977 12.609 24.031 1 33.59 142 ASP B C 1
ATOM 3165 O O . ASP B 1 142 ? -6.344 11.492 23.641 1 33.59 142 ASP B O 1
ATOM 3169 N N . GLU B 1 143 ? -6.746 13.094 25.141 1 31.81 143 GLU B N 1
ATOM 3170 C CA . GLU B 1 143 ? -7.922 12.555 25.812 1 31.81 143 GLU B CA 1
ATOM 3171 C C . GLU B 1 143 ? -9.164 12.656 24.938 1 31.81 143 GLU B C 1
ATOM 3173 O O . GLU B 1 143 ? -10.195 12.062 25.25 1 31.81 143 GLU B O 1
ATOM 3178 N N . THR B 1 144 ? -9.305 13.695 24.156 1 29.86 144 THR B N 1
ATOM 3179 C CA . THR B 1 144 ? -10.648 14.016 23.703 1 29.86 144 THR B CA 1
ATOM 3180 C C . THR B 1 144 ? -11.016 13.219 22.453 1 29.86 144 THR B C 1
ATOM 3182 O O . THR B 1 144 ? -11.797 13.688 21.625 1 29.86 144 THR B O 1
ATOM 3185 N N . ALA B 1 145 ? -10.195 12.5 21.984 1 33.22 145 ALA B N 1
ATOM 3186 C CA . ALA B 1 145 ? -10.75 11.719 20.875 1 33.22 145 ALA B CA 1
ATOM 3187 C C . ALA B 1 145 ? -12 10.961 21.328 1 33.22 145 ALA B C 1
ATOM 3189 O O . ALA B 1 145 ? -12 9.727 21.391 1 33.22 145 ALA B O 1
ATOM 3190 N N . LYS B 1 146 ? -12.477 11.164 22.453 1 36.84 146 LYS B N 1
ATOM 3191 C CA . LYS B 1 146 ? -13.75 10.547 22.812 1 36.84 146 LYS B CA 1
ATOM 3192 C C . LYS B 1 146 ? -14.672 10.445 21.594 1 36.84 146 LYS B C 1
ATOM 3194 O O . LYS B 1 146 ? -14.445 11.102 20.578 1 36.84 146 LYS B O 1
ATOM 3199 N N . GLY B 1 147 ? -16.141 10.172 21.734 1 35.78 147 GLY B N 1
ATOM 3200 C CA . GLY B 1 147 ? -17.328 9.734 21.016 1 35.78 147 GLY B CA 1
ATOM 3201 C C . GLY B 1 147 ? -17.719 10.664 19.891 1 35.78 147 GLY B C 1
ATOM 3202 O O . GLY B 1 147 ? -18.125 11.805 20.125 1 35.78 147 GLY B O 1
ATOM 3203 N N . MET B 1 148 ? -16.891 10.711 18.844 1 41.72 148 MET B N 1
ATOM 3204 C CA . MET B 1 148 ? -17.562 11.32 17.688 1 41.72 148 MET B CA 1
ATOM 3205 C C . MET B 1 148 ? -19.062 11.07 17.734 1 41.72 148 MET B C 1
ATOM 3207 O O . MET B 1 148 ? -19.516 9.953 17.484 1 41.72 148 MET B O 1
ATOM 3211 N N . THR B 1 149 ? -19.688 11.789 18.688 1 48.78 149 THR B N 1
ATOM 3212 C CA . THR B 1 149 ? -21.141 11.703 18.75 1 48.78 149 THR B CA 1
ATOM 3213 C C . THR B 1 149 ? -21.75 11.891 17.359 1 48.78 149 THR B C 1
ATOM 3215 O O . THR B 1 149 ? -21.109 12.422 16.453 1 48.78 149 THR B O 1
ATOM 3218 N N . GLN B 1 150 ? -22.766 11.188 17.109 1 54.06 150 GLN B N 1
ATOM 3219 C CA . GLN B 1 150 ? -23.562 11.375 15.906 1 54.06 150 GLN B CA 1
ATOM 3220 C C . GLN B 1 150 ? -23.688 12.852 15.555 1 54.06 150 GLN B C 1
ATOM 3222 O O . GLN B 1 150 ? -23.656 13.227 14.375 1 54.06 150 GLN B O 1
ATOM 3227 N N . GLU B 1 151 ? -23.656 13.688 16.562 1 59.44 151 GLU B N 1
ATOM 3228 C CA . GLU B 1 151 ? -23.812 15.125 16.375 1 59.44 151 GLU B CA 1
ATOM 3229 C C . GLU B 1 151 ? -22.562 15.734 15.758 1 59.44 151 GLU B C 1
ATOM 3231 O O . GLU B 1 151 ? -22.641 16.594 14.875 1 59.44 151 GLU B O 1
ATOM 3236 N N . ARG B 1 152 ? -21.438 15.266 16.109 1 62.84 152 ARG B N 1
ATOM 3237 C CA . ARG B 1 152 ? -20.188 15.82 15.609 1 62.84 152 ARG B CA 1
ATOM 3238 C C . ARG B 1 152 ? -19.938 15.398 14.164 1 62.84 152 ARG B C 1
ATOM 3240 O O . ARG B 1 152 ? -19.453 16.188 13.359 1 62.84 152 ARG B O 1
ATOM 3247 N N . GLN B 1 153 ? -20.391 14.297 13.953 1 63.5 153 GLN B N 1
ATOM 3248 C CA . GLN B 1 153 ? -20.297 13.82 12.578 1 63.5 153 GLN B CA 1
ATOM 3249 C C . GLN B 1 153 ? -21.172 14.656 11.648 1 63.5 153 GLN B C 1
ATOM 3251 O O . GLN B 1 153 ? -20.75 15.008 10.539 1 63.5 153 GLN B O 1
ATOM 3256 N N . GLU B 1 154 ? -22.375 14.914 12.133 1 68.62 154 GLU B N 1
ATOM 3257 C CA . GLU B 1 154 ? -23.297 15.734 11.344 1 68.62 154 GLU B CA 1
ATOM 3258 C C . GLU B 1 154 ? -22.75 17.141 11.164 1 68.62 154 GLU B C 1
ATOM 3260 O O . GLU B 1 154 ? -22.875 17.734 10.086 1 68.62 154 GLU B O 1
ATOM 3265 N N . GLU B 1 155 ? -22.109 17.625 12.258 1 74.94 155 GLU B N 1
ATOM 3266 C CA . GLU B 1 155 ? -21.516 18.953 12.172 1 74.94 155 GLU B CA 1
ATOM 3267 C C . GLU B 1 155 ? -20.406 19 11.141 1 74.94 155 GLU B C 1
ATOM 3269 O O . GLU B 1 155 ? -20.297 19.953 10.359 1 74.94 155 GLU B O 1
ATOM 3274 N N . MET B 1 156 ? -19.672 18 11.117 1 75.56 156 MET B N 1
ATOM 3275 C CA . MET B 1 156 ? -18.562 17.906 10.164 1 75.56 156 MET B CA 1
ATOM 3276 C C . MET B 1 156 ? -19.078 17.812 8.734 1 75.56 156 MET B C 1
ATOM 3278 O O . MET B 1 156 ? -18.609 18.516 7.844 1 75.56 156 MET B O 1
ATOM 3282 N N . ASN B 1 157 ? -20.094 17.047 8.562 1 75.81 157 ASN B N 1
ATOM 3283 C CA . ASN B 1 157 ? -20.688 16.891 7.238 1 75.81 157 ASN B CA 1
ATOM 3284 C C . ASN B 1 157 ? -21.297 18.188 6.73 1 75.81 157 ASN B C 1
ATOM 3286 O O . ASN B 1 157 ? -21.156 18.531 5.559 1 75.81 157 ASN B O 1
ATOM 3290 N N . ASN B 1 158 ? -21.953 18.828 7.645 1 80.12 158 ASN B N 1
ATOM 3291 C CA . ASN B 1 158 ? -22.562 20.094 7.277 1 80.12 158 ASN B CA 1
ATOM 3292 C C . ASN B 1 158 ? -21.5 21.109 6.848 1 80.12 158 ASN B C 1
ATOM 3294 O O . ASN B 1 158 ? -21.703 21.859 5.883 1 80.12 158 ASN B O 1
ATOM 3298 N N . LEU B 1 159 ? -20.391 21.078 7.539 1 87.19 159 LEU B N 1
ATOM 3299 C CA . LEU B 1 159 ? -19.344 22.047 7.211 1 87.19 159 LEU B CA 1
ATOM 3300 C C . LEU B 1 159 ? -18.672 21.688 5.891 1 87.19 159 LEU B C 1
ATOM 3302 O O . LEU B 1 159 ? -18.328 22.578 5.109 1 87.19 159 LEU B O 1
ATOM 3306 N N . TYR B 1 160 ? -18.562 20.438 5.641 1 86.19 160 TYR B N 1
ATOM 3307 C CA . TYR B 1 160 ? -18.078 20 4.34 1 86.19 160 TYR B CA 1
ATOM 3308 C C . TYR B 1 160 ? -18.984 20.484 3.221 1 86.19 160 TYR B C 1
ATOM 3310 O O . TYR B 1 160 ? -18.516 20.969 2.188 1 86.19 160 TYR B O 1
ATOM 3318 N N . ARG B 1 161 ? -20.312 20.438 3.453 1 84.44 161 ARG B N 1
ATOM 3319 C CA . ARG B 1 161 ? -21.266 20.891 2.457 1 84.44 161 ARG B CA 1
ATOM 3320 C C . ARG B 1 161 ? -21.188 22.406 2.254 1 84.44 161 ARG B C 1
ATOM 3322 O O . ARG B 1 161 ? -21.266 22.891 1.123 1 84.44 161 ARG B O 1
ATOM 3329 N N . GLU B 1 162 ? -21.078 23.109 3.361 1 89.75 162 GLU B N 1
ATOM 3330 C CA . GLU B 1 162 ? -20.922 24.562 3.287 1 89.75 162 GLU B CA 1
ATOM 3331 C C . GLU B 1 162 ? -19.672 24.922 2.48 1 89.75 162 GLU B C 1
ATOM 3333 O O . GLU B 1 162 ? -19.734 25.797 1.613 1 89.75 162 GLU B O 1
ATOM 3338 N N . LEU B 1 163 ? -18.578 24.266 2.676 1 94.12 163 LEU B N 1
ATOM 3339 C CA . LEU B 1 163 ? -17.312 24.547 2.002 1 94.12 163 LEU B CA 1
ATOM 3340 C C . LEU B 1 163 ? -17.375 24.141 0.534 1 94.12 163 LEU B C 1
ATOM 3342 O O . LEU B 1 163 ? -16.844 24.844 -0.332 1 94.12 163 LEU B O 1
ATOM 3346 N N . ALA B 1 164 ? -18.062 23.078 0.307 1 90.94 164 ALA B N 1
ATOM 3347 C CA . ALA B 1 164 ? -18.234 22.594 -1.06 1 90.94 164 ALA B CA 1
ATOM 3348 C C . ALA B 1 164 ? -19 23.609 -1.915 1 90.94 164 ALA B C 1
ATOM 3350 O O . ALA B 1 164 ? -18.688 23.781 -3.094 1 90.94 164 ALA B O 1
ATOM 3351 N N . ALA B 1 165 ? -19.938 24.25 -1.316 1 90.44 165 ALA B N 1
ATOM 3352 C CA . ALA B 1 165 ? -20.781 25.203 -2.025 1 90.44 165 ALA B CA 1
ATOM 3353 C C . ALA B 1 165 ? -19.969 26.406 -2.508 1 90.44 165 ALA B C 1
ATOM 3355 O O . ALA B 1 165 ? -20.328 27.047 -3.504 1 90.44 165 ALA B O 1
ATOM 3356 N N . ILE B 1 166 ? -18.844 26.719 -1.862 1 93.56 166 ILE B N 1
ATOM 3357 C CA . ILE B 1 166 ? -18.094 27.906 -2.213 1 93.56 166 ILE B CA 1
ATOM 3358 C C . ILE B 1 166 ? -16.719 27.516 -2.77 1 93.56 166 ILE B C 1
ATOM 3360 O O . ILE B 1 166 ? -15.828 28.359 -2.898 1 93.56 166 ILE B O 1
ATOM 3364 N N . ARG B 1 167 ? -16.578 26.25 -3.07 1 92.5 167 ARG B N 1
ATOM 3365 C CA . ARG B 1 167 ? -15.273 25.688 -3.389 1 92.5 167 ARG B CA 1
ATOM 3366 C C . ARG B 1 167 ? -14.734 26.266 -4.691 1 92.5 167 ARG B C 1
ATOM 3368 O O . ARG B 1 167 ? -13.547 26.125 -4.992 1 92.5 167 ARG B O 1
ATOM 3375 N N . HIS B 1 168 ? -15.5 27 -5.465 1 91.44 168 HIS B N 1
ATOM 3376 C CA . HIS B 1 168 ? -15.062 27.578 -6.73 1 91.44 168 HIS B CA 1
ATOM 3377 C C . HIS B 1 168 ? -14.688 29.047 -6.566 1 91.44 168 HIS B C 1
ATOM 3379 O O . HIS B 1 168 ? -14.281 29.703 -7.531 1 91.44 168 HIS B O 1
ATOM 3385 N N . THR B 1 169 ? -14.789 29.531 -5.363 1 92 169 THR B N 1
ATOM 3386 C CA . THR B 1 169 ? -14.367 30.906 -5.078 1 92 169 THR B CA 1
ATOM 3387 C C . THR B 1 169 ? -12.891 30.938 -4.668 1 92 169 THR B C 1
ATOM 3389 O O . THR B 1 169 ? -12.242 29.891 -4.586 1 92 169 THR B O 1
ATOM 3392 N N . ASP B 1 170 ? -12.422 32.094 -4.504 1 93.69 170 ASP B N 1
ATOM 3393 C CA . ASP B 1 170 ? -11.055 32.312 -4.027 1 93.69 170 ASP B CA 1
ATOM 3394 C C . ASP B 1 170 ? -10.883 31.734 -2.615 1 93.69 170 ASP B C 1
ATOM 3396 O O . ASP B 1 170 ? -11.578 32.156 -1.687 1 93.69 170 ASP B O 1
ATOM 3400 N N . PRO B 1 171 ? -10 30.812 -2.436 1 95.12 171 PRO B N 1
ATOM 3401 C CA . PRO B 1 171 ? -9.781 30.219 -1.116 1 95.12 171 PRO B CA 1
ATOM 3402 C C . PRO B 1 171 ? -9.383 31.25 -0.062 1 95.12 171 PRO B C 1
ATOM 3404 O O . PRO B 1 171 ? -9.547 31.016 1.137 1 95.12 171 PRO B O 1
ATOM 3407 N N . ALA B 1 172 ? -8.898 32.375 -0.521 1 94.06 172 ALA B N 1
ATOM 3408 C CA . ALA B 1 172 ? -8.453 33.406 0.406 1 94.06 172 ALA B CA 1
ATOM 3409 C C . ALA B 1 172 ? -9.547 34.469 0.618 1 94.06 172 ALA B C 1
ATOM 3411 O O . ALA B 1 172 ? -9.367 35.406 1.392 1 94.06 172 ALA B O 1
ATOM 3412 N N . SER B 1 173 ? -10.68 34.25 -0.04 1 94.62 173 SER B N 1
ATOM 3413 C CA . SER B 1 173 ? -11.781 35.188 0.086 1 94.62 173 SER B CA 1
ATOM 3414 C C . SER B 1 173 ? -12.32 35.219 1.511 1 94.62 173 SER B C 1
ATOM 3416 O O . SER B 1 173 ? -12.109 34.281 2.283 1 94.62 173 SER B O 1
ATOM 3418 N N . LYS B 1 174 ? -12.992 36.375 1.845 1 94 174 LYS B N 1
ATOM 3419 C CA . LYS B 1 174 ? -13.578 36.531 3.174 1 94 174 LYS B CA 1
ATOM 3420 C C . LYS B 1 174 ? -14.555 35.406 3.48 1 94 174 LYS B C 1
ATOM 3422 O O . LYS B 1 174 ? -14.547 34.844 4.582 1 94 174 LYS B O 1
ATOM 3427 N N . GLU B 1 175 ? -15.328 35.062 2.488 1 94.62 175 GLU B N 1
ATOM 3428 C CA . GLU B 1 175 ? -16.328 34 2.645 1 94.62 175 GLU B CA 1
ATOM 3429 C C . GLU B 1 175 ? -15.656 32.656 2.908 1 94.62 175 GLU B C 1
ATOM 3431 O O . GLU B 1 175 ? -16.062 31.938 3.812 1 94.62 175 GLU B O 1
ATOM 3436 N N . ALA B 1 176 ? -14.664 32.344 2.119 1 95.5 176 ALA B N 1
ATOM 3437 C CA . ALA B 1 176 ? -13.93 31.078 2.283 1 95.5 176 ALA B CA 1
ATOM 3438 C C . ALA B 1 176 ? -13.242 31.031 3.641 1 95.5 176 ALA B C 1
ATOM 3440 O O . ALA B 1 176 ? -13.289 30 4.324 1 95.5 176 ALA B O 1
ATOM 3441 N N . GLN B 1 177 ? -12.664 32.125 4.086 1 95.06 177 GLN B N 1
ATOM 3442 C CA . GLN B 1 177 ? -11.883 32.188 5.32 1 95.06 177 GLN B CA 1
ATOM 3443 C C . GLN B 1 177 ? -12.797 32.094 6.543 1 95.06 177 GLN B C 1
ATOM 3445 O O . GLN B 1 177 ? -12.422 31.531 7.57 1 95.06 177 GLN B O 1
ATOM 3450 N N . GLU B 1 178 ? -14 32.625 6.402 1 94.5 178 GLU B N 1
ATOM 3451 C CA . GLU B 1 178 ? -14.969 32.5 7.48 1 94.5 178 GLU B CA 1
ATOM 3452 C C . GLU B 1 178 ? -15.391 31.031 7.66 1 94.5 178 GLU B C 1
ATOM 3454 O O . GLU B 1 178 ? -15.523 30.562 8.789 1 94.5 178 GLU B O 1
ATOM 3459 N N . ALA B 1 179 ? -15.586 30.375 6.531 1 94.19 179 ALA B N 1
ATOM 3460 C CA . ALA B 1 179 ? -15.961 28.953 6.582 1 94.19 179 ALA B CA 1
ATOM 3461 C C . ALA B 1 179 ? -14.812 28.109 7.102 1 94.19 179 ALA B C 1
ATOM 3463 O O . ALA B 1 179 ? -15.023 27.188 7.906 1 94.19 179 ALA B O 1
ATOM 3464 N N . ILE B 1 180 ? -13.641 28.359 6.688 1 94.88 180 ILE B N 1
ATOM 3465 C CA . ILE B 1 180 ? -12.469 27.594 7.098 1 94.88 180 ILE B CA 1
ATOM 3466 C C . ILE B 1 180 ? -12.195 27.828 8.586 1 94.88 180 ILE B C 1
ATOM 3468 O O . ILE B 1 180 ? -11.758 26.922 9.289 1 94.88 180 ILE B O 1
ATOM 3472 N N . LYS B 1 181 ? -12.438 29.062 9.031 1 93.69 181 LYS B N 1
ATOM 3473 C CA . LYS B 1 181 ? -12.328 29.328 10.461 1 93.69 181 LYS B CA 1
ATOM 3474 C C . LYS B 1 181 ? -13.227 28.391 11.266 1 93.69 181 LYS B C 1
ATOM 3476 O O . LYS B 1 181 ? -12.805 27.859 12.297 1 93.69 181 LYS B O 1
ATOM 3481 N N . LYS B 1 182 ? -14.461 28.203 10.82 1 92.75 182 LYS B N 1
ATOM 3482 C CA . LYS B 1 182 ? -15.367 27.266 11.477 1 92.75 182 LYS B CA 1
ATOM 3483 C C . LYS B 1 182 ? -14.773 25.859 11.484 1 92.75 182 LYS B C 1
ATOM 3485 O O . LYS B 1 182 ? -14.906 25.125 12.477 1 92.75 182 LYS B O 1
ATOM 3490 N N . TRP B 1 183 ? -14.188 25.453 10.375 1 89.94 183 TRP B N 1
ATOM 3491 C CA . TRP B 1 183 ? -13.539 24.141 10.266 1 89.94 183 TRP B CA 1
ATOM 3492 C C . TRP B 1 183 ? -12.406 24.016 11.281 1 89.94 183 TRP B C 1
ATOM 3494 O O . TRP B 1 183 ? -12.297 22.984 11.961 1 89.94 183 TRP B O 1
ATOM 3504 N N . PHE B 1 184 ? -11.641 25.094 11.438 1 88 184 PHE B N 1
ATOM 3505 C CA . PHE B 1 184 ? -10.539 25.125 12.398 1 88 184 PHE B CA 1
ATOM 3506 C C . PHE B 1 184 ? -11.062 24.969 13.82 1 88 184 PHE B C 1
ATOM 3508 O O . PHE B 1 184 ? -10.516 24.188 14.609 1 88 184 PHE B O 1
ATOM 3515 N N . ILE B 1 185 ? -12.078 25.734 14.102 1 85.5 185 ILE B N 1
ATOM 3516 C CA . ILE B 1 185 ? -12.688 25.688 15.43 1 85.5 185 ILE B CA 1
ATOM 3517 C C . ILE B 1 185 ? -13.219 24.281 15.711 1 85.5 185 ILE B C 1
ATOM 3519 O O . ILE B 1 185 ? -12.977 23.734 16.781 1 85.5 185 ILE B O 1
ATOM 3523 N N . LEU B 1 186 ? -13.906 23.75 14.727 1 80.19 186 LEU B N 1
ATOM 3524 C CA . LEU B 1 186 ? -14.492 22.422 14.891 1 80.19 186 LEU B CA 1
ATOM 3525 C C . LEU B 1 186 ? -13.398 21.375 15.125 1 80.19 186 LEU B C 1
ATOM 3527 O O . LEU B 1 186 ? -13.539 20.516 16 1 80.19 186 LEU B O 1
ATOM 3531 N N . LEU B 1 187 ? -12.398 21.391 14.336 1 77.62 187 LEU B N 1
ATOM 3532 C CA . LEU B 1 187 ? -11.289 20.453 14.484 1 77.62 187 LEU B CA 1
ATOM 3533 C C . LEU B 1 187 ? -10.664 20.562 15.875 1 77.62 187 LEU B C 1
ATOM 3535 O O . LEU B 1 187 ? -10.258 19.562 16.453 1 77.62 187 LEU B O 1
ATOM 3539 N N . ASN B 1 188 ? -10.609 21.797 16.422 1 74.94 188 ASN B N 1
ATOM 3540 C CA . ASN B 1 188 ? -9.969 22.016 17.703 1 74.94 188 ASN B CA 1
ATOM 3541 C C . ASN B 1 188 ? -10.898 21.672 18.859 1 74.94 188 ASN B C 1
ATOM 3543 O O . ASN B 1 188 ? -10.477 21.625 20.016 1 74.94 188 ASN B O 1
ATOM 3547 N N . LYS B 1 189 ? -12.125 21.453 18.531 1 68.12 189 LYS B N 1
ATOM 3548 C CA . LYS B 1 189 ? -13.031 20.891 19.531 1 68.12 189 LYS B CA 1
ATOM 3549 C C . LYS B 1 189 ? -12.734 19.406 19.75 1 68.12 189 LYS B C 1
ATOM 3551 O O . LYS B 1 189 ? -13.031 18.875 20.828 1 68.12 189 LYS B O 1
ATOM 3556 N N . ILE B 1 190 ? -12.289 18.797 18.734 1 59.12 190 ILE B N 1
ATOM 3557 C CA . ILE B 1 190 ? -12.117 17.344 18.812 1 59.12 190 ILE B CA 1
ATOM 3558 C C . ILE B 1 190 ? -10.633 17.016 18.922 1 59.12 190 ILE B C 1
ATOM 3560 O O . ILE B 1 190 ? -10.266 15.867 19.203 1 59.12 190 ILE B O 1
ATOM 3564 N N . GLY B 1 191 ? -9.898 18 18.656 1 59.62 191 GLY B N 1
ATOM 3565 C CA . GLY B 1 191 ? -8.453 17.859 18.734 1 59.62 191 GLY B CA 1
ATOM 3566 C C . GLY B 1 191 ? -7.738 19.156 19.031 1 59.62 191 GLY B C 1
ATOM 3567 O O . GLY B 1 191 ? -8.344 20.109 19.547 1 59.62 191 GLY B O 1
ATOM 3568 N N . SER B 1 192 ? -6.484 19.141 19.016 1 61.25 192 SER B N 1
ATOM 3569 C CA . SER B 1 192 ? -5.664 20.344 19.188 1 61.25 192 SER B CA 1
ATOM 3570 C C . SER B 1 192 ? -4.809 20.594 17.938 1 61.25 192 SER B C 1
ATOM 3572 O O . SER B 1 192 ? -3.863 19.844 17.672 1 61.25 192 SER B O 1
ATOM 3574 N N . TYR B 1 193 ? -5.258 21.531 17.188 1 70.19 193 TYR B N 1
ATOM 3575 C CA . TYR B 1 193 ? -4.547 21.891 15.961 1 70.19 193 TYR B CA 1
ATOM 3576 C C . TYR B 1 193 ? -3.986 23.312 16.062 1 70.19 193 TYR B C 1
ATOM 3578 O O . TYR B 1 193 ? -4.738 24.281 16.219 1 70.19 193 TYR B O 1
ATOM 3586 N N . SER B 1 194 ? -2.633 23.344 16.141 1 70.62 194 SER B N 1
ATOM 3587 C CA . SER B 1 194 ? -2.033 24.656 15.883 1 70.62 194 SER B CA 1
ATOM 3588 C C . SER B 1 194 ? -2.303 25.109 14.453 1 70.62 194 SER B C 1
ATOM 3590 O O . SER B 1 194 ? -2.803 24.344 13.633 1 70.62 194 SER B O 1
ATOM 3592 N N . LEU B 1 195 ? -1.951 26.375 14.25 1 76.31 195 LEU B N 1
ATOM 3593 C CA . LEU B 1 195 ? -2.127 26.891 12.898 1 76.31 195 LEU B CA 1
ATOM 3594 C C . LEU B 1 195 ? -1.25 26.141 11.898 1 76.31 195 LEU B C 1
ATOM 3596 O O . LEU B 1 195 ? -1.689 25.828 10.789 1 76.31 195 LEU B O 1
ATOM 3600 N N . ASP B 1 196 ? -0.123 25.812 12.414 1 68.56 196 ASP B N 1
ATOM 3601 C CA . ASP B 1 196 ? 0.786 25.047 11.57 1 68.56 196 ASP B CA 1
ATOM 3602 C C . ASP B 1 196 ? 0.25 23.641 11.328 1 68.56 196 ASP B C 1
ATOM 3604 O O . ASP B 1 196 ? 0.319 23.125 10.203 1 68.56 196 ASP B O 1
ATOM 3608 N N . ALA B 1 197 ? -0.254 23.078 12.312 1 66.5 197 ALA B N 1
ATOM 3609 C CA . ALA B 1 197 ? -0.832 21.75 12.195 1 66.5 197 ALA B CA 1
ATOM 3610 C C . ALA B 1 197 ? -2.043 21.75 11.266 1 66.5 197 ALA B C 1
ATOM 3612 O O . ALA B 1 197 ? -2.248 20.812 10.492 1 66.5 197 ALA B O 1
ATOM 3613 N N . PHE B 1 198 ? -2.82 22.797 11.445 1 79.56 198 PHE B N 1
ATOM 3614 C CA . PHE B 1 198 ? -4 22.969 10.609 1 79.56 198 PHE B CA 1
ATOM 3615 C C . PHE B 1 198 ? -3.609 23.062 9.141 1 79.56 198 PHE B C 1
ATOM 3617 O O . PHE B 1 198 ? -4.199 22.391 8.289 1 79.56 198 PHE B O 1
ATOM 3624 N N . LYS B 1 199 ? -2.574 23.875 8.883 1 78.44 199 LYS B N 1
ATOM 3625 C CA . LYS B 1 199 ? -2.037 24 7.531 1 78.44 199 LYS B CA 1
ATOM 3626 C C . LYS B 1 199 ? -1.52 22.656 7.023 1 78.44 199 LYS B C 1
ATOM 3628 O O . LYS B 1 199 ? -1.786 22.266 5.883 1 78.44 199 LYS B O 1
ATOM 3633 N N . GLY B 1 200 ? -0.815 21.969 7.793 1 71.12 200 GLY B N 1
ATOM 3634 C CA . GLY B 1 200 ? -0.305 20.656 7.438 1 71.12 200 GLY B CA 1
ATOM 3635 C C . GLY B 1 200 ? -1.401 19.656 7.125 1 71.12 200 GLY B C 1
ATOM 3636 O O . GLY B 1 200 ? -1.289 18.891 6.172 1 71.12 200 GLY B O 1
ATOM 3637 N N . LEU B 1 201 ? -2.459 19.734 7.953 1 73.94 201 LEU B N 1
ATOM 3638 C CA . LEU B 1 201 ? -3.605 18.859 7.695 1 73.94 201 LEU B CA 1
ATOM 3639 C C . LEU B 1 201 ? -4.211 19.156 6.324 1 73.94 201 LEU B C 1
ATOM 3641 O O . LEU B 1 201 ? -4.555 18.234 5.586 1 73.94 201 LEU B O 1
ATOM 3645 N N . GLY B 1 202 ? -4.422 20.438 6.051 1 83.56 202 GLY B N 1
ATOM 3646 C CA . GLY B 1 202 ? -4.906 20.828 4.738 1 83.56 202 GLY B CA 1
ATOM 3647 C C . GLY B 1 202 ? -4.078 20.25 3.604 1 83.56 202 GLY B C 1
ATOM 3648 O O . GLY B 1 202 ? -4.625 19.797 2.596 1 83.56 202 GLY B O 1
ATOM 3649 N N . GLN B 1 203 ? -2.807 20.25 3.824 1 74.06 203 GLN B N 1
ATOM 3650 C CA . GLN B 1 203 ? -1.92 19.703 2.809 1 74.06 203 GLN B CA 1
ATOM 3651 C C . GLN B 1 203 ? -2.141 18.203 2.65 1 74.06 203 GLN B C 1
ATOM 3653 O O . GLN B 1 203 ? -2.115 17.672 1.534 1 74.06 203 GLN B O 1
ATOM 3658 N N . MET B 1 204 ? -2.395 17.562 3.697 1 70.56 204 MET B N 1
ATOM 3659 C CA . MET B 1 204 ? -2.643 16.125 3.662 1 70.56 204 MET B CA 1
ATOM 3660 C C . MET B 1 204 ? -3.893 15.812 2.85 1 70.56 204 MET B C 1
ATOM 3662 O O . MET B 1 204 ? -3.984 14.742 2.236 1 70.56 204 MET B O 1
ATOM 3666 N N . TYR B 1 205 ? -4.918 16.797 2.873 1 79.06 205 TYR B N 1
ATOM 3667 C CA . TYR B 1 205 ? -6.16 16.609 2.135 1 79.06 205 TYR B CA 1
ATOM 3668 C C . TYR B 1 205 ? -5.887 16.344 0.659 1 79.06 205 TYR B C 1
ATOM 3670 O O . TYR B 1 205 ? -6.656 15.656 -0.011 1 79.06 205 TYR B O 1
ATOM 3678 N N . ILE B 1 206 ? -4.734 16.875 0.139 1 74.75 206 ILE B N 1
ATOM 3679 C CA . ILE B 1 206 ? -4.496 16.766 -1.297 1 74.75 206 ILE B CA 1
ATOM 3680 C C . ILE B 1 206 ? -3.311 15.836 -1.556 1 74.75 206 ILE B C 1
ATOM 3682 O O . ILE B 1 206 ? -3.098 15.398 -2.688 1 74.75 206 ILE B O 1
ATOM 3686 N N . LEU B 1 207 ? -2.568 15.617 -0.526 1 61.81 207 LEU B N 1
ATOM 3687 C CA . LEU B 1 207 ? -1.396 14.766 -0.68 1 61.81 207 LEU B CA 1
ATOM 3688 C C . LEU B 1 207 ? -1.775 13.297 -0.543 1 61.81 207 LEU B C 1
ATOM 3690 O O . LEU B 1 207 ? -1.144 12.43 -1.152 1 61.81 207 LEU B O 1
ATOM 3694 N N . ASP B 1 208 ? -2.795 13.156 0.176 1 59.25 208 ASP B N 1
ATOM 3695 C CA . ASP B 1 208 ? -3.299 11.797 0.365 1 59.25 208 ASP B CA 1
ATOM 3696 C C . ASP B 1 208 ? -4.602 11.586 -0.406 1 59.25 208 ASP B C 1
ATOM 3698 O O . ASP B 1 208 ? -5.613 12.227 -0.118 1 59.25 208 ASP B O 1
ATOM 3702 N N . ASP B 1 209 ? -4.578 10.734 -1.305 1 61.72 209 ASP B N 1
ATOM 3703 C CA . ASP B 1 209 ? -5.695 10.492 -2.215 1 61.72 209 ASP B CA 1
ATOM 3704 C C . ASP B 1 209 ? -6.945 10.062 -1.448 1 61.72 209 ASP B C 1
ATOM 3706 O O . ASP B 1 209 ? -8.07 10.32 -1.888 1 61.72 209 ASP B O 1
ATOM 3710 N N . ARG B 1 210 ? -6.758 9.461 -0.346 1 60.31 210 ARG B N 1
ATOM 3711 C CA . ARG B 1 210 ? -7.906 9.031 0.444 1 60.31 210 ARG B CA 1
ATOM 3712 C C . ARG B 1 210 ? -8.695 10.227 0.961 1 60.31 210 ARG B C 1
ATOM 3714 O O . ARG B 1 210 ? -9.922 10.227 0.934 1 60.31 210 ARG B O 1
ATOM 3721 N N . PHE B 1 211 ? -7.914 11.195 1.368 1 70.44 211 PHE B N 1
ATOM 3722 C CA . PHE B 1 211 ? -8.555 12.438 1.794 1 70.44 211 PHE B CA 1
ATOM 3723 C C . PHE B 1 211 ? -9.266 13.109 0.623 1 70.44 211 PHE B C 1
ATOM 3725 O O . PHE B 1 211 ? -10.422 13.508 0.737 1 70.44 211 PHE B O 1
ATOM 3732 N N . THR B 1 212 ? -8.43 13.133 -0.365 1 73.38 212 THR B N 1
ATOM 3733 C CA . THR B 1 212 ? -8.977 13.82 -1.531 1 73.38 212 THR B CA 1
ATOM 3734 C C . THR B 1 212 ? -10.273 13.164 -1.988 1 73.38 212 THR B C 1
ATOM 3736 O O . THR B 1 212 ? -11.281 13.836 -2.18 1 73.38 212 THR B O 1
ATOM 3739 N N . LYS B 1 213 ? -10.258 11.883 -2.033 1 68.44 213 LYS B N 1
ATOM 3740 C CA . LYS B 1 213 ? -11.422 11.141 -2.506 1 68.44 213 LYS B CA 1
ATOM 3741 C C . LYS B 1 213 ? -12.602 11.297 -1.549 1 68.44 213 LYS B C 1
ATOM 3743 O O . LYS B 1 213 ? -13.742 11.5 -1.982 1 68.44 213 LYS B O 1
ATOM 3748 N N . ASN B 1 214 ? -12.312 11.18 -0.307 1 69.31 214 ASN B N 1
ATOM 3749 C CA . ASN B 1 214 ? -13.375 11.281 0.692 1 69.31 214 ASN B CA 1
ATOM 3750 C C . ASN B 1 214 ? -13.969 12.68 0.74 1 69.31 214 ASN B C 1
ATOM 3752 O O . ASN B 1 214 ? -15.188 12.844 0.799 1 69.31 214 ASN B O 1
ATOM 3756 N N . ILE B 1 215 ? -13.156 13.641 0.693 1 78.88 215 ILE B N 1
ATOM 3757 C CA . ILE B 1 215 ? -13.586 15.031 0.823 1 78.88 215 ILE B CA 1
ATOM 3758 C C . ILE B 1 215 ? -14.281 15.477 -0.461 1 78.88 215 ILE B C 1
ATOM 3760 O O . ILE B 1 215 ? -15.32 16.141 -0.414 1 78.88 215 ILE B O 1
ATOM 3764 N N . ASP B 1 216 ? -13.805 14.93 -1.568 1 80.5 216 ASP B N 1
ATOM 3765 C CA . ASP B 1 216 ? -14.336 15.375 -2.854 1 80.5 216 ASP B CA 1
ATOM 3766 C C . ASP B 1 216 ? -15.695 14.734 -3.135 1 80.5 216 ASP B C 1
ATOM 3768 O O . ASP B 1 216 ? -16.391 15.133 -4.074 1 80.5 216 ASP B O 1
ATOM 3772 N N . GLN B 1 217 ? -16.047 13.82 -2.287 1 72.25 217 GLN B N 1
ATOM 3773 C CA . GLN B 1 217 ? -17.406 13.297 -2.395 1 72.25 217 GLN B CA 1
ATOM 3774 C C . GLN B 1 217 ? -18.438 14.391 -2.148 1 72.25 217 GLN B C 1
ATOM 3776 O O . GLN B 1 217 ? -19.547 14.328 -2.67 1 72.25 217 GLN B O 1
ATOM 3781 N N . PHE B 1 218 ? -18.109 15.352 -1.39 1 78.62 218 PHE B N 1
ATOM 3782 C CA . PHE B 1 218 ? -18.984 16.484 -1.13 1 78.62 218 PHE B CA 1
ATOM 3783 C C . PHE B 1 218 ? -18.984 17.453 -2.303 1 78.62 218 PHE B C 1
ATOM 3785 O O . PHE B 1 218 ? -19.891 18.266 -2.443 1 78.62 218 PHE B O 1
ATOM 3792 N N . GLY B 1 219 ? -17.906 17.422 -3.127 1 78.19 219 GLY B N 1
ATOM 3793 C CA . GLY B 1 219 ? -17.688 18.219 -4.32 1 78.19 219 GLY B CA 1
ATOM 3794 C C . GLY B 1 219 ? -16.281 18.125 -4.867 1 78.19 219 GLY B C 1
ATOM 3795 O O . GLY B 1 219 ? -15.312 18.328 -4.133 1 78.19 219 GLY B O 1
ATOM 3796 N N . GLU B 1 220 ? -16.328 17.75 -6.141 1 83.44 220 GLU B N 1
ATOM 3797 C CA . GLU B 1 220 ? -15.016 17.625 -6.77 1 83.44 220 GLU B CA 1
ATOM 3798 C C . GLU B 1 220 ? -14.195 18.906 -6.594 1 83.44 220 GLU B C 1
ATOM 3800 O O . GLU B 1 220 ? -14.688 20 -6.844 1 83.44 220 GLU B O 1
ATOM 3805 N N . GLY B 1 221 ? -12.984 18.812 -6.129 1 87.75 221 GLY B N 1
ATOM 3806 C CA . GLY B 1 221 ? -12.117 19.953 -5.945 1 87.75 221 GLY B CA 1
ATOM 3807 C C . GLY B 1 221 ? -12.156 20.516 -4.539 1 87.75 221 GLY B C 1
ATOM 3808 O O . GLY B 1 221 ? -11.406 21.438 -4.211 1 87.75 221 GLY B O 1
ATOM 3809 N N . LEU B 1 222 ? -12.984 19.953 -3.688 1 91.5 222 LEU B N 1
ATOM 3810 C CA . LEU B 1 222 ? -13.141 20.469 -2.332 1 91.5 222 LEU B CA 1
ATOM 3811 C C . LEU B 1 222 ? -11.852 20.297 -1.533 1 91.5 222 LEU B C 1
ATOM 3813 O O . LEU B 1 222 ? -11.438 21.203 -0.811 1 91.5 222 LEU B O 1
ATOM 3817 N N . ALA B 1 223 ? -11.273 19.188 -1.682 1 87.31 223 ALA B N 1
ATOM 3818 C CA . ALA B 1 223 ? -10.031 18.938 -0.952 1 87.31 223 ALA B CA 1
ATOM 3819 C C . ALA B 1 223 ? -8.977 19.984 -1.277 1 87.31 223 ALA B C 1
ATOM 3821 O O . ALA B 1 223 ? -8.336 20.531 -0.376 1 87.31 223 ALA B O 1
ATOM 3822 N N . GLN B 1 224 ? -8.828 20.25 -2.557 1 89.25 224 GLN B N 1
ATOM 3823 C CA . GLN B 1 224 ? -7.875 21.266 -3 1 89.25 224 GLN B CA 1
ATOM 3824 C C . GLN B 1 224 ? -8.234 22.641 -2.447 1 89.25 224 GLN B C 1
ATOM 3826 O O . GLN B 1 224 ? -7.363 23.375 -1.976 1 89.25 224 GLN B O 1
ATOM 3831 N N . PHE B 1 225 ? -9.492 22.953 -2.529 1 92.88 225 PHE B N 1
ATOM 3832 C CA . PHE B 1 225 ? -10 24.219 -2.02 1 92.88 225 PHE B CA 1
ATOM 3833 C C . PHE B 1 225 ? -9.711 24.359 -0.531 1 92.88 225 PHE B C 1
ATOM 3835 O O . PHE B 1 225 ? -9.211 25.391 -0.086 1 92.88 225 PHE B O 1
ATOM 3842 N N . MET B 1 226 ? -9.992 23.281 0.184 1 93.06 226 MET B N 1
ATOM 3843 C CA . MET B 1 226 ? -9.781 23.312 1.628 1 93.06 226 MET B CA 1
ATOM 3844 C C . MET B 1 226 ? -8.297 23.438 1.96 1 93.06 226 MET B C 1
ATOM 3846 O O . MET B 1 226 ? -7.914 24.188 2.852 1 93.06 226 MET B O 1
ATOM 3850 N N . SER B 1 227 ? -7.566 22.719 1.249 1 90.5 227 SER B N 1
ATOM 3851 C CA . SER B 1 227 ? -6.125 22.781 1.479 1 90.5 227 SER B CA 1
ATOM 3852 C C . SER B 1 227 ? -5.602 24.203 1.34 1 90.5 227 SER B C 1
ATOM 3854 O O . SER B 1 227 ? -4.914 24.703 2.229 1 90.5 227 SER B O 1
ATOM 3856 N N . GLU B 1 228 ? -5.93 24.812 0.296 1 91.5 228 GLU B N 1
ATOM 3857 C CA . GLU B 1 228 ? -5.48 26.188 0.029 1 91.5 228 GLU B CA 1
ATOM 3858 C C . GLU B 1 228 ? -6.047 27.156 1.053 1 91.5 228 GLU B C 1
ATOM 3860 O O . GLU B 1 228 ? -5.336 28.047 1.54 1 91.5 228 GLU B O 1
ATOM 3865 N N . ALA B 1 229 ? -7.312 27.016 1.342 1 95.25 229 ALA B N 1
ATOM 3866 C CA . ALA B 1 229 ? -7.969 27.906 2.289 1 95.25 229 ALA B CA 1
ATOM 3867 C C . ALA B 1 229 ? -7.375 27.766 3.686 1 95.25 229 ALA B C 1
ATOM 3869 O O . ALA B 1 229 ? -7.184 28.766 4.395 1 95.25 229 ALA B O 1
ATOM 3870 N N . MET B 1 230 ? -7.145 26.547 4.078 1 91.62 230 MET B N 1
ATOM 3871 C CA . MET B 1 230 ? -6.523 26.281 5.371 1 91.62 230 MET B CA 1
ATOM 3872 C C . MET B 1 230 ? -5.129 26.891 5.438 1 91.62 230 MET B C 1
ATOM 3874 O O . MET B 1 230 ? -4.734 27.438 6.469 1 91.62 230 MET B O 1
ATOM 3878 N N . GLY B 1 231 ? -4.43 26.75 4.379 1 89.19 231 GLY B N 1
ATOM 3879 C CA . GLY B 1 231 ? -3.123 27.391 4.309 1 89.19 231 GLY B CA 1
ATOM 3880 C C . GLY B 1 231 ? -3.184 28.891 4.48 1 89.19 231 GLY B C 1
ATOM 3881 O O . GLY B 1 231 ? -2.424 29.469 5.266 1 89.19 231 GLY B O 1
ATOM 3882 N N . SER B 1 232 ? -4.031 29.547 3.734 1 92.19 232 SER B N 1
ATOM 3883 C CA . SER B 1 232 ? -4.219 31 3.834 1 92.19 232 SER B CA 1
ATOM 3884 C C . SER B 1 232 ? -4.59 31.406 5.254 1 92.19 232 SER B C 1
ATOM 3886 O O . SER B 1 232 ? -4.09 32.406 5.766 1 92.19 232 SER B O 1
ATOM 3888 N N . TYR B 1 233 ? -5.48 30.594 5.844 1 93.31 233 TYR B N 1
ATOM 3889 C CA . TYR B 1 233 ? -5.922 30.875 7.207 1 93.31 233 TYR B CA 1
ATOM 3890 C C . TYR B 1 233 ? -4.746 30.844 8.18 1 93.31 233 TYR B C 1
ATOM 3892 O O . TYR B 1 233 ? -4.574 31.75 8.992 1 93.31 233 TYR B O 1
ATOM 3900 N N . ALA B 1 234 ? -3.99 29.859 8.07 1 86.62 234 ALA B N 1
ATOM 3901 C CA . ALA B 1 234 ? -2.842 29.703 8.961 1 86.62 234 ALA B CA 1
ATOM 3902 C C . ALA B 1 234 ? -1.831 30.828 8.766 1 86.62 234 ALA B C 1
ATOM 3904 O O . ALA B 1 234 ? -1.303 31.359 9.742 1 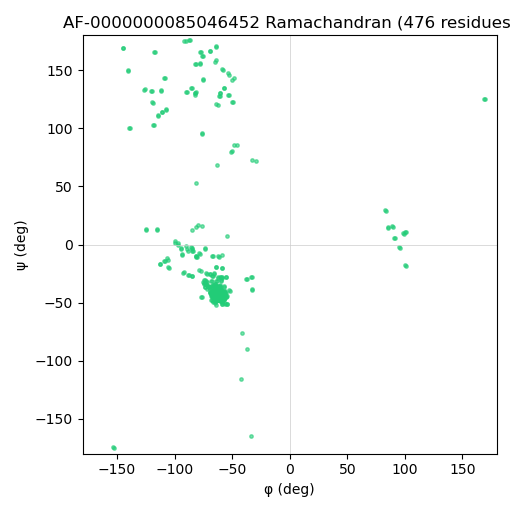86.62 234 ALA B O 1
ATOM 3905 N N . ASP B 1 235 ? -1.577 31.156 7.57 1 85.06 235 ASP B N 1
ATOM 3906 C CA . ASP B 1 235 ? -0.602 32.188 7.254 1 85.06 235 ASP B CA 1
ATOM 3907 C C . ASP B 1 235 ? -1.066 33.562 7.766 1 85.06 235 ASP B C 1
ATOM 3909 O O . ASP B 1 235 ? -0.259 34.375 8.25 1 85.06 235 ASP B O 1
ATOM 3913 N N . ASP B 1 236 ? -2.293 33.812 7.617 1 85.69 236 ASP B N 1
ATOM 3914 C CA . ASP B 1 236 ? -2.85 35.094 8.008 1 85.69 236 ASP B CA 1
ATOM 3915 C C . ASP B 1 236 ? -2.918 35.219 9.523 1 85.69 236 ASP B C 1
ATOM 3917 O O . ASP B 1 236 ? -2.848 36.344 10.062 1 85.69 236 ASP B O 1
ATOM 3921 N N . HIS B 1 237 ? -2.982 34.094 10.172 1 79.81 237 HIS B N 1
ATOM 3922 C CA . HIS B 1 237 ? -3.172 34.156 11.617 1 79.81 237 HIS B CA 1
ATOM 3923 C C . HIS B 1 237 ? -1.877 33.844 12.359 1 79.81 237 HIS B C 1
ATOM 3925 O O . HIS B 1 237 ? -1.838 33.875 13.586 1 79.81 237 HIS B O 1
ATOM 3931 N N . GLN B 1 238 ? -0.872 33.156 11.703 1 63.44 238 GLN B N 1
ATOM 3932 C CA . GLN B 1 238 ? 0.444 33.062 12.328 1 63.44 238 GLN B CA 1
ATOM 3933 C C . GLN B 1 238 ? 1.053 34.438 12.578 1 63.44 238 GLN B C 1
ATOM 3935 O O . GLN B 1 238 ? 1.813 34.625 13.523 1 63.44 238 GLN B O 1
ATOM 3940 N N . LYS B 1 239 ? 0.97 35.531 11.695 1 51.88 239 LYS B N 1
ATOM 3941 C CA . LYS B 1 239 ? 1.574 36.875 11.828 1 51.88 239 LYS B CA 1
ATOM 3942 C C . LYS B 1 239 ? 1.045 37.594 13.062 1 51.88 239 LYS B C 1
ATOM 3944 O O . LYS B 1 239 ? 1.606 38.594 13.484 1 51.88 239 LYS B O 1
ATOM 3949 N N . ILE B 1 240 ? 0.067 37.062 13.625 1 39.62 240 ILE B N 1
ATOM 3950 C CA . ILE B 1 240 ? -0.258 37.875 14.773 1 39.62 240 ILE B CA 1
ATOM 3951 C C . ILE B 1 240 ? 0.455 37.344 16.016 1 39.62 240 ILE B C 1
ATOM 3953 O O . ILE B 1 240 ? 0.457 36.156 16.266 1 39.62 240 ILE B O 1
#

Nearest PDB structures (foldseek):
  3qao-assembly1_A-2  TM=9.034E-01  e=3.522E-09  Listeria monocytogenes EGD-e
  7cla-assembly1_A-2  TM=8.148E-01  e=5.459E-07  Caulobacter vibrioides CB15
  1jbg-assembly1_A-2  TM=6.916E-01  e=3.913E-07  Bacillus subtilis
  2vz4-assembly1_A-2  TM=9.114E-01  e=1.323E-05  Streptomyces lividans
  3hh0-assembly1_A  TM=6.140E-01  e=1.073E-04  Bacillus cereus ATCC 14579

Organism: Alkalihalophilus pseudofirmus (strain ATCC BAA-2126 / JCM 17055 / OF4) (NCBI:txid398511)

Sequence (480 aa):
MKVKDLAELVGISVRTLHHYDEIGLLKPDTISEAGYRYYSERNLDTLQQILFYKELGFSLKQIKEVLEEPGFNQQKALVWQRKMLLEKRDKLNQMILTIDKTIQYKKGDIHMTSEEKFKGFDFSHNPYEKEARERYGDKKVDETAKGMTQERQEEMNNLYRELAAIRHTDPASKEAQEAIKKWFILLNKIGSYSLDAFKGLGQMYILDDRFTKNIDQFGEGLAQFMSEAMGSYADDHQKIMKVKDLAELVGISVRTLHHYDEIGLLKPDTISEAGYRYYSERNLDTLQQILFYKELGFSLKQIKEVLEEPGFNQQKALVWQRKMLLEKRDKLNQMILTIDKTIQYKKGDIHMTSEEKFKGFDFSHNPYEKEARERYGDKKVDETAKGMTQERQEEMNNLYRELAAIRHTDPASKEAQEAIKKWFILLNKIGSYSLDAFKGLGQMYILDDRFTKNIDQFGEGLAQFMSEAMGSYADDHQKI

Solvent-accessible surface area (backbone atoms only — not comparable to full-atom values): 25068 Å² total; per-residue (Å²): 80,44,48,64,58,48,16,62,66,38,26,49,53,55,66,53,53,50,48,30,32,74,73,62,66,47,61,59,73,45,65,44,96,88,66,49,43,27,35,45,72,67,46,51,53,50,49,45,52,50,51,53,43,43,74,74,65,42,46,71,69,51,49,40,52,53,70,64,35,87,82,60,48,67,68,63,48,50,54,46,50,46,55,52,50,50,51,51,43,50,35,46,52,38,35,49,52,30,50,53,52,47,55,37,31,74,72,65,76,49,85,74,53,78,65,54,66,32,43,50,49,56,57,60,64,40,62,53,59,56,43,19,40,59,72,16,15,45,87,76,41,74,75,58,63,68,74,79,39,76,64,52,51,50,52,50,50,51,49,47,46,58,48,31,75,53,37,88,52,60,36,76,33,71,70,41,42,55,53,45,48,51,50,53,53,52,50,42,71,50,32,36,57,40,51,65,8,41,23,45,26,20,47,40,24,62,58,32,63,60,36,25,54,61,44,21,69,62,26,82,57,24,20,55,31,45,18,50,20,31,36,46,49,23,58,66,57,61,80,100,80,44,50,65,58,49,17,63,65,39,26,48,53,55,66,54,51,49,48,32,33,75,74,62,65,47,61,61,72,45,63,44,96,88,65,49,44,27,36,46,71,68,44,50,53,50,49,45,51,51,49,54,42,42,74,72,66,42,48,70,68,52,49,39,52,52,71,64,35,89,81,61,48,68,67,63,48,50,55,45,50,45,54,51,50,52,51,52,43,50,37,48,51,38,34,50,53,30,50,52,50,48,55,38,31,74,72,64,76,49,85,75,53,79,66,55,66,33,43,49,47,56,57,59,64,41,62,54,59,56,44,16,41,61,71,13,12,45,86,76,46,69,78,54,70,58,77,77,40,75,64,52,50,50,51,51,51,50,50,47,47,59,49,32,75,51,38,88,51,58,38,77,32,71,70,44,41,55,52,44,48,51,51,53,53,54,51,41,72,51,34,36,55,38,52,65,8,43,25,47,25,19,47,41,24,62,59,33,63,61,37,25,54,61,44,21,71,62,27,83,57,24,20,55,30,44,19,51,19,32,36,46,50,24,60,67,56,62,78,102

Foldseek 3Di:
DWLVVLCVVVVHDSVVVVVCCVVVQQNAPDADPVGIGHHDPVSVLSVVLQVLVVVLPFDSVLSSCQVPDPPRDSVLSVVLSVVSVVVVVVLVVLVVVLVVVVVC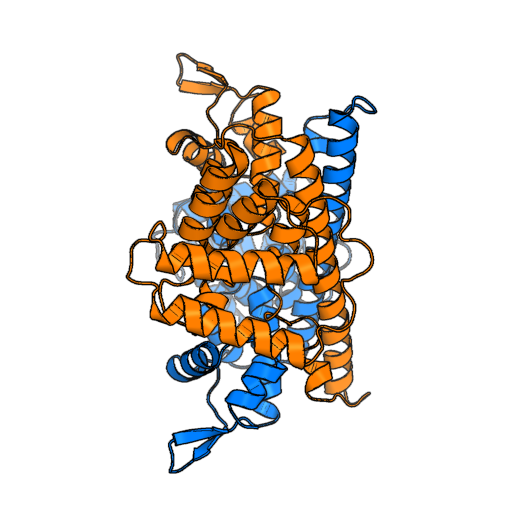VVVVNDDDDPVSNCGSVCLPDPVVLVSLCVSQFDPPLPPQLPPCDPVLVVVVVVLLLLLQVCLPDDLLDPSNLVSLVVVVVSCVVRGGGQLRSQLSSLVCCPRPVSNQVNSCVSPRNSSVSSNVNSNSNSVVPVVD/DWLVVVCVVVVHDSVVVVVCCVVVQQNAPDADPVGIGHHDPVSVLSVVLVVLVVVLPFDSVLSSCQVPDPPRDSVLSVVLSVVSVVVVVVLVVLVVVLVVVVVCVVVVNDDDDPVSNCGSVCLPDPVVLVSLCSSQFDPPLPDQLPDCDPVLVVVVVVLLLLLQVCLPDDLLDPSNLVSLVVVVVSCVVRGGGQLRSQLSSLVCCPRPVSNQVNSCVSPRNSSVSSNVNSNSNSVVPVVD

InterPro domains:
  IPR000551 MerR-type HTH domain [PF13411] (1-69)
  IPR000551 MerR-type HTH domain [PS50937] (1-69)
  IPR000551 MerR-type HTH domain [SM00422] (1-70)
  IPR009061 Putative DNA-binding domain superfamily [SSF46955] (1-112)
  IPR012925 TipAS antibiotic-recognition domain [PF07739] (128-233)
  IPR036244 TipA-like multidrug resistance regulator, antibiotic-recognition domain [G3DSA:1.10.490.50] (150-238)
  IPR036244 TipA-like multidrug resistance regulator, antibiotic-recognition domain [SSF89082] (150-236)
  IPR047057 MerR transcriptional regulator [PTHR30204] (1-166)

Radius of gyration: 25.1 Å; Cα contacts (8 Å, |Δi|>4): 617; chains: 2; bounding box: 71×74×56 Å

Secondary structure (DSSP, 8-state):
-BHHHHHHHHT--HHHHHHHHHTTSS--SEE-TTS-EE--HHHHHHHHHHHHHHHTT--HHHHHHHHHSTT--HHHHHHHHHHHHHHHHHHHHHHHHHHHHHHHHHHTS----HHHHTTT---SS-HHHHHHHHHHB-GGGGSTTS---HHHHHHHHHHHHHHHHTTTS-TTSHHHHHHHHHHHHHHHHHS-B-HHHHHHHHHHHHHSHHHHHHHHTTSTTHHHHHHHHHHHHHHHHH--/-BHHHHHHHHT--HHHHHHHHHTTSS--SEE-TTS-EE--HHHHHHHHHHHHHHHTT--HHHHHHHHHSTT--HHHHHHHHHHHHHHHHHHHHHHHHHHHHHHHHHHTS----HHHHTTT---SS-HHHHHHHHHHB-TT-SS------HHHHHHHHHHHHHHHHTTTS-TTSHHHHHHHHHHHHHHHHHS-B-HHHHHHHHHHHHHSHHHHHHHHTTSTTHHHHHHHHHHHHHHHHH--

pLDDT: mean 78.74, std 17.03, range [29.86, 96.19]